Protein AF-A0A382IAJ9-F1 (afdb_monomer_lite)

Radius of gyration: 40.12 Å; chains: 1; bounding box: 112×77×100 Å

Secondary structure (DSSP, 8-state):
-------------------SS--------------------S-HHHHHHHHHHHHHHHHHHHTT---SSSSHHHHHHHHHHHHHSS--TTTS-SEEEEEEESSSS--TT-EEEETTEEE--SSSSEEEEEE---SEEEEEEEESSS-GGGEEEEEEETTT--EEEEEESSEEEEEEESSSPPPPPTTSSGGGPEE--SSSSEEEEEE-TTPPEESTTTT-EE-EEEEEE--SS-EEEEEEEEESS--SEEEEEEBSSTT-S--EEPEEEEEGGGTEEEEEEEEE--TTSEEEEEEEEES--EEEEEEEEEE-SPPPP-SEEEEEEEEETT--SSPEEEEEEEESS--SS--TTT-EEPPPPPSSSS-EEEEEETTTTEEEEEEEEE---TT-----EEEEE--TT---EEEEE-TTTS-SS-------

Organism: NCBI:txid408172

Foldseek 3Di:
DDDDDDDDDDDDDDDDPDPPDDPDDDDDDDDDDDDDDDDDDPDPVVVVVQVVQFVVVVVCVVVVDDDPDPTPVRVVVVVVCVVPDAADPPPFAQKKKKKFFPVFCWPAQKWWDWANDIDIGNGGGIDMDGHHDDFDKTKIFIEGGPPQVRIKMWMARRHPRHTQDIDTPGDIDMTGGDDDQPDAWQQLAQVRAAEQDDPPFGKDKDWLRVRAQALPPQRRFSWGKHKYQDPQAFKKKKKKKFDPAFFPDKDKWKDAGRPSPDTHGFDWDDDRRRRIIMTIDGRDHDPPRIIMITIHTPPTTIMMMIMGIGGPDDQADWLAKWWKWKDFPVPDPPTQIAMETEGQPDALDDDPSQWAFDDDDDPPPDWDKFKASPVVGGTTSGGYHYDADPPGDDDIDMDIHHHPPTDDMDIDIDPVRDHPDDDDDDDD

Sequence (428 aa):
MKLAKNYILIYLLIFTLIPSQLLSNNLRNITVQNTVVQEEVDNLESYIQYNINEQKFQSMIESGRTSVASSYKELQEMLAAAYEHEIIPGLRGDLYIAMYDTYGDGWNGNWLTIGDEQFTIENGTFAEATLTLVDGTYPVVCDGGSWQSEVSWEIYDANTGDLLLSGGAPYSGELVVGGDPPAVPDNDHCSDAEMVSGPSPVTLSGTTVAASIDCPGLLNWNAVWYEIPVPDEPSDIAIHIESSQALTNAGIIIMDDCNCDDYIAGDFEWIPDGGLLDLFFENVSVSGGSILFPLMIEPQADFDVTFNFESTEEPPSTDFTTTITATDDLGSIPPFELTIGTSPDATVGYDEGLDVYAPPPPPPPSWDAALFNMEISDRFFADYRPTTPEAGTTVWAIDFQAEQGSDEYTLTWDPNSLGDGNFTLTDP

pLDDT: mean 79.18, std 19.28, range [22.77, 97.5]

Structure (mmCIF, N/CA/C/O backbone):
data_AF-A0A382IAJ9-F1
#
_entry.id   AF-A0A382IAJ9-F1
#
loop_
_atom_site.group_PDB
_atom_site.id
_atom_site.type_symbol
_atom_site.label_atom_id
_atom_site.label_alt_id
_atom_site.label_comp_id
_atom_site.label_asym_id
_atom_site.label_entity_id
_atom_site.label_seq_id
_atom_site.pdbx_PDB_ins_code
_atom_site.Cartn_x
_atom_site.Cartn_y
_atom_site.Cartn_z
_atom_site.occupancy
_atom_site.B_iso_or_equiv
_atom_site.auth_seq_id
_atom_site.auth_comp_id
_atom_site.auth_asym_id
_atom_site.auth_atom_id
_atom_site.pdbx_PDB_model_num
ATOM 1 N N . MET A 1 1 ? 34.543 -57.861 -49.500 1.00 27.03 1 MET A N 1
ATOM 2 C CA . MET A 1 1 ? 33.683 -56.664 -49.406 1.00 27.03 1 MET A CA 1
ATOM 3 C C . MET A 1 1 ? 34.615 -55.467 -49.261 1.00 27.03 1 MET A C 1
ATOM 5 O O . MET A 1 1 ? 35.492 -55.521 -48.412 1.00 27.03 1 MET A O 1
ATOM 9 N N . LYS A 1 2 ? 34.557 -54.504 -50.192 1.00 32.38 2 LYS A N 1
ATOM 10 C CA . LYS A 1 2 ? 35.389 -53.285 -50.188 1.00 32.38 2 LYS A CA 1
ATOM 11 C C . LYS A 1 2 ? 34.867 -52.315 -49.127 1.00 32.38 2 LYS A C 1
ATOM 13 O O . LYS A 1 2 ? 33.653 -52.184 -49.045 1.00 32.38 2 LYS A O 1
ATOM 18 N N . LEU A 1 3 ? 35.789 -51.630 -48.447 1.00 22.88 3 LEU A N 1
ATOM 19 C CA . LEU A 1 3 ? 35.777 -50.234 -47.959 1.00 22.88 3 LEU A CA 1
ATOM 20 C C . LEU A 1 3 ? 36.701 -50.152 -46.730 1.00 22.88 3 LEU A C 1
ATOM 22 O O . LEU A 1 3 ? 36.793 -51.112 -45.978 1.00 22.88 3 LEU A O 1
ATOM 26 N N . ALA A 1 4 ? 37.318 -49.029 -46.394 1.00 22.77 4 ALA A N 1
ATOM 27 C CA . ALA A 1 4 ? 38.253 -48.154 -47.096 1.00 22.77 4 ALA A CA 1
ATOM 28 C C . ALA A 1 4 ? 38.910 -47.302 -45.990 1.00 22.77 4 ALA A C 1
ATOM 30 O O . ALA A 1 4 ? 38.234 -46.941 -45.038 1.00 22.77 4 ALA A O 1
ATOM 31 N N . LYS A 1 5 ? 40.195 -46.975 -46.179 1.00 24.53 5 LYS A N 1
ATOM 32 C CA . LYS A 1 5 ? 40.983 -45.909 -45.525 1.00 24.53 5 LYS A CA 1
ATOM 33 C C . LYS A 1 5 ? 41.213 -45.975 -43.997 1.00 24.53 5 LYS A C 1
ATOM 35 O O . LYS A 1 5 ? 40.452 -45.464 -43.197 1.00 24.53 5 LYS A O 1
ATOM 40 N N . ASN A 1 6 ? 42.381 -46.545 -43.678 1.00 30.72 6 ASN A N 1
A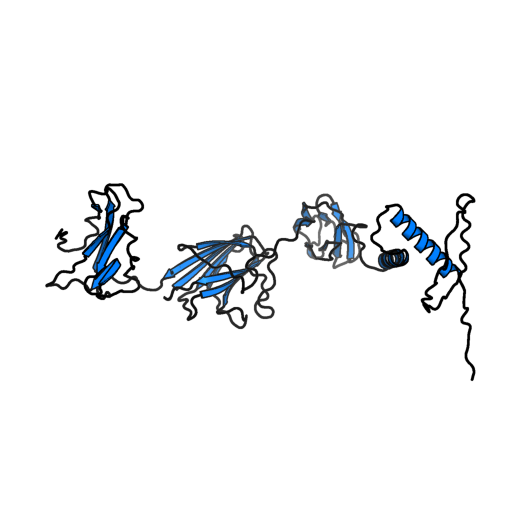TOM 41 C CA . ASN A 1 6 ? 43.417 -46.079 -42.742 1.00 30.72 6 ASN A CA 1
ATOM 42 C C . ASN A 1 6 ? 42.995 -45.435 -41.407 1.00 30.72 6 ASN A C 1
ATOM 44 O O . ASN A 1 6 ? 42.873 -44.220 -41.321 1.00 30.72 6 ASN A O 1
ATOM 48 N N . TYR A 1 7 ? 43.008 -46.235 -40.337 1.00 27.69 7 TYR A N 1
ATOM 49 C CA . TYR A 1 7 ? 43.269 -45.750 -38.978 1.00 27.69 7 TYR A CA 1
ATOM 50 C C . TYR A 1 7 ? 44.756 -45.958 -38.659 1.00 27.69 7 TYR A C 1
ATOM 52 O O . TYR A 1 7 ? 45.252 -47.086 -38.723 1.00 27.69 7 TYR A O 1
ATOM 60 N N . ILE A 1 8 ? 45.486 -44.884 -38.351 1.00 29.95 8 ILE A N 1
ATOM 61 C CA . ILE A 1 8 ? 46.866 -44.952 -37.850 1.00 29.95 8 ILE A CA 1
ATOM 62 C C . ILE A 1 8 ? 46.799 -45.025 -36.318 1.00 29.95 8 ILE A C 1
ATOM 64 O O . ILE A 1 8 ? 46.373 -44.072 -35.675 1.00 29.95 8 ILE A O 1
ATOM 68 N N . LEU A 1 9 ? 47.232 -46.145 -35.727 1.00 29.66 9 LEU A N 1
ATOM 69 C CA . LEU A 1 9 ? 47.535 -46.223 -34.293 1.00 29.66 9 LEU A CA 1
ATOM 70 C C . LEU A 1 9 ? 48.883 -45.531 -34.037 1.00 29.66 9 LEU A C 1
ATOM 72 O O . LEU A 1 9 ? 49.917 -46.040 -34.472 1.00 29.66 9 LEU A O 1
ATOM 76 N N . ILE A 1 10 ? 48.894 -44.412 -33.311 1.00 35.78 10 ILE A N 1
ATOM 77 C CA . ILE A 1 10 ? 50.131 -43.788 -32.818 1.00 35.78 10 ILE A CA 1
ATOM 78 C C . ILE A 1 10 ? 50.265 -44.083 -31.320 1.00 35.78 10 ILE A C 1
ATOM 80 O O . ILE A 1 10 ? 49.436 -43.664 -30.520 1.00 35.78 10 ILE A O 1
ATOM 84 N N . TYR A 1 11 ? 51.328 -44.797 -30.941 1.00 29.48 11 TYR A N 1
ATOM 85 C CA . TYR A 1 11 ? 51.785 -44.890 -29.554 1.00 29.48 11 TYR A CA 1
ATOM 86 C C . TYR A 1 11 ? 52.636 -43.655 -29.237 1.00 29.48 11 TYR A C 1
ATOM 88 O O . TYR A 1 11 ? 53.701 -43.470 -29.828 1.00 29.48 11 TYR A O 1
ATOM 96 N N . LEU A 1 12 ? 52.188 -42.813 -28.305 1.00 33.91 12 LEU A N 1
ATOM 97 C CA . LEU A 1 12 ? 52.959 -41.665 -27.829 1.00 33.91 12 LEU A CA 1
ATOM 98 C C . LEU A 1 12 ? 53.997 -42.139 -26.791 1.00 33.91 12 LEU A C 1
ATOM 100 O O . LEU A 1 12 ? 53.682 -42.336 -25.620 1.00 33.91 12 LEU A O 1
ATOM 104 N N . LEU A 1 13 ? 55.244 -42.356 -27.217 1.00 28.70 13 LEU A N 1
ATOM 105 C CA . LEU A 1 13 ? 56.392 -42.533 -26.318 1.00 28.70 13 LEU A CA 1
ATOM 106 C C . LEU A 1 13 ? 57.004 -41.156 -26.036 1.00 28.70 13 LEU A C 1
ATOM 108 O O . LEU A 1 13 ? 57.805 -40.651 -26.821 1.00 28.70 13 LEU A O 1
ATOM 112 N N . ILE A 1 14 ? 56.621 -40.542 -24.917 1.00 31.64 14 ILE A N 1
ATOM 113 C CA . ILE A 1 14 ? 57.262 -39.319 -24.426 1.00 31.64 14 ILE A CA 1
ATOM 114 C C . ILE A 1 14 ? 58.607 -39.713 -23.797 1.00 31.64 14 ILE A C 1
ATOM 116 O O . ILE A 1 14 ? 58.646 -40.287 -22.711 1.00 31.64 14 ILE A O 1
ATOM 120 N N . PHE A 1 15 ? 59.721 -39.409 -24.467 1.00 27.41 15 PHE A N 1
ATOM 121 C CA . PHE A 1 15 ? 61.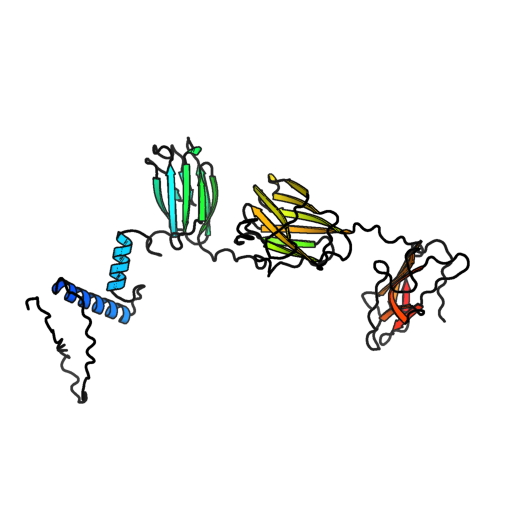038 -39.401 -23.827 1.00 27.41 15 PHE A CA 1
ATOM 122 C C . PHE A 1 15 ? 61.254 -38.041 -23.158 1.00 27.41 15 PHE A C 1
ATOM 124 O O . PHE A 1 15 ? 61.581 -37.058 -23.819 1.00 27.41 15 PHE A O 1
ATOM 131 N N . THR A 1 16 ? 61.098 -37.982 -21.837 1.00 30.98 16 THR A N 1
ATOM 132 C CA . THR A 1 16 ? 61.573 -36.854 -21.032 1.00 30.98 16 THR A CA 1
ATOM 133 C C . THR A 1 16 ? 63.081 -36.991 -20.809 1.00 30.98 16 THR A C 1
ATOM 135 O O . THR A 1 16 ? 63.555 -37.857 -20.076 1.00 30.98 16 THR A O 1
ATOM 138 N N . LEU A 1 17 ? 63.865 -36.128 -21.457 1.00 29.33 17 LEU A N 1
ATOM 139 C CA . LEU A 1 17 ? 65.277 -35.923 -21.126 1.00 29.33 17 LEU A CA 1
ATOM 140 C C . LEU A 1 17 ? 65.352 -35.101 -19.834 1.00 29.33 17 LEU A C 1
ATOM 142 O O . LEU A 1 17 ? 65.216 -33.881 -19.853 1.00 29.33 17 LEU A O 1
ATOM 146 N N . ILE A 1 18 ? 65.546 -35.778 -18.702 1.00 34.06 18 ILE A N 1
ATOM 147 C CA . ILE A 1 18 ? 65.833 -35.124 -17.420 1.00 34.06 18 ILE A CA 1
ATOM 148 C C . ILE A 1 18 ? 67.310 -34.676 -17.437 1.00 34.06 18 ILE A C 1
ATOM 150 O O . ILE A 1 18 ? 68.180 -35.502 -17.736 1.00 34.06 18 ILE A O 1
ATOM 154 N N . PRO A 1 19 ? 67.638 -33.408 -17.112 1.00 29.23 19 PRO A N 1
ATOM 155 C CA . PRO A 1 19 ? 69.018 -32.975 -16.918 1.00 29.23 19 PRO A CA 1
ATOM 156 C C . PRO A 1 19 ? 69.675 -33.821 -15.827 1.00 29.23 19 PRO A C 1
ATOM 158 O O . PRO A 1 19 ? 69.088 -34.091 -14.783 1.00 29.23 19 PRO A O 1
ATOM 161 N N . SER A 1 20 ? 70.899 -34.269 -16.075 1.00 37.78 20 SER A N 1
ATOM 162 C CA . SER A 1 20 ? 71.609 -35.249 -15.259 1.00 37.78 20 SER A CA 1
ATOM 163 C C . SER A 1 20 ? 71.996 -34.725 -13.871 1.00 37.78 20 SER A C 1
ATOM 165 O O . SER A 1 20 ? 73.167 -34.431 -13.674 1.00 37.78 20 SER A O 1
ATOM 167 N N . GLN A 1 21 ? 71.061 -34.640 -12.921 1.00 40.25 21 GLN A N 1
ATOM 168 C CA . GLN A 1 21 ? 71.276 -34.720 -11.467 1.00 40.25 21 GLN A CA 1
ATOM 169 C C . GLN A 1 21 ? 69.945 -35.061 -10.779 1.00 40.25 21 GLN A C 1
ATOM 171 O O . GLN A 1 21 ? 69.214 -34.157 -10.406 1.00 40.25 21 GLN A O 1
ATOM 176 N N . LEU A 1 22 ? 69.626 -36.358 -10.674 1.00 35.78 22 LEU A N 1
ATOM 177 C CA . LEU A 1 22 ? 68.777 -37.015 -9.653 1.00 35.78 22 LEU A CA 1
ATOM 178 C C . LEU A 1 22 ? 68.425 -38.431 -10.149 1.00 35.78 22 LEU A C 1
ATOM 180 O O . LEU A 1 22 ? 67.286 -38.757 -10.463 1.00 35.78 22 LEU A O 1
ATOM 184 N N . LEU A 1 23 ? 69.437 -39.298 -10.248 1.00 38.69 23 LEU A N 1
ATOM 185 C CA . LEU A 1 23 ? 69.230 -40.744 -10.349 1.00 38.69 23 LEU A CA 1
ATOM 186 C C . LEU A 1 23 ? 69.446 -41.345 -8.961 1.00 38.69 23 LEU A C 1
ATOM 188 O O . LEU A 1 23 ? 70.540 -41.791 -8.623 1.00 38.69 23 LEU A O 1
ATOM 192 N N . SER A 1 24 ? 68.388 -41.365 -8.155 1.00 36.28 24 SER A N 1
ATOM 193 C CA . SER A 1 24 ? 68.279 -42.312 -7.048 1.00 36.28 24 SER A CA 1
ATOM 194 C C . SER A 1 24 ? 66.914 -42.987 -7.106 1.00 36.28 24 SER A C 1
ATOM 196 O O . SER A 1 24 ? 65.916 -42.442 -6.652 1.00 36.28 24 SER A O 1
ATOM 198 N N . ASN A 1 25 ? 66.912 -44.165 -7.732 1.00 42.78 25 ASN A N 1
ATOM 199 C CA . ASN A 1 25 ? 66.060 -45.321 -7.465 1.00 42.78 25 ASN A CA 1
ATOM 200 C C . ASN A 1 25 ? 64.691 -45.042 -6.820 1.00 42.78 25 ASN A C 1
ATOM 202 O O . ASN A 1 25 ? 64.617 -44.918 -5.602 1.00 42.78 25 ASN A O 1
ATOM 206 N N . ASN A 1 26 ? 63.620 -45.073 -7.624 1.00 38.69 26 ASN A N 1
ATOM 207 C CA . ASN A 1 26 ? 62.441 -45.943 -7.440 1.00 38.69 26 ASN A CA 1
ATOM 208 C C . ASN A 1 26 ? 61.233 -45.412 -8.231 1.00 38.69 26 ASN A C 1
ATOM 210 O O . ASN A 1 26 ? 60.443 -44.638 -7.709 1.00 38.69 26 ASN A O 1
ATOM 214 N N . LEU A 1 27 ? 61.022 -45.908 -9.452 1.00 32.59 27 LEU A N 1
ATOM 215 C CA . LEU A 1 27 ? 59.695 -45.932 -10.075 1.00 32.59 27 LEU A CA 1
ATOM 216 C C . LEU A 1 27 ? 59.489 -47.334 -10.655 1.00 32.59 27 LEU A C 1
ATOM 218 O O . LEU A 1 27 ? 59.996 -47.674 -11.722 1.00 32.59 27 LEU A O 1
ATOM 222 N N . ARG A 1 28 ? 58.810 -48.189 -9.883 1.00 38.91 28 ARG A N 1
ATOM 223 C CA . ARG A 1 28 ? 58.276 -49.468 -10.353 1.00 38.91 28 ARG A CA 1
ATOM 224 C C . ARG A 1 28 ? 56.861 -49.202 -10.870 1.00 38.91 28 ARG A C 1
ATOM 226 O O . ARG A 1 28 ? 55.985 -48.901 -10.073 1.00 38.91 28 ARG A O 1
ATOM 233 N N . ASN A 1 29 ? 56.693 -49.373 -12.180 1.00 28.91 29 ASN A N 1
ATOM 234 C CA . ASN A 1 29 ? 55.450 -49.406 -12.960 1.00 28.91 29 ASN A CA 1
ATOM 235 C C . ASN A 1 29 ? 54.678 -48.077 -13.101 1.00 28.91 29 ASN A C 1
ATOM 237 O O . ASN A 1 29 ? 54.176 -47.522 -12.132 1.00 28.91 29 ASN A O 1
ATOM 241 N N . ILE A 1 30 ? 54.503 -47.638 -14.353 1.00 32.28 30 ILE A N 1
ATOM 242 C CA . ILE A 1 30 ? 53.480 -46.670 -14.769 1.00 32.28 30 ILE A CA 1
ATOM 243 C C . ILE A 1 30 ? 52.432 -47.464 -15.554 1.00 32.28 30 ILE A C 1
ATOM 245 O O . ILE A 1 30 ? 52.753 -48.072 -16.576 1.00 32.28 30 ILE A O 1
ATOM 249 N N . THR A 1 31 ? 51.195 -47.493 -15.065 1.00 25.55 31 THR A N 1
ATOM 250 C CA . THR A 1 31 ? 50.051 -48.058 -15.789 1.00 25.55 31 THR A CA 1
ATOM 251 C C . THR A 1 31 ? 49.441 -46.947 -16.637 1.00 25.55 31 THR A C 1
ATOM 253 O O . THR A 1 31 ? 48.906 -45.987 -16.092 1.00 25.55 31 THR A O 1
ATOM 256 N N . VAL A 1 32 ? 49.521 -47.066 -17.962 1.00 29.86 32 VAL A N 1
ATOM 257 C CA . VAL A 1 32 ? 48.847 -46.149 -18.893 1.00 29.86 32 VAL A CA 1
ATOM 258 C C . VAL A 1 32 ? 47.416 -46.649 -19.096 1.00 29.86 32 VAL A C 1
ATOM 260 O O . VAL A 1 32 ? 47.211 -47.718 -19.671 1.00 29.86 32 VAL A O 1
ATOM 263 N N . GLN A 1 33 ? 46.426 -45.909 -18.594 1.00 27.73 33 GLN A N 1
ATOM 264 C CA . GLN A 1 33 ? 45.022 -46.105 -18.963 1.00 27.73 33 GLN A CA 1
ATOM 265 C C . GLN A 1 33 ? 44.799 -45.447 -20.326 1.00 27.73 33 GLN A C 1
ATOM 267 O O . GLN A 1 33 ? 44.998 -44.248 -20.491 1.00 27.73 33 GLN A O 1
ATOM 272 N N . ASN A 1 34 ? 44.463 -46.265 -21.319 1.00 30.75 34 ASN A N 1
ATOM 273 C CA . ASN A 1 34 ? 44.323 -45.844 -22.704 1.00 30.75 34 ASN A CA 1
ATOM 274 C C . ASN A 1 34 ? 42.872 -45.387 -22.934 1.00 30.75 34 ASN A C 1
ATOM 276 O O . ASN A 1 34 ? 42.002 -46.223 -23.171 1.00 30.75 34 ASN A O 1
ATOM 280 N N . THR A 1 35 ? 42.597 -44.084 -22.854 1.00 28.36 35 THR A N 1
ATOM 281 C CA . THR A 1 35 ? 41.315 -43.533 -23.319 1.00 28.36 35 THR A CA 1
ATOM 282 C C . THR A 1 35 ? 41.448 -43.236 -24.807 1.00 28.36 35 THR A C 1
ATOM 284 O O . THR A 1 35 ? 42.172 -42.331 -25.212 1.00 28.36 35 THR A O 1
ATOM 287 N N . VAL A 1 36 ? 40.799 -44.051 -25.636 1.00 29.77 36 VAL A N 1
ATOM 288 C CA . VAL A 1 36 ? 40.735 -43.837 -27.084 1.00 29.77 36 VAL A CA 1
ATOM 289 C C . VAL A 1 36 ? 39.704 -42.742 -27.345 1.00 29.77 36 VAL A C 1
ATOM 291 O O . VAL A 1 36 ? 38.515 -42.979 -27.156 1.00 29.77 36 VAL A O 1
ATOM 294 N N . VAL A 1 37 ? 40.147 -41.567 -27.792 1.00 33.38 37 VAL A N 1
ATOM 295 C CA . VAL A 1 37 ? 39.259 -40.560 -28.388 1.00 33.38 37 VAL A CA 1
ATOM 296 C C . VAL A 1 37 ? 39.404 -40.685 -29.902 1.00 33.38 37 VAL A C 1
ATOM 298 O O . VAL A 1 37 ? 40.478 -40.453 -30.454 1.00 33.38 37 VAL A O 1
ATOM 301 N N . GLN A 1 38 ? 38.350 -41.161 -30.564 1.00 32.94 38 GLN A N 1
ATOM 302 C CA . GLN A 1 38 ? 38.247 -41.160 -32.021 1.00 32.94 38 GLN A CA 1
ATOM 303 C C . GLN A 1 38 ? 37.715 -39.795 -32.461 1.00 32.94 38 GLN A C 1
ATOM 305 O O . GLN A 1 38 ? 36.511 -39.573 -32.408 1.00 32.94 38 GLN A O 1
ATOM 310 N N . GLU A 1 39 ? 38.596 -38.912 -32.921 1.00 41.75 39 GLU A N 1
ATOM 311 C CA . GLU A 1 39 ? 38.215 -37.754 -33.737 1.00 41.75 39 GLU A CA 1
ATOM 312 C C . GLU A 1 39 ? 38.922 -37.836 -35.094 1.00 41.75 39 GLU A C 1
ATOM 314 O O . GLU A 1 39 ? 40.074 -38.269 -35.201 1.00 41.75 39 GLU A O 1
ATOM 319 N N . GLU A 1 40 ? 38.189 -37.488 -36.147 1.00 39.53 40 GLU A N 1
ATOM 320 C CA . GLU A 1 40 ? 38.668 -37.430 -37.524 1.00 39.53 40 GLU A CA 1
ATOM 321 C C . GLU A 1 40 ? 39.630 -36.237 -37.649 1.00 39.53 40 GLU A C 1
ATOM 323 O O . GLU A 1 40 ? 39.232 -35.083 -37.539 1.00 39.53 40 GLU A O 1
ATOM 328 N N . VAL A 1 41 ? 40.933 -36.510 -37.780 1.00 47.41 41 VAL A N 1
ATOM 329 C CA . VAL A 1 41 ? 41.961 -35.461 -37.843 1.00 47.41 41 VAL A CA 1
ATOM 330 C C . VAL A 1 41 ? 42.215 -35.091 -39.302 1.00 47.41 41 VAL A C 1
ATOM 332 O O . VAL A 1 41 ? 42.954 -35.787 -40.000 1.00 47.41 41 VAL A O 1
ATOM 335 N N . ASP A 1 42 ? 41.644 -33.977 -39.753 1.00 47.34 42 ASP A N 1
ATOM 336 C CA . ASP A 1 42 ? 41.787 -33.495 -41.136 1.00 47.34 42 ASP A CA 1
ATOM 337 C C . ASP A 1 42 ? 43.215 -33.018 -41.485 1.00 47.34 42 ASP A C 1
ATOM 339 O O . ASP A 1 42 ? 43.592 -32.976 -42.658 1.00 47.34 42 ASP A O 1
ATOM 343 N N . ASN A 1 43 ? 44.058 -32.706 -40.488 1.00 55.34 43 ASN A N 1
ATOM 344 C CA . ASN A 1 43 ? 45.470 -32.354 -40.684 1.00 55.34 43 ASN A CA 1
ATOM 345 C C . ASN A 1 43 ? 46.321 -32.615 -39.420 1.00 55.34 43 ASN A C 1
ATOM 347 O O . ASN A 1 43 ? 46.070 -32.054 -38.352 1.00 55.34 43 ASN A O 1
ATOM 351 N N . LEU A 1 44 ? 47.369 -33.440 -39.547 1.00 50.50 44 LEU A N 1
ATOM 352 C CA . LEU A 1 44 ? 48.276 -33.809 -38.451 1.00 50.50 44 LEU A CA 1
ATOM 353 C C . LEU A 1 44 ? 49.046 -32.606 -37.876 1.00 50.50 44 LEU A C 1
ATOM 355 O O . LEU A 1 44 ? 49.293 -32.560 -36.672 1.00 50.50 44 LEU A O 1
ATOM 359 N N . GLU A 1 45 ? 49.412 -31.630 -38.711 1.00 56.84 45 GLU A N 1
ATOM 360 C CA . GLU A 1 45 ? 50.125 -30.431 -38.251 1.00 56.84 45 GLU A CA 1
ATOM 361 C C . GLU A 1 45 ? 49.235 -29.563 -37.355 1.00 56.84 45 GLU A C 1
ATOM 363 O O . GLU A 1 45 ? 49.679 -29.100 -36.304 1.00 56.84 45 GLU A O 1
ATOM 368 N N . SER A 1 46 ? 47.956 -29.425 -37.710 1.00 52.50 46 SER A N 1
ATOM 369 C CA . SER A 1 46 ? 46.966 -28.685 -36.922 1.00 52.50 46 SER A CA 1
ATOM 370 C C . SER A 1 46 ? 46.730 -29.327 -35.554 1.00 52.50 46 SER A C 1
ATOM 372 O O . SER A 1 46 ? 46.684 -28.625 -34.546 1.00 52.50 46 SER A O 1
ATOM 374 N N . TYR A 1 47 ? 46.667 -30.660 -35.489 1.00 56.44 47 TYR A N 1
ATOM 375 C CA . TYR A 1 47 ? 46.500 -31.388 -34.228 1.00 56.44 47 TYR A CA 1
ATOM 376 C C . TYR A 1 47 ? 47.721 -31.268 -33.304 1.00 56.44 47 TYR A C 1
ATOM 378 O O . TYR A 1 47 ? 47.583 -31.093 -32.092 1.00 56.44 47 TYR A O 1
ATOM 386 N N . ILE A 1 48 ? 48.936 -31.327 -33.860 1.00 63.88 48 ILE A N 1
ATOM 387 C CA . ILE A 1 48 ? 50.167 -31.120 -33.083 1.00 63.88 48 ILE A CA 1
ATOM 388 C C . ILE A 1 48 ? 50.212 -29.689 -32.539 1.00 63.88 48 ILE A C 1
ATOM 390 O O . ILE A 1 48 ? 50.497 -29.490 -31.357 1.00 63.88 48 ILE A O 1
ATOM 394 N N . GLN A 1 49 ? 49.892 -28.699 -33.373 1.00 62.44 49 GLN A N 1
ATOM 395 C CA . GLN A 1 49 ? 49.904 -27.298 -32.965 1.00 62.44 49 GLN A CA 1
ATOM 396 C C . GLN A 1 49 ? 48.850 -26.998 -31.891 1.00 62.44 49 GLN A C 1
ATOM 398 O O . GLN A 1 49 ? 49.152 -26.286 -30.934 1.00 62.44 49 GLN A O 1
ATOM 403 N N . TYR A 1 50 ? 47.660 -27.591 -32.003 1.00 67.44 50 TYR A N 1
ATOM 404 C CA . TYR A 1 50 ? 46.606 -27.517 -30.991 1.00 67.44 50 TYR A CA 1
ATOM 405 C C . TYR A 1 50 ? 47.094 -28.017 -29.623 1.00 67.44 50 TYR A C 1
ATOM 407 O O . TYR A 1 50 ? 47.027 -27.285 -28.639 1.00 67.44 50 TYR A O 1
ATOM 415 N N . ASN A 1 51 ? 47.684 -29.215 -29.566 1.00 65.94 51 ASN A N 1
ATOM 416 C CA . ASN A 1 51 ? 48.175 -29.786 -28.306 1.00 65.94 51 ASN A CA 1
ATOM 417 C C . ASN A 1 51 ? 49.320 -28.968 -27.688 1.00 65.94 51 ASN A C 1
ATOM 419 O O . ASN A 1 51 ? 49.401 -28.831 -26.469 1.00 65.94 51 ASN A O 1
ATOM 423 N N . ILE A 1 52 ? 50.202 -28.398 -28.517 1.00 72.75 52 ILE A N 1
ATOM 424 C CA . ILE A 1 52 ? 51.261 -27.491 -28.048 1.00 72.75 52 ILE A CA 1
ATOM 425 C C . ILE A 1 52 ? 50.656 -26.224 -27.434 1.00 72.75 52 ILE A C 1
ATOM 427 O O . ILE A 1 52 ? 51.149 -25.743 -26.413 1.00 72.75 52 ILE A O 1
ATOM 431 N N . ASN A 1 53 ? 49.619 -25.664 -28.054 1.00 75.00 53 ASN A N 1
ATOM 432 C CA . ASN A 1 53 ? 48.967 -24.455 -27.562 1.00 75.00 53 ASN A CA 1
ATOM 433 C C . ASN A 1 53 ? 48.193 -24.719 -26.264 1.00 75.00 53 ASN A C 1
ATOM 435 O O . ASN A 1 53 ? 48.301 -23.916 -25.341 1.00 75.00 53 ASN A O 1
ATOM 439 N N . GLU A 1 54 ? 47.527 -25.869 -26.151 1.00 78.81 54 GLU A N 1
ATOM 440 C CA . GLU A 1 54 ? 46.858 -26.303 -24.921 1.00 78.81 54 GLU A CA 1
ATOM 441 C C . GLU A 1 54 ? 47.857 -26.458 -23.764 1.00 78.81 54 GLU A C 1
ATOM 443 O O . GLU A 1 54 ? 47.674 -25.884 -22.696 1.00 78.81 54 GLU A O 1
ATOM 448 N N . GLN A 1 55 ? 48.991 -27.133 -23.981 1.00 72.12 55 GLN A N 1
ATOM 449 C CA . GLN A 1 55 ? 50.019 -27.264 -22.938 1.00 72.12 55 GLN A CA 1
ATOM 450 C C . GLN A 1 55 ? 50.623 -25.919 -22.523 1.00 72.12 55 GLN A C 1
ATOM 452 O O . GLN A 1 55 ? 50.892 -25.695 -21.341 1.00 72.12 55 GLN A O 1
ATOM 457 N N . LYS A 1 56 ? 50.829 -25.004 -23.476 1.00 72.69 56 LYS A N 1
ATOM 458 C CA . LYS A 1 56 ? 51.276 -23.641 -23.163 1.00 72.69 56 LYS A CA 1
ATOM 459 C C . LYS A 1 56 ? 50.236 -22.902 -22.331 1.00 72.69 56 LYS A C 1
ATOM 461 O O . LYS A 1 56 ? 50.621 -22.245 -21.368 1.00 72.69 56 LYS A O 1
ATOM 466 N N . PHE A 1 57 ? 48.957 -23.025 -22.675 1.00 76.75 57 PHE A N 1
ATOM 467 C CA . PHE A 1 57 ? 47.857 -22.426 -21.928 1.00 76.75 57 PHE A CA 1
ATOM 468 C C . PHE A 1 57 ? 47.848 -22.910 -20.477 1.00 76.75 57 PHE A C 1
ATOM 470 O O . PHE A 1 57 ? 47.982 -22.090 -19.572 1.00 76.75 57 PHE A O 1
ATOM 477 N N . GLN A 1 58 ? 47.867 -24.224 -20.254 1.00 74.81 58 GLN A N 1
ATOM 478 C CA . GLN A 1 58 ? 47.911 -24.798 -18.905 1.00 74.81 58 GLN A CA 1
ATOM 479 C C . GLN A 1 58 ? 49.157 -24.354 -18.120 1.00 74.81 58 GLN A C 1
ATOM 481 O O . GLN A 1 58 ? 49.046 -23.936 -16.971 1.00 74.81 58 GLN A O 1
ATOM 486 N N . SER A 1 59 ? 50.336 -24.312 -18.755 1.00 68.81 59 SER A N 1
ATOM 487 C CA . SER A 1 59 ? 51.559 -23.822 -18.095 1.00 68.81 59 SER A CA 1
ATOM 488 C C . SER A 1 59 ? 51.487 -22.342 -17.687 1.00 68.81 59 SER A C 1
ATOM 490 O O . SER A 1 59 ? 52.099 -21.936 -16.698 1.00 68.81 59 SER A O 1
ATOM 492 N N . MET A 1 60 ? 50.732 -21.519 -18.427 1.00 69.62 60 MET A N 1
ATOM 493 C CA . MET A 1 60 ? 50.498 -20.119 -18.069 1.00 69.62 60 MET A CA 1
ATOM 494 C C . MET A 1 60 ? 49.562 -20.008 -16.861 1.00 69.62 60 MET A C 1
ATOM 496 O O . MET A 1 60 ? 49.845 -19.200 -15.974 1.00 69.62 60 MET A O 1
ATOM 500 N N . ILE A 1 61 ? 48.523 -20.844 -16.783 1.00 75.06 61 ILE A N 1
ATOM 501 C CA . ILE A 1 61 ? 47.631 -20.919 -15.615 1.00 75.06 61 ILE A CA 1
ATOM 502 C C . ILE A 1 61 ? 48.397 -21.388 -14.373 1.00 75.06 61 ILE A C 1
ATOM 504 O O . ILE A 1 61 ? 48.345 -20.739 -13.329 1.00 75.06 61 ILE A O 1
ATOM 508 N N . GLU A 1 62 ? 49.213 -22.435 -14.499 1.00 73.50 62 GLU A N 1
ATOM 509 C CA . GLU A 1 62 ? 50.073 -22.931 -13.413 1.00 73.50 62 GLU A CA 1
ATOM 510 C C . GLU A 1 62 ? 51.102 -21.889 -12.943 1.00 73.50 62 GLU A C 1
ATOM 512 O O . GLU A 1 62 ? 51.491 -21.879 -11.775 1.00 73.50 62 GLU A O 1
ATOM 517 N N . SER A 1 63 ? 51.520 -20.970 -13.824 1.00 72.12 63 SER A N 1
ATOM 518 C CA . SER A 1 63 ? 52.407 -19.850 -13.474 1.00 72.12 63 SER A CA 1
ATOM 519 C C . SER A 1 63 ? 51.715 -18.702 -12.719 1.00 72.12 63 SER A C 1
ATOM 521 O O . SER A 1 63 ? 52.368 -17.713 -12.383 1.00 72.12 63 SER A O 1
ATOM 523 N N . GLY A 1 64 ? 50.412 -18.827 -12.441 1.00 58.75 64 GLY A N 1
ATOM 524 C CA . GLY A 1 64 ? 49.620 -17.869 -11.667 1.00 58.75 64 GLY A CA 1
ATOM 525 C C . GLY A 1 64 ? 48.929 -16.787 -12.498 1.00 58.75 64 GLY A C 1
ATOM 526 O O . GLY A 1 64 ? 48.432 -15.818 -11.928 1.00 58.75 64 GLY A O 1
ATOM 527 N N . ARG A 1 65 ? 48.891 -16.914 -13.832 1.00 67.31 65 ARG A N 1
ATOM 528 C CA . ARG A 1 65 ? 48.057 -16.049 -14.681 1.00 67.31 65 ARG A CA 1
ATOM 529 C C . ARG A 1 65 ? 46.625 -16.572 -14.684 1.00 67.31 65 ARG A C 1
ATOM 531 O O . ARG A 1 65 ? 46.408 -17.761 -14.878 1.00 67.31 65 ARG A O 1
ATOM 538 N N . THR A 1 66 ? 45.657 -15.686 -14.498 1.00 65.38 66 THR A N 1
ATOM 539 C CA . THR A 1 66 ? 44.235 -16.031 -14.550 1.00 65.38 66 THR A CA 1
ATOM 540 C C . THR A 1 66 ? 43.724 -15.989 -15.992 1.00 65.38 66 THR A C 1
ATOM 542 O O . THR A 1 66 ? 44.183 -15.185 -16.806 1.00 65.38 66 THR A O 1
ATOM 545 N N . SER A 1 67 ? 42.787 -16.874 -16.326 1.00 70.12 67 SER A N 1
ATOM 546 C CA . SER A 1 67 ? 42.040 -16.852 -17.584 1.00 70.12 67 SER A CA 1
ATOM 547 C C . SER A 1 67 ? 40.588 -17.215 -17.308 1.00 70.12 67 SER A C 1
ATOM 549 O O . SER A 1 67 ? 40.313 -17.984 -16.390 1.00 70.12 67 SER A O 1
ATOM 551 N N . VAL A 1 68 ? 39.682 -16.638 -18.097 1.00 67.31 68 VAL A N 1
ATOM 552 C CA . VAL A 1 68 ? 38.243 -16.939 -18.071 1.00 67.31 68 VAL A CA 1
ATOM 553 C C . VAL A 1 68 ? 37.904 -18.240 -18.805 1.00 67.31 68 VAL A C 1
ATOM 555 O O . VAL A 1 68 ? 36.862 -18.823 -18.545 1.00 67.31 68 VAL A O 1
ATOM 558 N N . ALA A 1 69 ? 38.795 -18.713 -19.682 1.00 69.44 69 ALA A N 1
ATOM 559 C CA . ALA A 1 69 ? 38.663 -19.991 -20.369 1.00 69.44 69 ALA A CA 1
ATOM 560 C C . ALA A 1 69 ? 39.399 -21.090 -19.590 1.00 69.44 69 ALA A C 1
ATOM 562 O O . ALA A 1 69 ? 40.473 -20.865 -19.026 1.00 69.44 69 ALA A O 1
ATOM 563 N N . SER A 1 70 ? 38.858 -22.303 -19.596 1.00 73.31 70 SER A N 1
ATOM 564 C CA . SER A 1 70 ? 39.466 -23.483 -18.972 1.00 73.31 70 SER A CA 1
ATOM 565 C C . SER A 1 70 ? 40.458 -24.212 -19.892 1.00 73.31 70 SER A C 1
ATOM 567 O O . SER A 1 70 ? 41.269 -25.018 -19.424 1.00 73.31 70 SER A O 1
ATOM 569 N N . SER A 1 71 ? 40.445 -23.899 -21.194 1.00 75.19 71 SER A N 1
ATOM 570 C CA . SER A 1 71 ? 41.337 -24.476 -22.209 1.00 75.19 71 SER A CA 1
ATOM 571 C C . SER A 1 71 ? 41.666 -23.497 -23.343 1.00 75.19 71 SER A C 1
ATOM 573 O O . SER A 1 71 ? 40.965 -22.508 -23.565 1.00 75.19 71 SER A O 1
ATOM 575 N N . TYR A 1 72 ? 42.716 -23.789 -24.117 1.00 74.44 72 TYR A N 1
ATOM 576 C CA . TYR A 1 72 ? 43.035 -23.029 -25.331 1.00 74.44 72 TYR A CA 1
ATOM 577 C C . TYR A 1 72 ? 41.958 -23.204 -26.407 1.00 74.44 72 TYR A C 1
ATOM 579 O O . TYR A 1 72 ? 41.707 -22.272 -27.168 1.00 74.44 72 TYR A O 1
ATOM 587 N N . LYS A 1 73 ? 41.311 -24.375 -26.472 1.00 76.44 73 LYS A N 1
ATOM 588 C CA . LYS A 1 73 ? 40.178 -24.620 -27.378 1.00 76.44 73 LYS A CA 1
ATOM 589 C C . LYS A 1 73 ? 39.009 -23.696 -27.079 1.00 76.44 73 LYS A C 1
ATOM 591 O O . LYS A 1 73 ? 38.551 -23.005 -27.976 1.00 76.44 73 LYS A O 1
ATOM 596 N N . GLU A 1 74 ? 38.600 -23.648 -25.819 1.00 73.38 74 GLU A N 1
ATOM 597 C CA . GLU A 1 74 ? 37.526 -22.775 -25.354 1.00 73.38 74 GLU A CA 1
ATOM 598 C C . GLU A 1 74 ? 37.884 -21.306 -25.589 1.00 73.38 74 GLU A C 1
ATOM 600 O O . GLU A 1 74 ? 37.078 -20.562 -26.124 1.00 73.38 74 GLU A O 1
ATOM 605 N N . LEU A 1 75 ? 39.134 -20.903 -25.335 1.00 75.12 75 LEU A N 1
ATOM 606 C CA . LEU A 1 75 ? 39.607 -19.557 -25.670 1.00 75.12 75 LEU A CA 1
ATOM 607 C C . LEU A 1 75 ? 39.487 -19.249 -27.175 1.00 75.12 75 LEU A C 1
ATOM 609 O O . LEU A 1 75 ? 39.142 -18.133 -27.552 1.00 75.12 75 LEU A O 1
ATOM 613 N N . GLN A 1 76 ? 39.809 -20.210 -28.047 1.00 72.19 76 GLN A N 1
ATOM 614 C CA . GLN A 1 76 ? 39.677 -20.049 -29.498 1.00 72.19 76 GLN A CA 1
ATOM 615 C C . GLN A 1 76 ? 38.215 -20.023 -29.943 1.00 72.19 76 GLN A C 1
ATOM 617 O O . GLN A 1 76 ? 37.886 -19.243 -30.826 1.00 72.19 76 GLN A O 1
ATOM 622 N N . GLU A 1 77 ? 37.349 -20.832 -29.340 1.00 69.00 77 GLU A N 1
ATOM 623 C CA . GLU A 1 77 ? 35.908 -20.839 -29.609 1.00 69.00 77 GLU A CA 1
ATOM 624 C C . GLU A 1 77 ? 35.259 -19.536 -29.132 1.00 69.00 77 GLU A C 1
ATOM 626 O O . GLU A 1 77 ? 34.493 -18.944 -29.882 1.00 69.00 77 GLU A O 1
ATOM 631 N N . MET A 1 78 ? 35.664 -19.007 -27.974 1.00 65.12 78 MET A N 1
ATOM 632 C CA . MET A 1 78 ? 35.279 -17.675 -27.498 1.00 65.12 78 MET A CA 1
ATOM 633 C C . MET A 1 78 ? 35.767 -16.568 -28.443 1.00 65.12 78 MET A C 1
ATOM 635 O O . MET A 1 78 ? 35.012 -15.661 -28.767 1.00 65.12 78 MET A O 1
ATOM 639 N N . LEU A 1 79 ? 37.014 -16.640 -28.925 1.00 64.88 79 LEU A N 1
ATOM 640 C CA . LEU A 1 79 ? 37.565 -15.677 -29.892 1.00 64.88 79 LEU A CA 1
ATOM 641 C C . LEU A 1 79 ? 36.906 -15.772 -31.275 1.00 64.88 79 LEU A C 1
ATOM 643 O O . LEU A 1 79 ? 36.801 -14.763 -31.967 1.00 64.88 79 LEU A O 1
ATOM 647 N N . ALA A 1 80 ? 36.507 -16.971 -31.696 1.00 56.62 80 ALA A N 1
ATOM 648 C CA . ALA A 1 80 ? 35.822 -17.204 -32.961 1.00 56.62 80 ALA A CA 1
ATOM 649 C C . ALA A 1 80 ? 34.357 -16.753 -32.890 1.00 56.62 80 ALA A C 1
ATOM 651 O O . ALA A 1 80 ? 33.900 -16.079 -33.808 1.00 56.62 80 ALA A O 1
ATOM 652 N N . ALA A 1 81 ? 33.663 -17.034 -31.781 1.00 51.25 81 ALA A N 1
ATOM 653 C CA . ALA A 1 81 ? 32.335 -16.496 -31.484 1.00 51.25 81 ALA A CA 1
ATOM 654 C C . ALA A 1 81 ? 32.362 -14.959 -31.447 1.00 51.25 81 ALA A C 1
ATOM 656 O O . ALA A 1 81 ? 31.568 -14.309 -32.120 1.00 51.25 81 ALA A O 1
ATOM 657 N N . ALA A 1 82 ? 33.385 -14.379 -30.813 1.00 49.69 82 ALA A N 1
ATOM 658 C CA . ALA A 1 82 ? 33.615 -12.936 -30.790 1.00 49.69 82 ALA A CA 1
ATOM 659 C C . ALA A 1 82 ? 33.858 -12.292 -32.167 1.00 49.69 82 ALA A C 1
ATOM 661 O O . ALA A 1 82 ? 33.832 -11.066 -32.277 1.00 49.69 82 ALA A O 1
ATOM 662 N N . TYR A 1 83 ? 34.136 -13.087 -33.206 1.00 47.28 83 TYR A N 1
ATOM 663 C CA . TYR A 1 83 ? 34.349 -12.596 -34.566 1.00 47.28 83 TYR A CA 1
ATOM 664 C C . TYR A 1 83 ? 33.111 -12.747 -35.466 1.00 47.28 83 TYR A C 1
ATOM 666 O O . TYR A 1 83 ? 33.084 -12.112 -36.520 1.00 47.28 83 TYR A O 1
ATOM 674 N N . GLU A 1 84 ? 32.098 -13.545 -35.088 1.00 50.75 84 GLU A N 1
ATOM 675 C CA . GLU A 1 84 ? 30.936 -13.824 -35.954 1.00 50.75 84 GLU A CA 1
ATOM 676 C C . GLU A 1 84 ? 29.586 -13.240 -35.503 1.00 50.75 84 GLU A C 1
ATOM 678 O O . GLU A 1 84 ? 28.797 -12.965 -36.398 1.00 50.75 84 GLU A O 1
ATOM 683 N N . HIS A 1 85 ? 29.326 -12.974 -34.217 1.00 43.91 85 HIS A N 1
ATOM 684 C CA . HIS A 1 85 ? 28.295 -12.067 -33.647 1.00 43.91 85 HIS A CA 1
ATOM 685 C C . HIS A 1 85 ? 28.217 -12.330 -32.125 1.00 43.91 85 HIS A C 1
ATOM 687 O O . HIS A 1 85 ? 28.423 -13.461 -31.704 1.00 43.91 85 HIS A O 1
ATOM 693 N N . GLU A 1 86 ? 27.870 -11.294 -31.349 1.00 45.25 86 GLU A N 1
ATOM 694 C CA . GLU A 1 86 ? 27.583 -11.284 -29.895 1.00 45.25 86 GLU A CA 1
ATOM 695 C C . GLU A 1 86 ? 28.784 -11.199 -28.919 1.00 45.25 86 GLU A C 1
ATOM 697 O O . GLU A 1 86 ? 29.447 -12.172 -28.579 1.00 45.25 86 GLU A O 1
ATOM 702 N N . ILE A 1 87 ? 29.030 -9.957 -28.472 1.00 47.12 87 ILE A N 1
ATOM 703 C CA . ILE A 1 87 ? 29.271 -9.534 -27.079 1.00 47.12 87 ILE A CA 1
ATOM 704 C C . ILE A 1 87 ? 30.254 -10.390 -26.245 1.00 47.12 87 ILE A C 1
ATOM 706 O O . ILE A 1 87 ? 29.918 -11.455 -25.735 1.00 47.12 87 ILE A O 1
ATOM 710 N N . ILE A 1 88 ? 31.459 -9.854 -25.990 1.00 43.03 88 ILE A N 1
ATOM 711 C CA . ILE A 1 88 ? 32.335 -10.338 -24.906 1.00 43.03 88 ILE A CA 1
ATOM 712 C C . ILE A 1 88 ? 32.213 -9.381 -23.707 1.00 43.03 88 ILE A C 1
ATOM 714 O O . ILE A 1 88 ? 32.714 -8.252 -23.810 1.00 43.03 88 ILE A O 1
ATOM 718 N N . PRO A 1 89 ? 31.658 -9.826 -22.563 1.00 41.44 89 PRO A N 1
ATOM 719 C CA . PRO A 1 89 ? 31.679 -9.059 -21.321 1.00 41.44 89 PRO A CA 1
ATOM 720 C C . PRO A 1 89 ? 33.109 -8.643 -20.946 1.00 41.44 89 PRO A C 1
ATOM 722 O O . PRO A 1 89 ? 34.019 -9.476 -20.872 1.00 41.44 89 PRO A O 1
ATOM 725 N N . GLY A 1 90 ? 33.327 -7.341 -20.745 1.00 46.09 90 GLY A N 1
ATOM 726 C CA . GLY A 1 90 ? 34.608 -6.773 -20.302 1.00 46.09 90 GLY A CA 1
ATOM 727 C C . GLY A 1 90 ? 35.661 -6.478 -21.382 1.00 46.09 90 GLY A C 1
ATOM 728 O O . GLY A 1 90 ? 36.798 -6.156 -21.029 1.00 46.09 90 GLY A O 1
ATOM 729 N N . LEU A 1 91 ? 35.337 -6.562 -22.682 1.00 43.34 91 LEU A N 1
ATOM 730 C CA . LEU A 1 91 ? 36.275 -6.183 -23.758 1.00 43.34 91 LEU A CA 1
ATOM 731 C C . LEU A 1 91 ? 35.798 -5.012 -24.644 1.00 43.34 91 LEU A C 1
ATOM 733 O O . LEU A 1 91 ? 36.598 -4.504 -25.435 1.00 43.34 91 LEU A O 1
ATOM 737 N N . ARG A 1 92 ? 34.539 -4.553 -24.531 1.00 40.22 92 ARG A N 1
ATOM 738 C CA . ARG A 1 92 ? 33.998 -3.455 -25.358 1.00 40.22 92 ARG A CA 1
ATOM 739 C C . ARG A 1 92 ? 32.732 -2.827 -24.738 1.00 40.22 92 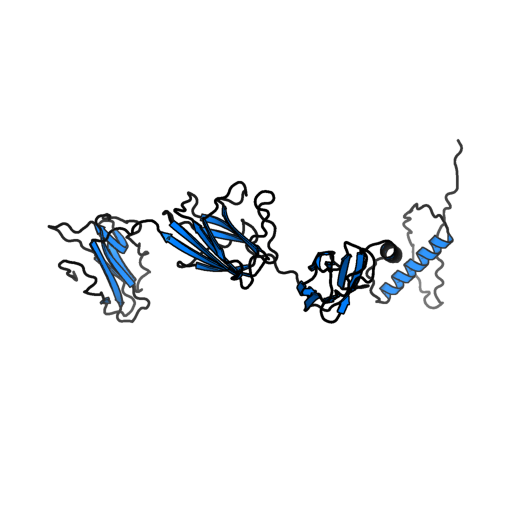ARG A C 1
ATOM 741 O O . ARG A 1 92 ? 31.670 -3.388 -24.943 1.00 40.22 92 ARG A O 1
ATOM 748 N N . GLY A 1 93 ? 32.817 -1.665 -24.077 1.00 53.34 93 GLY A N 1
ATOM 749 C CA . GLY A 1 93 ? 31.613 -0.951 -23.598 1.00 53.34 93 GLY A CA 1
ATOM 750 C C . GLY A 1 93 ? 30.883 -1.628 -22.431 1.00 53.34 93 GLY A C 1
ATOM 751 O O . GLY A 1 93 ? 30.826 -2.848 -22.386 1.00 53.34 93 GLY A O 1
ATOM 752 N N . ASP A 1 94 ? 30.292 -0.854 -21.520 1.00 68.69 94 ASP A N 1
ATOM 753 C CA . ASP A 1 94 ? 29.247 -1.379 -20.616 1.00 68.69 94 ASP A CA 1
ATOM 754 C C . ASP A 1 94 ? 27.852 -1.229 -21.249 1.00 68.69 94 ASP A C 1
ATOM 756 O O . ASP A 1 94 ? 26.905 -1.887 -20.838 1.00 68.69 94 ASP A O 1
ATOM 760 N N . LEU A 1 95 ? 27.734 -0.411 -22.304 1.00 82.62 95 LEU A N 1
ATOM 761 C CA . LEU A 1 95 ? 26.483 -0.074 -22.976 1.00 82.62 95 LEU A CA 1
ATOM 762 C C . LEU A 1 95 ? 26.554 -0.301 -24.488 1.00 82.62 95 LEU A C 1
ATOM 764 O O . LEU A 1 95 ? 27.552 0.047 -25.136 1.00 82.62 95 LEU A O 1
ATOM 768 N N . TYR A 1 96 ? 25.459 -0.808 -25.054 1.00 86.88 96 TYR A N 1
ATOM 769 C CA . TYR A 1 96 ? 25.190 -0.856 -26.492 1.00 86.88 96 TYR A CA 1
ATOM 770 C C . TYR A 1 96 ? 24.099 0.155 -26.845 1.00 86.88 96 TYR A C 1
ATOM 772 O O . TYR A 1 96 ? 23.053 0.194 -26.207 1.00 86.88 96 TYR A O 1
ATOM 780 N N . ILE A 1 97 ? 24.344 0.984 -27.855 1.00 92.94 97 ILE A N 1
ATOM 781 C CA . ILE A 1 97 ? 23.439 2.052 -28.278 1.00 92.94 97 ILE A CA 1
ATOM 782 C C . ILE A 1 97 ? 23.010 1.755 -29.709 1.00 92.94 97 ILE A C 1
ATOM 784 O O . ILE A 1 97 ? 23.837 1.797 -30.622 1.00 92.94 97 ILE A O 1
ATOM 788 N N . ALA A 1 98 ? 21.724 1.494 -29.903 1.00 91.25 98 ALA A N 1
ATOM 789 C CA . ALA A 1 98 ? 21.090 1.373 -31.205 1.00 91.25 98 ALA A CA 1
ATOM 790 C C . ALA A 1 98 ? 20.405 2.696 -31.559 1.00 91.25 98 ALA A C 1
ATOM 792 O O . ALA A 1 98 ? 19.657 3.257 -30.762 1.00 91.25 98 ALA A O 1
ATOM 793 N N . MET A 1 99 ? 20.666 3.212 -32.754 1.00 95.88 99 MET A N 1
ATOM 794 C CA . MET A 1 99 ? 20.110 4.470 -33.247 1.00 95.88 99 MET A CA 1
ATOM 795 C C . MET A 1 99 ? 19.428 4.221 -34.585 1.00 95.88 99 MET A C 1
ATOM 797 O O . MET A 1 99 ? 20.002 3.582 -35.467 1.00 95.88 99 MET A O 1
ATOM 801 N N . TYR A 1 100 ? 18.233 4.776 -34.764 1.00 95.06 100 TYR A N 1
ATOM 802 C CA . TYR A 1 100 ? 17.407 4.574 -35.947 1.00 95.06 100 TYR A CA 1
ATOM 803 C C . TYR A 1 100 ? 17.005 5.901 -36.582 1.00 95.06 100 TYR A C 1
ATOM 805 O O . TYR A 1 100 ? 16.763 6.901 -35.905 1.00 95.06 100 TYR A O 1
ATOM 813 N N . ASP A 1 101 ? 16.922 5.882 -37.907 1.00 94.50 101 ASP A N 1
ATOM 814 C CA . ASP A 1 101 ? 16.425 6.972 -38.736 1.00 94.50 101 ASP A CA 1
ATOM 815 C C . ASP A 1 101 ? 15.447 6.393 -39.764 1.00 94.50 101 ASP A C 1
ATOM 817 O O . ASP A 1 101 ? 15.790 5.524 -40.572 1.00 94.50 101 ASP A O 1
ATOM 821 N N . THR A 1 102 ? 14.206 6.873 -39.729 1.00 92.62 102 THR A N 1
ATOM 822 C CA . THR A 1 102 ? 13.134 6.360 -40.590 1.00 92.62 102 THR A CA 1
ATOM 823 C C . THR A 1 102 ? 13.338 6.702 -42.075 1.00 92.62 102 THR A C 1
ATOM 825 O O . THR A 1 102 ? 12.871 5.955 -42.941 1.00 92.62 102 THR A O 1
ATOM 828 N N . TYR A 1 103 ? 14.028 7.798 -42.398 1.00 88.75 103 TYR A N 1
ATOM 829 C CA . TYR A 1 103 ? 14.222 8.280 -43.773 1.00 88.75 103 TYR A CA 1
ATOM 830 C C . TYR A 1 103 ? 15.633 8.024 -44.310 1.00 88.75 103 TYR A C 1
ATOM 832 O O . TYR A 1 103 ? 15.820 7.904 -45.527 1.00 88.75 103 TYR A O 1
ATOM 840 N N . GLY A 1 104 ? 16.598 7.827 -43.418 1.00 90.31 104 GLY A N 1
ATOM 841 C CA . GLY A 1 104 ? 17.954 7.393 -43.731 1.00 90.31 104 GLY A CA 1
ATOM 842 C C . GLY A 1 104 ? 18.847 8.486 -44.316 1.00 90.31 104 GLY A C 1
ATOM 843 O O . GLY A 1 104 ? 19.885 8.175 -44.915 1.00 90.31 104 GLY A O 1
ATOM 844 N N . ASP A 1 105 ? 18.449 9.748 -44.196 1.00 90.50 105 ASP A N 1
ATOM 845 C CA . ASP A 1 105 ? 19.225 10.932 -44.563 1.00 90.50 105 ASP A CA 1
ATOM 846 C C . ASP A 1 105 ? 20.057 11.497 -43.401 1.00 90.50 105 ASP A C 1
ATOM 848 O O . ASP A 1 105 ? 20.785 12.473 -43.593 1.00 90.50 105 ASP A O 1
ATOM 852 N N . GLY A 1 106 ? 20.041 10.819 -42.256 1.00 91.75 106 GLY A N 1
ATOM 853 C CA . GLY A 1 106 ? 20.720 11.192 -41.028 1.00 91.75 106 GLY A CA 1
ATOM 854 C C . GLY A 1 106 ? 19.824 12.022 -40.115 1.00 91.75 106 GLY A C 1
ATOM 855 O O . GLY A 1 106 ? 18.815 12.586 -40.514 1.00 91.75 106 GLY A O 1
ATOM 856 N N . TRP A 1 107 ? 20.241 12.188 -38.865 1.00 96.25 107 TRP A N 1
ATOM 857 C CA . TRP A 1 107 ? 19.453 12.853 -37.822 1.00 96.25 107 TRP A CA 1
ATOM 858 C C . TRP A 1 107 ? 19.366 14.379 -37.946 1.00 96.25 107 TRP A C 1
ATOM 860 O O . TRP A 1 107 ? 18.935 15.047 -37.008 1.00 96.25 107 TRP A O 1
ATOM 870 N N . ASN A 1 108 ? 19.778 14.964 -39.074 1.00 94.44 108 ASN A N 1
ATOM 871 C CA . ASN A 1 108 ? 19.506 16.362 -39.421 1.00 94.44 108 ASN A CA 1
ATOM 872 C C . ASN A 1 108 ? 19.866 17.391 -38.321 1.00 94.44 108 ASN A C 1
ATOM 874 O O . ASN A 1 108 ? 19.188 18.408 -38.127 1.00 94.44 108 ASN A O 1
ATOM 878 N N . GLY A 1 109 ? 20.971 17.133 -37.612 1.00 92.75 109 GLY A N 1
ATOM 879 C CA . GLY A 1 109 ? 21.494 17.979 -36.538 1.00 92.75 109 GLY A CA 1
ATOM 880 C C . GLY A 1 109 ? 21.018 17.620 -35.129 1.00 92.75 109 GLY A C 1
ATOM 881 O O . GLY A 1 109 ? 21.416 18.316 -34.198 1.00 92.75 109 GLY A O 1
ATOM 882 N N . ASN A 1 110 ? 20.208 16.569 -34.954 1.00 96.12 110 ASN A N 1
ATOM 883 C CA . ASN A 1 110 ? 19.908 16.019 -33.632 1.00 96.12 110 ASN A CA 1
ATOM 884 C C . ASN A 1 110 ? 21.083 15.175 -33.129 1.00 96.12 110 ASN A C 1
ATOM 886 O O . ASN A 1 110 ? 21.726 14.448 -33.897 1.00 96.12 110 ASN A O 1
ATOM 890 N N . TRP A 1 111 ? 21.336 15.265 -31.828 1.00 97.25 111 TRP A N 1
ATOM 891 C CA . TRP A 1 111 ? 22.391 14.530 -31.141 1.00 97.25 111 TRP A CA 1
ATOM 892 C C . TRP A 1 111 ? 21.830 13.864 -29.896 1.00 97.25 111 TRP A C 1
ATOM 894 O O . TRP A 1 111 ? 21.200 14.534 -29.083 1.00 97.25 111 TRP A O 1
ATOM 904 N N . LEU A 1 112 ? 22.106 12.572 -29.726 1.00 97.50 112 LEU A N 1
ATOM 905 C CA . LEU A 1 112 ? 21.951 11.872 -28.457 1.00 97.50 112 LEU A CA 1
ATOM 906 C C . LEU A 1 112 ? 23.198 12.139 -27.611 1.00 97.50 112 LEU A C 1
ATOM 908 O O . LEU A 1 112 ? 24.300 11.757 -27.990 1.00 97.50 112 LEU A O 1
ATOM 912 N N . THR A 1 113 ? 23.026 12.808 -26.481 1.00 97.31 113 THR A N 1
ATOM 913 C CA . THR A 1 113 ? 24.073 13.087 -25.497 1.00 97.31 113 THR A CA 1
ATOM 914 C C . THR A 1 113 ? 23.834 12.220 -24.266 1.00 97.31 113 THR A C 1
ATOM 916 O O . THR A 1 113 ? 22.743 12.275 -23.705 1.00 97.31 113 THR A O 1
ATOM 919 N N . ILE A 1 114 ? 24.835 11.443 -23.846 1.00 95.19 114 ILE A N 1
ATOM 920 C CA . ILE A 1 114 ? 24.819 10.614 -22.631 1.00 95.19 114 ILE A CA 1
ATOM 921 C C . ILE A 1 114 ? 26.001 11.057 -21.765 1.00 95.19 114 ILE A C 1
ATOM 923 O O . ILE A 1 114 ? 27.159 10.804 -22.105 1.00 95.19 114 ILE A O 1
ATOM 927 N N . GLY A 1 115 ? 25.725 11.757 -20.663 1.00 91.38 115 GLY A N 1
ATOM 928 C CA . GLY A 1 115 ? 26.768 12.428 -19.888 1.00 91.38 115 GLY A CA 1
ATOM 929 C C . GLY A 1 115 ? 27.526 13.450 -20.744 1.00 91.38 115 GLY A C 1
ATOM 930 O O . GLY A 1 115 ? 26.941 14.431 -21.199 1.00 91.38 115 GLY A O 1
ATOM 931 N N . ASP A 1 116 ? 28.818 13.205 -20.973 1.00 90.12 116 ASP A N 1
ATOM 932 C CA . ASP A 1 116 ? 29.690 14.055 -21.800 1.00 90.12 116 ASP A CA 1
ATOM 933 C C . ASP A 1 116 ? 29.838 13.557 -23.255 1.00 90.12 116 ASP A C 1
ATOM 935 O O . ASP A 1 116 ? 30.455 14.232 -24.083 1.00 90.12 116 ASP A O 1
ATOM 939 N N . GLU A 1 117 ? 29.295 12.382 -23.582 1.00 94.12 117 GLU A N 1
ATOM 940 C CA . GLU A 1 117 ? 29.481 11.718 -24.877 1.00 94.12 117 GLU A CA 1
ATOM 941 C C . GLU A 1 117 ? 28.310 11.999 -25.820 1.00 94.12 117 GLU A C 1
ATOM 943 O O . GLU A 1 117 ? 27.161 12.083 -25.388 1.00 94.12 117 GLU A O 1
ATOM 948 N N . GLN A 1 118 ? 28.591 12.150 -27.118 1.00 95.62 118 GLN A N 1
ATOM 949 C CA . GLN A 1 118 ? 27.599 12.552 -28.121 1.00 95.62 118 GLN A CA 1
ATOM 950 C C . GLN A 1 118 ? 27.583 11.623 -29.334 1.00 95.62 118 GLN A C 1
ATOM 952 O O . GLN A 1 118 ? 28.626 11.293 -29.901 1.00 95.62 118 GLN A O 1
ATOM 957 N N . PHE A 1 119 ? 26.378 11.276 -29.780 1.00 95.56 119 PHE A N 1
ATOM 958 C CA . PHE A 1 119 ? 26.113 10.352 -30.876 1.00 95.56 119 PHE A CA 1
ATOM 959 C C . PHE A 1 119 ? 25.078 10.930 -31.845 1.00 95.56 119 PHE A C 1
ATOM 961 O O . PHE A 1 119 ? 24.170 11.667 -31.458 1.00 95.56 119 PHE A O 1
ATOM 968 N N . THR A 1 120 ? 25.222 10.602 -33.126 1.00 96.25 120 THR A N 1
ATOM 969 C CA . THR A 1 120 ? 24.280 10.981 -34.184 1.00 96.25 120 THR A CA 1
ATOM 970 C C . THR A 1 120 ? 24.377 9.990 -35.342 1.00 96.25 120 THR A C 1
ATOM 972 O O . THR A 1 120 ? 25.364 9.256 -35.456 1.00 96.25 120 THR A O 1
ATOM 975 N N . ILE A 1 121 ? 23.379 9.994 -36.224 1.00 92.19 121 ILE A N 1
ATOM 976 C CA . ILE A 1 121 ? 23.435 9.302 -37.513 1.00 92.19 121 ILE A CA 1
ATOM 977 C C . ILE A 1 121 ? 23.736 10.338 -38.594 1.00 92.19 121 ILE A C 1
ATOM 979 O O . ILE A 1 121 ? 22.927 11.229 -38.842 1.00 92.19 121 ILE A O 1
ATOM 983 N N . GLU A 1 122 ? 24.889 10.229 -39.258 1.00 90.56 122 GLU A N 1
ATOM 984 C CA . GLU A 1 122 ? 25.216 11.115 -40.387 1.00 90.56 122 GLU A CA 1
ATOM 985 C C . GLU A 1 122 ? 24.444 10.743 -41.661 1.00 90.56 122 GLU A C 1
ATOM 987 O O . GLU A 1 122 ? 24.118 11.620 -42.460 1.00 90.56 122 GLU A O 1
ATOM 992 N N . ASN A 1 123 ? 24.190 9.448 -41.874 1.00 86.88 123 ASN A N 1
ATOM 993 C CA . ASN A 1 123 ? 23.401 8.898 -42.972 1.00 86.88 123 ASN A CA 1
ATOM 994 C C . ASN A 1 123 ? 23.019 7.427 -42.720 1.00 86.88 123 ASN A C 1
ATOM 996 O O . ASN A 1 123 ? 23.669 6.723 -41.949 1.00 86.88 123 ASN A O 1
ATOM 1000 N N . GLY A 1 124 ? 22.023 6.934 -43.459 1.00 87.44 124 GLY A N 1
ATOM 1001 C CA . GLY A 1 124 ? 21.523 5.565 -43.333 1.00 87.44 124 GLY A CA 1
ATOM 1002 C C . GLY A 1 124 ? 20.445 5.434 -42.261 1.00 87.44 124 GLY A C 1
ATOM 1003 O O . GLY A 1 124 ? 20.247 6.326 -41.453 1.00 87.44 124 GLY A O 1
ATOM 1004 N N . THR A 1 125 ? 19.711 4.323 -42.279 1.00 88.69 125 THR A N 1
ATOM 1005 C CA . THR A 1 125 ? 18.534 4.134 -41.410 1.00 88.69 125 THR A CA 1
ATOM 1006 C C . THR A 1 125 ? 18.868 3.579 -40.025 1.00 88.69 125 THR A C 1
ATOM 1008 O O . THR A 1 125 ? 17.976 3.400 -39.201 1.00 88.69 125 THR A O 1
ATOM 1011 N N . PHE A 1 126 ? 20.132 3.220 -39.790 1.00 91.56 126 PHE A N 1
ATOM 1012 C CA . PHE A 1 126 ? 20.588 2.589 -38.559 1.00 91.56 126 PHE A CA 1
ATOM 1013 C C . PHE A 1 126 ? 22.064 2.889 -38.309 1.00 91.56 126 PHE A C 1
ATOM 1015 O O . PHE A 1 126 ? 22.877 2.819 -39.236 1.00 91.56 126 PHE A O 1
ATOM 1022 N N . ALA A 1 127 ? 22.408 3.150 -37.053 1.00 86.56 127 ALA A N 1
ATOM 1023 C CA . ALA A 1 127 ? 23.776 3.177 -36.566 1.00 86.56 127 ALA A CA 1
ATOM 1024 C C . ALA A 1 127 ? 23.847 2.545 -35.175 1.00 86.56 127 ALA A C 1
ATOM 1026 O O . ALA A 1 127 ? 22.880 2.565 -34.418 1.00 86.56 127 ALA A O 1
ATOM 1027 N N . GLU A 1 128 ? 25.023 2.033 -34.827 1.00 90.12 128 GLU A N 1
ATOM 1028 C CA . GLU A 1 128 ? 25.296 1.497 -33.500 1.00 90.12 128 GLU A CA 1
ATOM 1029 C C . GLU A 1 128 ? 26.541 2.143 -32.893 1.00 90.12 128 GLU A C 1
ATOM 1031 O O . GLU A 1 128 ? 27.491 2.498 -33.601 1.00 90.12 128 GLU A O 1
ATOM 1036 N N . ALA A 1 129 ? 26.544 2.281 -31.573 1.00 86.06 129 ALA A N 1
ATOM 1037 C CA . ALA A 1 129 ? 27.687 2.736 -30.801 1.00 86.06 129 ALA A CA 1
ATOM 1038 C C . ALA A 1 129 ? 27.824 1.921 -29.511 1.00 86.06 129 ALA A C 1
ATOM 1040 O O . ALA A 1 129 ? 26.888 1.273 -29.054 1.00 86.06 129 ALA A O 1
ATOM 1041 N N . THR A 1 130 ? 29.016 1.950 -28.919 1.00 84.06 130 THR A N 1
ATOM 1042 C CA . THR A 1 130 ? 29.274 1.353 -27.604 1.00 84.06 130 THR A CA 1
ATOM 1043 C C . THR A 1 130 ? 29.862 2.405 -26.690 1.00 84.06 130 THR A C 1
ATOM 1045 O O . THR A 1 130 ? 30.739 3.156 -27.127 1.00 84.06 130 THR A O 1
ATOM 1048 N N . LEU A 1 131 ? 29.445 2.410 -25.430 1.00 84.38 131 LEU A N 1
ATOM 1049 C CA . LEU A 1 131 ? 29.901 3.369 -24.433 1.00 84.38 131 LEU A CA 1
ATOM 1050 C C . LEU A 1 131 ? 30.273 2.644 -23.132 1.00 84.38 131 LEU A C 1
ATOM 1052 O O . LEU A 1 131 ? 29.598 1.709 -22.720 1.00 84.38 131 LEU A O 1
ATOM 1056 N N . THR A 1 132 ? 31.373 3.045 -22.498 1.00 83.19 132 THR A N 1
ATOM 1057 C CA . THR A 1 132 ? 31.781 2.571 -21.164 1.00 83.19 132 THR A CA 1
ATOM 1058 C C . THR A 1 132 ? 31.598 3.726 -20.195 1.00 83.19 132 THR A C 1
ATOM 1060 O O . THR A 1 132 ? 32.195 4.785 -20.397 1.00 83.19 132 THR A O 1
ATOM 1063 N N . LEU A 1 133 ? 30.805 3.514 -19.152 1.00 81.38 133 LEU A N 1
ATOM 1064 C CA . LEU A 1 133 ? 30.583 4.466 -18.069 1.00 81.38 133 LEU A CA 1
ATOM 1065 C C . LEU A 1 133 ? 30.832 3.742 -16.750 1.00 81.38 133 LEU A C 1
ATOM 1067 O O . LEU A 1 133 ? 30.630 2.541 -16.652 1.00 81.38 133 LEU A O 1
ATOM 1071 N N . VAL A 1 134 ? 31.309 4.466 -15.741 1.00 80.62 134 VAL A N 1
ATOM 1072 C CA . VAL A 1 134 ? 31.380 3.890 -14.392 1.00 80.62 134 VAL A CA 1
ATOM 1073 C C . VAL A 1 134 ? 29.974 3.820 -13.801 1.00 80.62 134 VAL A C 1
ATOM 1075 O O . VAL A 1 134 ? 29.102 4.566 -14.237 1.00 80.62 134 VAL A O 1
ATOM 1078 N N . ASP A 1 135 ? 29.772 2.979 -12.786 1.00 79.44 135 ASP A N 1
ATOM 1079 C CA . ASP A 1 135 ? 28.491 2.923 -12.084 1.00 79.44 135 ASP A CA 1
ATOM 1080 C C . ASP A 1 135 ? 28.052 4.325 -11.613 1.00 79.44 135 ASP A C 1
ATOM 1082 O O . ASP A 1 135 ? 28.819 5.046 -10.959 1.00 79.44 135 ASP A O 1
ATOM 1086 N N . GLY A 1 136 ? 26.824 4.719 -11.948 1.00 81.00 136 GLY A N 1
ATOM 1087 C CA . GLY A 1 136 ? 26.263 6.027 -11.631 1.00 81.00 136 GLY A CA 1
ATOM 1088 C C . GLY A 1 136 ? 25.084 6.441 -12.514 1.00 81.00 136 GLY A C 1
ATOM 1089 O O . GLY A 1 136 ? 24.679 5.733 -13.433 1.00 81.00 136 GLY A O 1
ATOM 1090 N N . THR A 1 137 ? 24.549 7.628 -12.228 1.00 86.75 137 THR A N 1
ATOM 1091 C CA . THR A 1 137 ? 23.440 8.247 -12.968 1.00 86.75 137 THR A CA 1
ATOM 1092 C C . THR A 1 137 ? 23.965 9.333 -13.903 1.00 86.75 137 THR A C 1
ATOM 1094 O O . THR A 1 137 ? 24.727 10.210 -13.486 1.00 86.75 137 THR A O 1
ATOM 1097 N N . TYR A 1 138 ? 23.545 9.290 -15.165 1.00 90.44 138 TYR A N 1
ATOM 1098 C CA . TYR A 1 138 ? 24.007 10.168 -16.236 1.00 90.44 138 TYR A CA 1
ATOM 1099 C C . TYR A 1 138 ? 22.832 10.870 -16.917 1.00 90.44 138 TYR A C 1
ATOM 1101 O O . TYR A 1 138 ? 21.871 10.201 -17.290 1.00 90.44 138 TYR A O 1
ATOM 1109 N N . PRO A 1 139 ? 22.898 12.189 -17.163 1.00 93.38 139 PRO A N 1
ATOM 1110 C CA . PRO A 1 139 ? 21.867 12.869 -17.934 1.00 93.38 139 PRO A CA 1
ATOM 1111 C C . PRO A 1 139 ? 21.882 12.383 -19.387 1.00 93.38 139 PRO A C 1
ATOM 1113 O O . PRO A 1 139 ? 22.946 12.275 -20.005 1.00 93.38 139 PRO A O 1
ATOM 1116 N N . VAL A 1 140 ? 20.696 12.137 -19.938 1.00 96.12 140 VAL A N 1
ATOM 1117 C CA . VAL A 1 140 ? 20.487 11.777 -21.342 1.00 96.12 140 VAL A CA 1
ATOM 1118 C C . VAL A 1 140 ? 19.617 12.828 -22.009 1.00 96.12 140 VAL A C 1
ATOM 1120 O O . VAL A 1 140 ? 18.495 13.090 -21.578 1.00 96.12 140 VAL A O 1
ATOM 1123 N N . VAL A 1 141 ? 20.129 13.429 -23.081 1.00 96.56 141 VAL A N 1
ATOM 1124 C CA . VAL A 1 141 ? 19.423 14.453 -23.859 1.00 96.56 141 VAL A CA 1
ATOM 1125 C C . VAL A 1 141 ? 19.501 14.108 -25.336 1.00 96.56 141 VAL A C 1
ATOM 1127 O O . VAL A 1 141 ? 20.591 13.881 -25.850 1.00 96.56 141 VAL A O 1
ATOM 1130 N N . CYS A 1 142 ? 18.373 14.115 -26.042 1.00 97.19 142 CYS A N 1
ATOM 1131 C CA . CYS A 1 142 ? 18.350 13.976 -27.496 1.00 97.19 142 CYS A CA 1
ATOM 1132 C C . CYS A 1 142 ? 17.592 15.146 -28.121 1.00 97.19 142 CYS A C 1
ATOM 1134 O O . CYS A 1 142 ? 16.377 15.209 -27.994 1.00 97.19 142 CYS A O 1
ATOM 1136 N N . ASP A 1 143 ? 18.291 16.097 -28.744 1.00 95.56 143 ASP A N 1
ATOM 1137 C CA . ASP A 1 143 ? 17.687 17.282 -29.383 1.00 95.56 143 ASP A CA 1
ATOM 1138 C C . ASP A 1 143 ? 18.721 17.993 -30.291 1.00 95.56 143 ASP A C 1
ATOM 1140 O O . ASP A 1 143 ? 19.826 17.491 -30.519 1.00 95.56 143 ASP A O 1
ATOM 1144 N N . GLY A 1 144 ? 18.387 19.181 -30.800 1.00 92.06 144 GLY A N 1
ATOM 1145 C CA . GLY A 1 144 ? 19.301 20.133 -31.443 1.00 92.06 144 GLY A CA 1
ATOM 1146 C C . GLY A 1 144 ? 19.055 20.352 -32.937 1.00 92.06 144 GLY A C 1
ATOM 1147 O O . GLY A 1 144 ? 19.536 21.344 -33.493 1.00 92.06 144 GLY A O 1
ATOM 1148 N N . GLY A 1 145 ? 18.285 19.474 -33.581 1.00 91.50 145 GLY A N 1
ATOM 1149 C CA . GLY A 1 145 ? 18.077 19.449 -35.028 1.00 91.50 145 GLY A CA 1
ATOM 1150 C C . GLY A 1 145 ? 16.619 19.567 -35.469 1.00 91.50 145 GLY A C 1
ATOM 1151 O O . GLY A 1 145 ? 15.715 19.911 -34.708 1.00 91.50 145 GLY A O 1
ATOM 1152 N N . SER A 1 146 ? 16.399 19.313 -36.760 1.00 92.50 146 SER A N 1
ATOM 1153 C CA . SER A 1 146 ? 15.064 19.244 -37.379 1.00 92.50 146 SER A CA 1
ATOM 1154 C C . SER A 1 146 ? 14.587 17.797 -37.513 1.00 92.50 146 SER A C 1
ATOM 1156 O O . SER A 1 146 ? 15.369 16.883 -37.299 1.00 92.50 146 SER A O 1
ATOM 1158 N N . TRP A 1 147 ? 13.312 17.597 -37.871 1.00 92.31 147 TRP A N 1
ATOM 1159 C CA . TRP A 1 147 ? 12.741 16.270 -38.173 1.00 92.31 147 TRP A CA 1
ATOM 1160 C C . TRP A 1 147 ? 12.792 15.258 -37.023 1.00 92.31 147 TRP A C 1
ATOM 1162 O O . TRP A 1 147 ? 12.814 14.055 -37.228 1.00 92.31 147 TRP A O 1
ATOM 1172 N N . GLN A 1 148 ? 12.699 15.758 -35.794 1.00 93.44 148 GLN A N 1
ATOM 1173 C CA . GLN A 1 148 ? 12.784 14.988 -34.550 1.00 93.44 148 GLN A CA 1
ATOM 1174 C C . GLN A 1 148 ? 11.875 13.739 -34.494 1.00 93.44 148 GLN A C 1
ATOM 1176 O O . GLN A 1 148 ? 12.225 12.751 -33.862 1.00 93.44 148 GLN A O 1
ATOM 1181 N N . SER A 1 149 ? 10.753 13.736 -35.225 1.00 90.75 149 SER A N 1
ATOM 1182 C CA . SER A 1 149 ? 9.853 12.583 -35.355 1.00 90.75 149 SER A CA 1
ATOM 1183 C C . SER A 1 149 ? 10.457 11.346 -36.039 1.00 90.75 149 SER A C 1
ATOM 1185 O O . SER A 1 149 ? 9.830 10.293 -36.001 1.00 90.75 149 SER A O 1
ATOM 1187 N N . GLU A 1 150 ? 11.594 11.466 -36.730 1.00 92.12 150 GLU A N 1
ATOM 1188 C CA . GLU A 1 150 ? 12.276 10.342 -37.398 1.00 92.12 150 GLU A CA 1
ATOM 1189 C C . GLU A 1 150 ? 13.378 9.698 -36.550 1.00 92.12 150 GLU A C 1
ATOM 1191 O O . GLU A 1 150 ? 13.895 8.647 -36.932 1.00 92.12 150 GLU A O 1
ATOM 1196 N N . VAL A 1 151 ? 13.719 10.336 -35.426 1.00 95.62 151 VAL A N 1
ATOM 1197 C CA . VAL A 1 151 ? 14.819 9.983 -34.529 1.00 95.62 151 VAL A CA 1
ATOM 1198 C C . VAL A 1 151 ? 14.306 9.053 -33.440 1.00 95.62 151 VAL A C 1
ATOM 1200 O O . VAL A 1 151 ? 13.432 9.435 -32.660 1.00 95.62 151 VAL A O 1
ATOM 1203 N N . SER A 1 152 ? 14.896 7.865 -33.333 1.00 92.50 152 SER A N 1
ATOM 1204 C CA . SER A 1 152 ? 14.706 6.992 -32.174 1.00 92.50 152 SER A CA 1
ATOM 1205 C C . SER A 1 152 ? 15.985 6.257 -31.806 1.00 92.50 152 SER A C 1
ATOM 1207 O O . SER A 1 152 ? 16.843 6.007 -32.653 1.00 92.50 152 SER A O 1
ATOM 1209 N N . TRP A 1 153 ? 16.123 5.910 -30.535 1.00 97.06 153 TRP A N 1
ATOM 1210 C CA . TRP A 1 153 ? 17.298 5.234 -30.003 1.00 97.06 153 TRP A CA 1
ATOM 1211 C C . TRP A 1 153 ? 16.945 4.337 -28.820 1.00 97.06 153 TRP A C 1
ATOM 1213 O O . TRP A 1 153 ? 15.956 4.555 -28.120 1.00 97.06 153 TRP A O 1
ATOM 1223 N N . GLU A 1 154 ? 17.784 3.332 -28.605 1.00 92.62 154 GLU A N 1
ATOM 1224 C CA . GLU A 1 154 ? 17.684 2.339 -27.539 1.00 92.62 154 GLU A CA 1
ATOM 1225 C C . GLU A 1 154 ? 19.082 2.132 -26.937 1.00 92.62 154 GLU A C 1
ATOM 1227 O O . GLU A 1 154 ? 20.072 2.033 -27.665 1.00 92.62 154 GLU A O 1
ATOM 1232 N N . ILE A 1 155 ? 19.172 2.099 -25.611 1.00 92.56 155 ILE A N 1
ATOM 1233 C CA . ILE A 1 155 ? 20.400 1.881 -24.845 1.00 92.56 155 ILE A CA 1
ATOM 1234 C C . ILE A 1 155 ? 20.218 0.595 -24.047 1.00 92.56 155 ILE A C 1
ATOM 1236 O O . ILE A 1 155 ? 19.291 0.484 -23.246 1.00 92.56 155 ILE A O 1
ATOM 1240 N N . TYR A 1 156 ? 21.124 -0.350 -24.250 1.00 84.62 156 TYR A N 1
ATOM 1241 C CA . TYR A 1 156 ? 21.128 -1.655 -23.609 1.00 84.62 156 TYR A CA 1
ATOM 1242 C C . TYR A 1 156 ? 22.346 -1.812 -22.708 1.00 84.62 156 TYR A C 1
ATOM 1244 O O . TYR A 1 156 ? 23.422 -1.295 -23.029 1.00 84.62 156 TYR A O 1
ATOM 1252 N N . ASP A 1 157 ? 22.202 -2.589 -21.638 1.00 83.06 157 ASP A N 1
ATOM 1253 C CA . ASP A 1 157 ? 23.343 -3.150 -20.922 1.00 83.06 157 ASP A CA 1
ATOM 1254 C C . ASP A 1 157 ? 24.051 -4.126 -21.865 1.00 83.06 157 ASP A C 1
ATOM 1256 O O . ASP A 1 157 ? 23.469 -5.105 -22.341 1.00 83.06 157 ASP A O 1
ATOM 1260 N N . ALA A 1 158 ? 25.311 -3.845 -22.188 1.00 73.31 158 ALA A N 1
ATOM 1261 C CA . ALA A 1 158 ? 26.053 -4.660 -23.136 1.00 73.31 158 ALA A CA 1
ATOM 1262 C C . ALA A 1 158 ? 26.402 -6.041 -22.570 1.00 73.31 158 ALA A C 1
ATOM 1264 O O . ALA A 1 158 ? 26.719 -6.922 -23.355 1.00 73.31 158 ALA A O 1
ATOM 1265 N N . ASN A 1 159 ? 26.379 -6.254 -21.253 1.00 69.50 159 ASN A N 1
ATOM 1266 C CA . ASN A 1 159 ? 26.700 -7.533 -20.621 1.00 69.50 159 ASN A CA 1
ATOM 1267 C C . ASN A 1 159 ? 25.471 -8.440 -20.483 1.00 69.50 159 ASN A C 1
ATOM 1269 O O . ASN A 1 159 ? 25.601 -9.647 -20.697 1.00 69.50 159 ASN A O 1
ATOM 1273 N N . THR A 1 160 ? 24.311 -7.891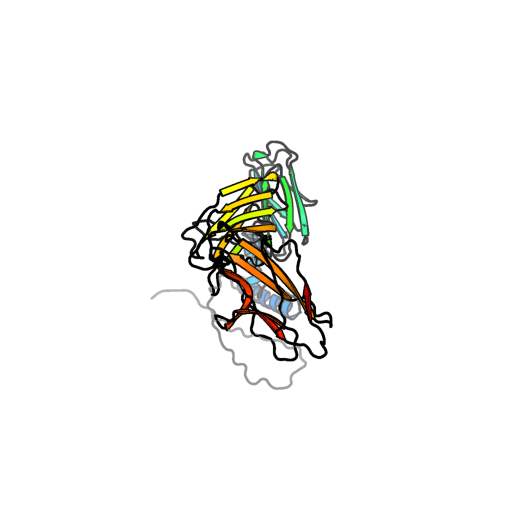 -20.111 1.00 71.00 160 THR A N 1
ATOM 1274 C CA . THR A 1 160 ? 23.072 -8.669 -19.908 1.00 71.00 160 THR A CA 1
ATOM 1275 C C . THR A 1 160 ? 22.163 -8.683 -21.135 1.00 71.00 160 THR A C 1
ATOM 1277 O O . THR A 1 160 ? 21.443 -9.658 -21.344 1.00 71.00 160 THR A O 1
ATOM 1280 N N . GLY A 1 161 ? 22.234 -7.650 -21.980 1.00 71.75 161 GLY A N 1
ATOM 1281 C CA . GLY A 1 161 ? 21.322 -7.434 -23.104 1.00 71.75 161 GLY A CA 1
ATOM 1282 C C . GLY A 1 161 ? 20.003 -6.759 -22.714 1.00 71.75 161 GLY A C 1
ATOM 1283 O O . GLY A 1 161 ? 19.125 -6.628 -23.568 1.00 71.75 161 GLY A O 1
ATOM 1284 N N . ASP A 1 162 ? 19.851 -6.329 -21.458 1.00 77.19 162 ASP A N 1
ATOM 1285 C CA . ASP A 1 162 ? 18.635 -5.673 -20.976 1.00 77.19 162 ASP A CA 1
ATOM 1286 C C . ASP A 1 162 ? 18.506 -4.259 -21.549 1.00 77.19 162 ASP A C 1
ATOM 1288 O O . ASP A 1 162 ? 19.483 -3.513 -21.633 1.00 77.19 162 ASP A O 1
ATOM 1292 N N . LEU A 1 163 ? 17.289 -3.871 -21.938 1.00 82.56 163 LEU A N 1
ATOM 1293 C CA . LEU A 1 163 ? 16.999 -2.501 -22.357 1.00 82.56 163 LEU A CA 1
ATOM 1294 C C . LEU A 1 163 ? 16.975 -1.595 -21.121 1.00 82.56 163 LEU A C 1
ATOM 1296 O O . LEU A 1 163 ? 16.096 -1.733 -20.275 1.00 82.56 163 LEU A O 1
ATOM 1300 N N . LEU A 1 164 ? 17.910 -0.650 -21.042 1.00 85.88 164 LEU A N 1
ATOM 1301 C CA . LEU A 1 164 ? 18.024 0.284 -19.919 1.00 85.88 164 LEU A CA 1
ATOM 1302 C C . LEU A 1 164 ? 17.224 1.566 -20.150 1.00 85.88 164 LEU A C 1
ATOM 1304 O O . LEU A 1 164 ? 16.642 2.116 -19.221 1.00 85.88 164 LEU A O 1
ATOM 1308 N N . LEU A 1 165 ? 17.217 2.073 -21.385 1.00 90.31 165 LEU A N 1
ATOM 1309 C CA . LEU A 1 165 ? 16.537 3.319 -21.731 1.00 90.31 165 LEU A CA 1
ATOM 1310 C C . LEU A 1 165 ? 16.245 3.377 -23.232 1.00 90.31 165 LEU A C 1
ATOM 1312 O O . LEU A 1 165 ? 17.058 2.945 -24.044 1.00 90.31 165 LEU A O 1
ATOM 1316 N N . SER A 1 166 ? 15.114 3.957 -23.623 1.00 93.81 166 SER A N 1
ATOM 1317 C CA . SER A 1 166 ? 14.804 4.247 -25.027 1.00 93.81 166 SER A CA 1
ATOM 1318 C C . SER A 1 166 ? 14.120 5.603 -25.165 1.00 93.81 166 SER A C 1
ATOM 1320 O O . SER A 1 166 ? 13.552 6.130 -24.205 1.00 93.81 166 SER A O 1
ATOM 1322 N N . GLY A 1 167 ? 14.188 6.191 -26.357 1.00 92.81 167 GLY A N 1
ATOM 1323 C CA . GLY A 1 167 ? 13.603 7.502 -26.604 1.00 92.81 167 GLY A CA 1
ATOM 1324 C C . GLY A 1 167 ? 13.693 7.957 -28.056 1.00 92.81 167 GLY A C 1
ATOM 1325 O O . GLY A 1 167 ? 14.126 7.224 -28.944 1.00 92.81 167 GLY A O 1
ATOM 1326 N N . GLY A 1 168 ? 13.261 9.196 -28.290 1.00 93.06 168 GLY A N 1
ATOM 1327 C CA . GLY A 1 168 ? 13.377 9.898 -29.570 1.00 93.06 168 GLY A CA 1
ATOM 1328 C C . GLY A 1 168 ? 13.933 11.304 -29.380 1.00 93.06 168 GLY A C 1
ATOM 1329 O O . GLY A 1 168 ? 14.624 11.559 -28.395 1.00 93.06 168 GLY A O 1
ATOM 1330 N N . ALA A 1 169 ? 13.629 12.218 -30.300 1.00 94.25 169 ALA A N 1
ATOM 1331 C CA . ALA A 1 169 ? 13.856 13.649 -30.108 1.00 94.25 169 ALA A CA 1
ATOM 1332 C C . ALA A 1 169 ? 12.502 14.403 -30.066 1.00 94.25 169 ALA A C 1
ATOM 1334 O O . ALA A 1 169 ? 11.588 14.043 -30.815 1.00 94.25 169 ALA A O 1
ATOM 1335 N N . PRO A 1 170 ? 12.339 15.435 -29.216 1.00 96.19 170 PRO A N 1
ATOM 1336 C CA . PRO A 1 170 ? 13.257 15.819 -28.153 1.00 96.19 170 PRO A CA 1
ATOM 1337 C C . PRO A 1 170 ? 13.149 14.842 -26.965 1.00 96.19 170 PRO A C 1
ATOM 1339 O O . PRO A 1 170 ? 12.078 14.298 -26.697 1.00 96.19 170 PRO A O 1
ATOM 1342 N N . TYR A 1 171 ? 14.235 14.643 -26.223 1.00 94.31 171 TYR A N 1
ATOM 1343 C CA . TYR A 1 171 ? 14.255 13.849 -24.991 1.00 94.31 171 TYR A CA 1
ATOM 1344 C C . TYR A 1 171 ? 15.159 14.493 -23.940 1.00 94.31 171 TYR A C 1
ATOM 1346 O O . TYR A 1 171 ? 16.215 15.028 -24.278 1.00 94.31 171 TYR A O 1
ATOM 1354 N N . SER A 1 172 ? 14.757 14.409 -22.671 1.00 92.94 172 SER A N 1
ATOM 1355 C CA . SER A 1 172 ? 15.568 14.761 -21.504 1.00 92.94 172 SER A CA 1
ATOM 1356 C C . SER A 1 172 ? 15.204 13.822 -20.356 1.00 92.94 172 SER A C 1
ATOM 1358 O O . SER A 1 172 ? 14.055 13.809 -19.926 1.00 92.94 172 SER A O 1
ATOM 1360 N N . GLY A 1 173 ? 16.175 13.070 -19.853 1.00 89.00 173 GLY A N 1
ATOM 1361 C CA . GLY A 1 173 ? 16.006 12.100 -18.772 1.00 89.00 173 GLY A CA 1
ATOM 1362 C C . GLY A 1 173 ? 17.353 11.696 -18.183 1.00 89.00 173 GLY A C 1
ATOM 1363 O O . GLY A 1 173 ? 18.356 12.381 -18.399 1.00 89.00 173 GLY A O 1
ATOM 1364 N N . GLU A 1 174 ? 17.389 10.585 -17.457 1.00 91.00 174 GLU A N 1
ATOM 1365 C CA . GLU A 1 174 ? 18.610 10.051 -16.852 1.00 91.00 174 GLU A CA 1
ATOM 1366 C C . GLU A 1 174 ? 18.763 8.558 -17.169 1.00 91.00 174 GLU A C 1
ATOM 1368 O O . GLU A 1 174 ? 17.783 7.824 -17.257 1.00 91.00 174 GLU A O 1
ATOM 1373 N N . LEU A 1 175 ? 20.007 8.121 -17.354 1.00 89.25 175 LEU A N 1
ATOM 1374 C CA . LEU A 1 175 ? 20.414 6.727 -17.490 1.00 89.25 175 LEU A CA 1
ATOM 1375 C C . LEU A 1 175 ? 21.173 6.321 -16.231 1.00 89.25 175 LEU A C 1
ATOM 1377 O O . LEU A 1 175 ? 22.155 6.971 -15.871 1.00 89.25 175 LEU A O 1
ATOM 1381 N N . VAL A 1 176 ? 20.762 5.225 -15.604 1.00 85.69 176 VAL A N 1
ATOM 1382 C CA . VAL A 1 176 ? 21.510 4.601 -14.510 1.00 85.69 176 VAL A CA 1
ATOM 1383 C C . VAL A 1 176 ? 22.330 3.453 -15.089 1.00 85.69 176 VAL A C 1
ATOM 1385 O O . VAL A 1 176 ? 21.794 2.580 -15.766 1.00 85.69 176 VAL A O 1
ATOM 1388 N N . VAL A 1 177 ? 23.639 3.488 -14.861 1.00 80.62 177 VAL A N 1
ATOM 1389 C CA . VAL A 1 177 ? 24.592 2.451 -15.267 1.00 80.62 177 VAL A CA 1
ATOM 1390 C C . VAL A 1 177 ? 25.122 1.799 -13.999 1.00 80.62 177 VAL A C 1
ATOM 1392 O O . VAL A 1 177 ? 25.544 2.511 -13.093 1.00 80.62 177 VAL A O 1
ATOM 1395 N N . GLY A 1 178 ? 25.111 0.469 -13.927 1.00 65.94 178 GLY A N 1
ATOM 1396 C CA . GLY A 1 178 ? 25.574 -0.270 -12.750 1.00 65.94 178 GLY A CA 1
ATOM 1397 C C . GLY A 1 178 ? 24.711 -0.089 -11.490 1.00 65.94 178 GLY A C 1
ATOM 1398 O O . GLY A 1 178 ? 23.680 0.581 -11.502 1.00 65.94 178 GLY A O 1
ATOM 1399 N N . GLY A 1 179 ? 25.146 -0.717 -10.391 1.00 60.19 179 GLY A N 1
ATOM 1400 C CA . GLY A 1 179 ? 24.335 -0.942 -9.185 1.00 60.19 179 GLY A CA 1
ATOM 1401 C C . GLY A 1 179 ? 23.616 -2.297 -9.193 1.00 60.19 179 GLY A C 1
ATOM 1402 O O . GLY A 1 179 ? 23.402 -2.891 -10.248 1.00 60.19 179 GLY A O 1
ATOM 1403 N N . ASP A 1 180 ? 23.268 -2.815 -8.008 1.00 54.62 180 ASP A N 1
ATOM 1404 C CA . ASP A 1 180 ? 22.308 -3.921 -7.948 1.00 54.62 180 ASP A CA 1
ATOM 1405 C C . ASP A 1 180 ? 20.982 -3.401 -8.536 1.00 54.62 180 ASP A C 1
ATOM 1407 O O . ASP A 1 180 ? 20.597 -2.270 -8.207 1.00 54.62 180 ASP A O 1
ATOM 1411 N N . PRO A 1 181 ? 20.295 -4.164 -9.411 1.00 64.38 181 PRO A N 1
ATOM 1412 C CA . PRO A 1 181 ? 18.974 -3.771 -9.884 1.00 64.38 181 PRO A CA 1
ATOM 1413 C C . PRO A 1 181 ? 18.079 -3.453 -8.680 1.00 64.38 181 PRO A C 1
ATOM 1415 O O . PRO A 1 181 ? 18.281 -4.047 -7.611 1.00 64.38 181 PRO A O 1
ATOM 1418 N N . PRO A 1 182 ? 17.113 -2.522 -8.824 1.00 69.88 182 PRO A N 1
ATOM 1419 C CA . PRO A 1 182 ? 16.201 -2.220 -7.735 1.00 69.88 182 PRO A CA 1
ATOM 1420 C C . PRO A 1 182 ? 15.613 -3.529 -7.215 1.00 69.88 182 PRO A C 1
ATOM 1422 O O . PRO A 1 182 ? 15.230 -4.399 -8.001 1.00 69.88 182 PRO A O 1
ATOM 1425 N N . ALA A 1 183 ? 15.624 -3.698 -5.894 1.00 80.62 183 ALA A N 1
ATOM 1426 C CA . ALA A 1 183 ? 15.032 -4.879 -5.300 1.00 80.62 183 ALA A CA 1
ATOM 1427 C C . ALA A 1 183 ? 13.546 -4.904 -5.665 1.00 80.62 183 ALA A C 1
ATOM 1429 O O . ALA A 1 183 ? 12.874 -3.878 -5.577 1.00 80.62 183 ALA A O 1
ATOM 1430 N N . VAL A 1 184 ? 13.064 -6.076 -6.074 1.00 87.75 184 VAL A N 1
ATOM 1431 C CA . VAL A 1 184 ? 11.630 -6.310 -6.237 1.00 87.75 184 VAL A CA 1
ATOM 1432 C C . VAL A 1 184 ? 10.946 -5.990 -4.897 1.00 87.75 184 VAL A C 1
ATOM 1434 O O . VAL A 1 184 ? 11.482 -6.409 -3.863 1.00 87.75 184 VAL A O 1
ATOM 1437 N N . PRO A 1 185 ? 9.829 -5.239 -4.885 1.00 93.06 185 PRO A N 1
ATOM 1438 C CA . PRO A 1 185 ? 9.110 -4.913 -3.656 1.00 93.06 185 PRO A CA 1
ATOM 1439 C C . PRO A 1 185 ? 8.716 -6.165 -2.860 1.00 93.06 185 PRO A C 1
ATOM 1441 O O . PRO A 1 185 ? 8.384 -7.198 -3.437 1.00 93.06 185 PRO A O 1
ATOM 1444 N N . ASP A 1 186 ? 8.720 -6.083 -1.526 1.00 93.62 186 ASP A N 1
ATOM 1445 C CA . ASP A 1 186 ? 8.356 -7.230 -0.675 1.00 93.62 186 ASP A CA 1
ATOM 1446 C C . ASP A 1 186 ? 6.896 -7.675 -0.903 1.00 93.62 186 ASP A C 1
ATOM 1448 O O . ASP A 1 186 ? 6.589 -8.858 -0.781 1.00 93.62 186 ASP A O 1
ATOM 1452 N N . ASN A 1 187 ? 6.015 -6.743 -1.282 1.00 95.12 187 ASN A N 1
ATOM 1453 C CA . ASN A 1 187 ? 4.603 -6.970 -1.588 1.00 95.12 187 ASN A CA 1
ATOM 1454 C C . ASN A 1 187 ? 4.307 -7.063 -3.099 1.00 95.12 187 ASN A C 1
ATOM 1456 O O . ASN A 1 187 ? 3.211 -6.732 -3.545 1.00 95.12 187 ASN A O 1
ATOM 1460 N N . ASP A 1 188 ? 5.269 -7.516 -3.904 1.00 94.44 188 ASP A N 1
ATOM 1461 C CA . ASP A 1 188 ? 5.132 -7.684 -5.363 1.00 94.44 188 ASP A CA 1
ATOM 1462 C C . ASP A 1 188 ? 4.194 -8.830 -5.780 1.00 94.44 188 ASP A C 1
ATOM 1464 O O . ASP A 1 188 ? 3.853 -9.000 -6.946 1.00 94.44 188 ASP A O 1
ATOM 1468 N N . HIS A 1 189 ? 3.778 -9.669 -4.835 1.00 92.38 189 HIS A N 1
ATOM 1469 C CA . HIS A 1 189 ? 2.873 -10.777 -5.100 1.00 92.38 189 HIS A CA 1
ATOM 1470 C C . HIS A 1 189 ? 1.674 -10.720 -4.168 1.00 92.38 189 HIS A C 1
ATOM 1472 O O . HIS A 1 189 ? 1.794 -10.403 -2.989 1.00 92.38 189 HIS A O 1
ATOM 1478 N N . CYS A 1 190 ? 0.520 -11.145 -4.677 1.00 92.44 190 CYS A N 1
ATOM 1479 C CA . CYS A 1 190 ? -0.715 -11.208 -3.900 1.00 92.44 190 CYS A CA 1
ATOM 1480 C C . CYS A 1 190 ? -0.591 -12.038 -2.605 1.00 92.44 190 CYS A C 1
ATOM 1482 O O . CYS A 1 190 ? -1.220 -11.722 -1.601 1.00 92.44 190 CYS A O 1
ATOM 1484 N N . SER A 1 191 ? 0.254 -13.078 -2.590 1.00 91.75 191 SER A N 1
ATOM 1485 C CA . SER A 1 191 ? 0.535 -13.874 -1.383 1.00 91.75 191 SER A CA 1
ATOM 1486 C C . SER A 1 191 ? 1.264 -13.116 -0.278 1.00 91.75 191 SER A C 1
ATOM 1488 O O . SER A 1 191 ? 1.232 -13.551 0.872 1.00 91.75 191 SER A O 1
ATOM 1490 N N . ASP A 1 192 ? 1.937 -12.032 -0.644 1.00 93.69 192 ASP A N 1
ATOM 1491 C CA . ASP A 1 192 ? 2.817 -11.233 0.202 1.00 93.69 192 ASP A CA 1
ATOM 1492 C C . ASP A 1 192 ? 2.255 -9.810 0.375 1.00 93.69 192 ASP A C 1
ATOM 1494 O O . ASP A 1 192 ? 2.982 -8.883 0.725 1.00 93.69 192 ASP A O 1
ATOM 1498 N N . ALA A 1 193 ? 0.948 -9.643 0.129 1.00 93.56 193 ALA A N 1
ATOM 1499 C CA . ALA A 1 193 ? 0.246 -8.374 0.233 1.00 93.56 193 ALA A CA 1
ATOM 1500 C C . ALA A 1 193 ? 0.477 -7.707 1.597 1.00 93.56 193 ALA A C 1
ATOM 1502 O O . ALA A 1 193 ? 0.377 -8.333 2.657 1.00 93.56 193 ALA A O 1
ATOM 1503 N N . GLU A 1 194 ? 0.773 -6.410 1.572 1.00 94.19 194 GLU A N 1
ATOM 1504 C CA . GLU A 1 194 ? 1.025 -5.648 2.787 1.00 94.19 194 GLU A CA 1
ATOM 1505 C C . GLU A 1 194 ? -0.293 -5.321 3.495 1.00 94.19 194 GLU A C 1
ATOM 1507 O O . GLU A 1 194 ? -1.189 -4.694 2.927 1.00 94.19 194 GLU A O 1
ATOM 1512 N N . MET A 1 195 ? -0.413 -5.725 4.761 1.00 91.19 195 MET A N 1
ATOM 1513 C CA . MET A 1 195 ? -1.615 -5.466 5.548 1.00 91.19 195 MET A CA 1
ATOM 1514 C C . MET A 1 195 ? -1.733 -3.985 5.927 1.00 91.19 195 MET A C 1
ATOM 1516 O O . MET A 1 195 ? -0.915 -3.447 6.680 1.00 91.19 195 MET A O 1
ATOM 1520 N N . VAL A 1 196 ? -2.822 -3.352 5.499 1.00 90.00 196 VAL A N 1
ATOM 1521 C CA . VAL A 1 196 ? -3.189 -1.991 5.893 1.00 90.00 196 VAL A CA 1
ATOM 1522 C C . VAL A 1 196 ? -3.703 -2.024 7.328 1.00 90.00 196 VAL A C 1
ATOM 1524 O O . VAL A 1 196 ? -4.827 -2.438 7.604 1.00 90.00 196 VAL A O 1
ATOM 1527 N N . SER A 1 197 ? -2.859 -1.607 8.270 1.00 84.00 197 SER A N 1
ATOM 1528 C CA . SER A 1 197 ? -3.182 -1.619 9.697 1.00 84.00 197 SER A CA 1
ATOM 1529 C C . SER A 1 197 ? -2.778 -0.315 10.379 1.00 84.00 197 SER A C 1
ATOM 1531 O O . SER A 1 197 ? -1.715 0.245 10.122 1.00 84.00 197 SER A O 1
ATOM 1533 N N . GLY A 1 198 ? -3.639 0.179 11.267 1.00 78.12 198 GLY A N 1
ATOM 1534 C CA . GLY A 1 198 ? -3.423 1.429 11.990 1.00 78.12 198 GLY A CA 1
ATOM 1535 C C . GLY A 1 198 ? -4.721 2.205 12.214 1.00 78.12 198 GLY A C 1
ATOM 1536 O O . GLY A 1 198 ? -5.782 1.779 11.760 1.00 78.12 198 GLY A O 1
ATOM 1537 N N . PRO A 1 199 ? -4.664 3.333 12.943 1.00 76.06 199 PRO A N 1
ATOM 1538 C CA . PRO A 1 199 ? -5.803 4.237 13.045 1.00 76.06 199 PRO A CA 1
ATOM 1539 C C . PRO A 1 199 ? -6.089 4.881 11.682 1.00 76.06 199 PRO A C 1
ATOM 1541 O O . PRO A 1 199 ? -5.162 5.325 11.013 1.00 76.06 199 PRO A O 1
ATOM 1544 N N . SER A 1 200 ? -7.365 4.959 11.294 1.00 80.44 200 SER A N 1
ATOM 1545 C CA . SER A 1 200 ? -7.787 5.669 10.080 1.00 80.44 200 SER A CA 1
ATOM 1546 C C . SER A 1 200 ? -7.563 7.191 10.224 1.00 80.44 200 SER A C 1
ATOM 1548 O O . SER A 1 200 ? -7.897 7.739 11.284 1.00 80.44 200 SER A O 1
ATOM 1550 N N . PRO A 1 201 ? -7.041 7.897 9.197 1.00 89.88 201 PRO A N 1
ATOM 1551 C CA . PRO A 1 201 ? -6.538 7.358 7.929 1.00 89.88 201 PRO A CA 1
ATOM 1552 C C . PRO A 1 201 ? -5.151 6.703 8.074 1.00 89.88 201 PRO A C 1
ATOM 1554 O O . PRO A 1 201 ? -4.296 7.194 8.814 1.00 89.88 201 PRO A O 1
ATOM 1557 N N . VAL A 1 202 ? -4.920 5.617 7.330 1.00 91.06 202 VAL A N 1
ATOM 1558 C CA . VAL A 1 202 ? -3.654 4.864 7.313 1.00 91.06 202 VAL A CA 1
ATOM 1559 C C . VAL A 1 202 ? -2.837 5.271 6.090 1.00 91.06 202 VAL A C 1
ATOM 1561 O O . VAL A 1 202 ? -3.318 5.126 4.972 1.00 91.06 202 VAL A O 1
ATOM 1564 N N . THR A 1 203 ? -1.600 5.733 6.283 1.00 93.44 203 THR A N 1
ATOM 1565 C CA . THR A 1 203 ? -0.680 6.081 5.185 1.00 93.44 203 THR A CA 1
ATOM 1566 C C . THR A 1 203 ? 0.513 5.133 5.165 1.00 93.44 203 THR A C 1
ATOM 1568 O O . THR A 1 203 ? 1.169 4.949 6.193 1.00 93.44 203 THR A O 1
ATOM 1571 N N . LEU A 1 204 ? 0.804 4.568 3.993 1.00 93.38 204 LEU A N 1
ATOM 1572 C CA . LEU A 1 204 ? 1.942 3.692 3.722 1.00 93.38 204 LEU A CA 1
ATOM 1573 C C . LEU A 1 204 ? 2.778 4.274 2.578 1.00 93.38 204 LEU A C 1
ATOM 1575 O O . LEU A 1 204 ? 2.229 4.839 1.634 1.00 93.38 204 LEU A O 1
ATOM 1579 N N . SER A 1 205 ? 4.096 4.102 2.652 1.00 94.88 205 SER A N 1
ATOM 1580 C CA . SER A 1 205 ? 5.010 4.420 1.551 1.00 94.88 205 SER A CA 1
ATOM 1581 C C . SER A 1 205 ? 5.350 3.137 0.801 1.00 94.88 205 SER A C 1
ATOM 1583 O O . SER A 1 205 ? 5.696 2.137 1.431 1.00 94.88 205 SER A O 1
ATOM 1585 N N . GLY A 1 206 ? 5.283 3.166 -0.527 1.00 93.19 206 GLY A N 1
ATOM 1586 C CA . GLY A 1 206 ? 5.530 2.012 -1.389 1.00 93.19 206 GLY A CA 1
ATOM 1587 C C . GLY A 1 206 ? 6.292 2.378 -2.659 1.00 93.19 206 GLY A C 1
ATOM 1588 O O . GLY A 1 206 ? 6.588 3.543 -2.928 1.00 93.19 206 GLY A O 1
ATOM 1589 N N . THR A 1 207 ? 6.632 1.364 -3.452 1.00 94.06 207 THR A N 1
ATOM 1590 C CA . THR A 1 207 ? 7.241 1.559 -4.768 1.00 94.06 207 THR A CA 1
ATOM 1591 C C . THR A 1 207 ? 6.773 0.488 -5.734 1.00 94.06 207 THR A C 1
ATOM 1593 O O . THR A 1 207 ? 6.680 -0.679 -5.375 1.00 94.06 207 THR A O 1
ATOM 1596 N N . THR A 1 208 ? 6.475 0.891 -6.966 1.00 95.00 208 THR A N 1
ATOM 1597 C CA . THR A 1 208 ? 6.261 -0.048 -8.076 1.00 95.00 208 THR A CA 1
ATOM 1598 C C . THR A 1 208 ? 7.549 -0.292 -8.853 1.00 95.00 208 THR A C 1
ATOM 1600 O O . THR A 1 208 ? 7.531 -1.047 -9.816 1.00 95.00 208 THR A O 1
ATOM 1603 N N . VAL A 1 209 ? 8.677 0.332 -8.495 1.00 89.75 209 VAL A N 1
ATOM 1604 C CA . VAL A 1 209 ? 9.952 0.132 -9.200 1.00 89.75 209 VAL A CA 1
ATOM 1605 C C . VAL A 1 209 ? 10.376 -1.332 -9.098 1.00 89.75 209 VAL A C 1
ATOM 1607 O O . VAL A 1 209 ? 10.420 -1.893 -8.010 1.00 89.75 209 VAL A O 1
ATOM 1610 N N . ALA A 1 210 ? 10.697 -1.938 -10.245 1.00 87.25 210 ALA A N 1
ATOM 1611 C CA . ALA A 1 210 ? 11.016 -3.363 -10.381 1.00 87.25 210 ALA A CA 1
ATOM 1612 C C . ALA A 1 210 ? 9.883 -4.335 -9.996 1.00 87.25 210 ALA A C 1
ATOM 1614 O O . ALA A 1 210 ? 10.132 -5.539 -9.940 1.00 87.25 210 ALA A O 1
ATOM 1615 N N . ALA A 1 211 ? 8.653 -3.839 -9.804 1.00 93.06 211 ALA A N 1
ATOM 1616 C CA . ALA A 1 211 ? 7.492 -4.703 -9.649 1.00 93.06 211 ALA A CA 1
ATOM 1617 C C . ALA A 1 211 ? 7.288 -5.571 -10.900 1.00 93.06 211 ALA A C 1
ATOM 1619 O O . ALA A 1 211 ? 7.548 -5.123 -12.028 1.00 93.06 211 ALA A O 1
ATOM 1620 N N . SER A 1 212 ? 6.860 -6.811 -10.698 1.00 90.56 212 SER A N 1
ATOM 1621 C CA . SER A 1 212 ? 6.642 -7.793 -11.752 1.00 90.56 212 SER A CA 1
ATOM 1622 C C . SER A 1 212 ? 5.210 -7.756 -12.283 1.00 90.56 212 SER A C 1
ATOM 1624 O O . SER A 1 212 ? 4.321 -7.136 -11.711 1.00 90.56 212 SER A O 1
ATOM 1626 N N . ILE A 1 213 ? 4.983 -8.387 -13.441 1.00 91.88 213 ILE A N 1
ATOM 1627 C CA . ILE A 1 213 ? 3.663 -8.378 -14.076 1.00 91.88 213 ILE A CA 1
ATOM 1628 C C . ILE A 1 213 ? 2.681 -9.251 -13.285 1.00 91.88 213 ILE A C 1
ATOM 1630 O O . ILE A 1 213 ? 2.783 -10.481 -13.286 1.00 91.88 213 ILE A O 1
ATOM 1634 N N . ASP A 1 214 ? 1.643 -8.614 -12.766 1.00 91.81 214 ASP A N 1
ATOM 1635 C CA . ASP A 1 214 ? 0.494 -9.202 -12.106 1.00 91.81 214 ASP A CA 1
ATOM 1636 C C . ASP A 1 214 ? -0.661 -9.522 -13.052 1.00 91.81 214 ASP A C 1
ATOM 1638 O O . ASP A 1 214 ? -0.930 -8.848 -14.059 1.00 91.81 214 ASP A O 1
ATOM 1642 N N . CYS A 1 215 ? -1.378 -10.584 -12.681 1.00 88.81 215 CYS A N 1
ATOM 1643 C CA . CYS A 1 215 ? -2.527 -11.136 -13.390 1.00 88.81 215 CYS A CA 1
ATOM 1644 C C . CYS A 1 215 ? -2.357 -11.159 -14.930 1.00 88.81 215 CYS A C 1
ATOM 1646 O O . CYS A 1 215 ? -3.139 -10.514 -15.651 1.00 88.81 215 CYS A O 1
ATOM 1648 N N . PRO A 1 216 ? -1.355 -11.888 -15.473 1.00 88.19 216 PRO A N 1
ATOM 1649 C CA . PRO A 1 216 ? -1.113 -11.933 -16.911 1.00 88.19 216 PRO A CA 1
ATOM 1650 C C . PRO A 1 216 ? -2.345 -12.399 -17.693 1.00 88.19 216 PRO A C 1
ATOM 1652 O O . PRO A 1 216 ? -2.947 -13.431 -17.400 1.00 88.19 216 PRO A O 1
ATOM 1655 N N . GLY A 1 217 ? -2.705 -11.650 -18.732 1.00 83.38 217 GLY A N 1
ATOM 1656 C CA . GLY A 1 217 ? -3.884 -11.907 -19.562 1.00 83.38 217 GLY A CA 1
ATOM 1657 C C . GLY A 1 217 ? -5.184 -11.266 -19.068 1.00 83.38 217 GLY A C 1
ATOM 1658 O O . GLY A 1 217 ? -6.125 -11.206 -19.861 1.00 83.38 217 GLY A O 1
ATOM 1659 N N . LEU A 1 218 ? -5.220 -10.742 -17.838 1.00 86.75 218 LEU A N 1
ATOM 1660 C CA . LEU A 1 218 ? -6.329 -9.931 -17.328 1.00 86.75 218 LEU A CA 1
ATOM 1661 C C . LEU A 1 218 ? -5.900 -8.472 -17.131 1.00 86.75 218 LEU A C 1
ATOM 1663 O O . LEU A 1 218 ? -6.368 -7.609 -17.871 1.00 86.75 218 LEU A O 1
ATOM 1667 N N . LEU A 1 219 ? -4.979 -8.216 -16.197 1.00 87.88 219 LEU A N 1
ATOM 1668 C CA . LEU A 1 219 ? -4.492 -6.865 -15.887 1.00 87.88 219 LEU A CA 1
ATOM 1669 C C . LEU A 1 219 ? -3.214 -6.554 -16.663 1.00 87.88 219 LEU A C 1
ATOM 1671 O O . LEU A 1 219 ? -3.162 -5.570 -17.397 1.00 87.88 219 LEU A O 1
ATOM 1675 N N . ASN A 1 220 ? -2.221 -7.447 -16.577 1.00 90.12 220 ASN A N 1
ATOM 1676 C CA . ASN A 1 220 ? -0.856 -7.214 -17.060 1.00 90.12 220 ASN A CA 1
ATOM 1677 C C . ASN A 1 220 ? -0.235 -5.936 -16.469 1.00 90.12 220 ASN A C 1
ATOM 1679 O O . ASN A 1 220 ? 0.356 -5.140 -17.197 1.00 90.12 220 ASN A O 1
ATOM 1683 N N . TRP A 1 221 ? -0.425 -5.711 -15.173 1.00 93.44 221 TRP A N 1
ATOM 1684 C CA . TRP A 1 221 ? 0.091 -4.533 -14.477 1.00 93.44 221 TRP A CA 1
ATOM 1685 C C . TRP A 1 221 ? 1.391 -4.874 -13.776 1.00 93.44 221 TRP A C 1
ATOM 1687 O O . TRP A 1 221 ? 1.482 -5.957 -13.229 1.00 93.44 221 TRP A O 1
ATOM 1697 N N . ASN A 1 222 ? 2.363 -3.964 -13.745 1.00 94.12 222 ASN A N 1
ATOM 1698 C CA . ASN A 1 222 ? 3.441 -4.084 -12.767 1.00 94.12 222 ASN A CA 1
ATOM 1699 C C . ASN A 1 222 ? 2.959 -3.437 -11.465 1.00 94.12 222 ASN A C 1
ATOM 1701 O O . ASN A 1 222 ? 3.007 -2.207 -11.352 1.00 94.12 222 ASN A O 1
ATOM 1705 N N . ALA A 1 223 ? 2.385 -4.230 -10.563 1.00 95.00 223 ALA A N 1
ATOM 1706 C CA . ALA A 1 223 ? 1.680 -3.734 -9.390 1.00 95.00 223 ALA A CA 1
ATOM 1707 C C . ALA A 1 223 ? 2.323 -4.228 -8.090 1.00 95.00 223 ALA A C 1
ATOM 1709 O O . ALA A 1 223 ? 3.177 -5.102 -8.073 1.00 95.00 223 ALA A O 1
ATOM 1710 N N . VAL A 1 224 ? 1.915 -3.619 -6.984 1.00 96.62 224 VAL A N 1
ATOM 1711 C CA . VAL A 1 224 ? 2.209 -4.108 -5.635 1.00 96.62 224 VAL A CA 1
ATOM 1712 C C . VAL A 1 224 ? 0.912 -4.278 -4.865 1.00 96.62 224 VAL A C 1
ATOM 1714 O O . VAL A 1 224 ? -0.070 -3.584 -5.133 1.00 96.62 224 VAL A O 1
ATOM 1717 N N . TRP A 1 225 ? 0.884 -5.211 -3.924 1.00 95.69 225 TRP A N 1
ATOM 1718 C CA . TRP A 1 225 ? -0.346 -5.685 -3.306 1.00 95.69 225 TRP A CA 1
ATOM 1719 C C . TRP A 1 225 ? -0.516 -5.185 -1.877 1.00 95.69 225 TRP A C 1
ATOM 1721 O O . TRP A 1 225 ? 0.410 -5.215 -1.064 1.00 95.69 225 TRP A O 1
ATOM 1731 N N . TYR A 1 226 ? -1.743 -4.789 -1.560 1.00 93.81 226 TYR A N 1
ATOM 1732 C CA . TYR A 1 226 ? -2.176 -4.435 -0.215 1.00 93.81 226 TYR A CA 1
ATOM 1733 C C . TYR A 1 226 ? -3.373 -5.289 0.198 1.00 93.81 226 TYR A C 1
ATOM 1735 O O . TYR A 1 226 ? -4.248 -5.585 -0.616 1.00 93.81 226 TYR A O 1
ATOM 1743 N N . GLU A 1 227 ? -3.421 -5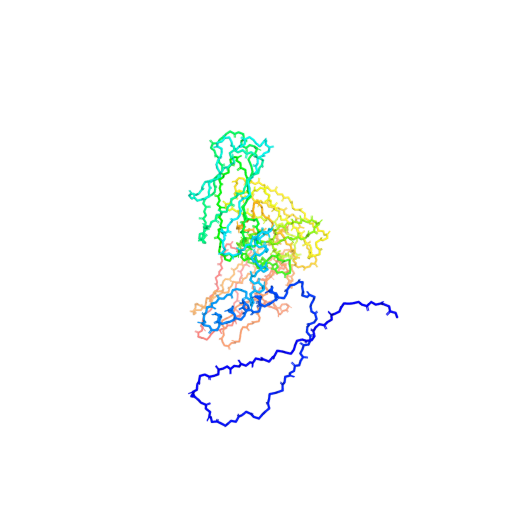.667 1.469 1.00 91.25 227 GLU A N 1
ATOM 1744 C CA . GLU A 1 227 ? -4.550 -6.355 2.088 1.00 91.25 227 GLU A CA 1
ATOM 1745 C C . GLU A 1 227 ? -5.234 -5.398 3.064 1.00 91.25 227 GLU A C 1
ATOM 1747 O O . GLU A 1 227 ? -4.635 -4.944 4.040 1.00 91.25 227 GLU A O 1
ATOM 1752 N N . ILE A 1 228 ? -6.502 -5.084 2.814 1.00 85.25 228 ILE A N 1
ATOM 1753 C CA . ILE A 1 228 ? -7.298 -4.238 3.701 1.00 85.25 228 ILE A CA 1
ATOM 1754 C C . ILE A 1 228 ? -8.216 -5.132 4.528 1.00 85.25 228 ILE A C 1
ATOM 1756 O O . ILE A 1 228 ? -9.048 -5.825 3.936 1.00 85.25 228 ILE A O 1
ATOM 1760 N N . PRO A 1 229 ? -8.142 -5.093 5.870 1.00 79.00 229 PRO A N 1
ATOM 1761 C CA . PRO A 1 229 ? -9.176 -5.688 6.699 1.00 79.00 229 PRO A CA 1
ATOM 1762 C C . PRO A 1 229 ? -10.468 -4.897 6.485 1.00 79.00 229 PRO A C 1
ATOM 1764 O O . PRO A 1 229 ? -10.532 -3.705 6.793 1.00 79.00 229 PRO A O 1
ATOM 1767 N N . VAL A 1 230 ? -11.486 -5.539 5.917 1.00 70.75 230 VAL A N 1
ATOM 1768 C CA . VAL A 1 230 ? -12.789 -4.888 5.758 1.00 70.75 230 VAL A CA 1
ATOM 1769 C C . VAL A 1 230 ? -13.506 -4.999 7.097 1.00 70.75 230 VAL A C 1
ATOM 1771 O O . VAL A 1 230 ? -13.579 -6.109 7.631 1.00 70.75 230 VAL A O 1
ATOM 1774 N N . PRO A 1 231 ? -14.005 -3.886 7.661 1.00 62.97 231 PRO A N 1
ATOM 1775 C CA . PRO A 1 231 ? -14.837 -3.939 8.854 1.00 62.97 231 PRO A CA 1
ATOM 1776 C C . PRO A 1 231 ? -16.028 -4.883 8.646 1.00 62.97 231 PRO A C 1
ATOM 1778 O O . PRO A 1 231 ? -16.503 -5.046 7.522 1.00 62.97 231 PRO A O 1
ATOM 1781 N N . ASP A 1 232 ? -16.532 -5.485 9.725 1.00 62.97 232 ASP A N 1
ATOM 1782 C CA . ASP A 1 232 ? -17.718 -6.354 9.655 1.00 62.97 232 ASP A CA 1
ATOM 1783 C C . ASP A 1 232 ? -18.965 -5.602 9.129 1.00 62.97 232 ASP A C 1
ATOM 1785 O O . ASP A 1 232 ? -19.892 -6.223 8.607 1.00 62.97 232 ASP A O 1
ATOM 1789 N N . GLU A 1 233 ? -18.929 -4.264 9.172 1.00 67.44 233 GLU A N 1
ATOM 1790 C CA . GLU A 1 233 ? -19.971 -3.361 8.691 1.00 67.44 233 GLU A CA 1
ATOM 1791 C C . GLU A 1 233 ? -19.624 -2.681 7.351 1.00 67.44 233 GLU A C 1
ATOM 1793 O O . GLU A 1 233 ? -18.454 -2.364 7.087 1.00 67.44 233 GLU A O 1
ATOM 1798 N N . PRO A 1 234 ? -20.630 -2.396 6.496 1.00 68.31 234 PRO A N 1
ATOM 1799 C CA . PRO A 1 234 ? -20.412 -1.743 5.210 1.00 68.31 234 PRO A CA 1
ATOM 1800 C C . PRO A 1 234 ? -19.728 -0.387 5.396 1.00 68.31 234 PRO A C 1
ATOM 1802 O O . PRO A 1 234 ? -20.219 0.498 6.102 1.00 68.31 234 PRO A O 1
ATOM 1805 N N . SER A 1 235 ? -18.591 -0.217 4.730 1.00 77.19 235 SER A N 1
ATOM 1806 C CA . SER A 1 235 ? -17.768 0.985 4.845 1.00 77.19 235 SER A CA 1
ATOM 1807 C C . SER A 1 235 ? -17.468 1.568 3.470 1.00 77.19 235 SER A C 1
ATOM 1809 O O . SER A 1 235 ? -17.256 0.832 2.501 1.00 77.19 235 SER A O 1
ATOM 1811 N N . ASP A 1 236 ? -17.430 2.892 3.399 1.00 86.19 236 ASP A N 1
ATOM 1812 C CA . ASP A 1 236 ? -16.892 3.615 2.259 1.00 86.19 236 ASP A CA 1
ATOM 1813 C C . ASP A 1 236 ? -15.368 3.685 2.410 1.00 86.19 236 ASP A C 1
ATOM 1815 O O . ASP A 1 236 ? -14.831 3.978 3.485 1.00 86.19 236 ASP A O 1
ATOM 1819 N N . ILE A 1 237 ? -14.661 3.373 1.326 1.00 87.31 237 ILE A N 1
ATOM 1820 C CA . ILE A 1 237 ? -13.200 3.374 1.277 1.00 87.31 237 ILE A CA 1
ATOM 1821 C C . ILE A 1 237 ? -12.763 4.441 0.282 1.00 87.31 237 ILE A C 1
ATOM 1823 O O . ILE A 1 237 ? -13.067 4.352 -0.910 1.00 87.31 237 ILE A O 1
ATOM 1827 N N . ALA A 1 238 ? -12.019 5.430 0.771 1.00 89.50 238 ALA A N 1
ATOM 1828 C CA . ALA A 1 238 ? -11.330 6.407 -0.060 1.00 89.50 238 ALA A CA 1
ATOM 1829 C C . ALA A 1 238 ? -9.825 6.121 -0.048 1.00 89.50 238 ALA A C 1
ATOM 1831 O O . ALA A 1 238 ? -9.223 5.975 1.019 1.00 89.50 238 ALA A O 1
ATOM 1832 N N . ILE A 1 239 ? -9.219 6.038 -1.230 1.00 90.88 239 ILE A N 1
ATOM 1833 C CA . ILE A 1 239 ? -7.792 5.757 -1.406 1.00 90.88 239 ILE A CA 1
ATOM 1834 C C . ILE A 1 239 ? -7.158 6.917 -2.163 1.00 90.88 239 ILE A C 1
ATOM 1836 O O . ILE A 1 239 ? -7.561 7.211 -3.285 1.00 90.88 239 ILE A O 1
ATOM 1840 N N . HIS A 1 240 ? -6.160 7.546 -1.552 1.00 92.62 240 HIS A N 1
ATOM 1841 C CA . HIS A 1 240 ? -5.397 8.648 -2.129 1.00 92.62 240 HIS A CA 1
ATOM 1842 C C . HIS A 1 240 ? -3.969 8.193 -2.421 1.00 92.62 240 HIS A C 1
ATOM 1844 O O . HIS A 1 240 ? -3.269 7.766 -1.503 1.00 92.62 240 HIS A O 1
ATOM 1850 N N . ILE A 1 241 ? -3.534 8.295 -3.673 1.00 94.12 241 ILE A N 1
ATOM 1851 C CA . ILE A 1 241 ? -2.168 7.979 -4.103 1.00 94.12 241 ILE A CA 1
ATOM 1852 C C . ILE A 1 241 ? -1.471 9.268 -4.519 1.00 94.12 241 ILE A C 1
ATOM 1854 O O . ILE A 1 241 ? -1.999 10.025 -5.338 1.00 94.12 241 ILE A O 1
ATOM 1858 N N . GLU A 1 242 ? -0.255 9.462 -4.020 1.00 94.31 242 GLU A N 1
ATOM 1859 C CA . GLU A 1 242 ? 0.616 10.574 -4.381 1.00 94.31 242 GLU A CA 1
ATOM 1860 C C . GLU A 1 242 ? 1.990 10.061 -4.821 1.00 94.31 242 GLU A C 1
ATOM 1862 O O . GLU A 1 242 ? 2.671 9.343 -4.089 1.00 94.31 242 GLU A O 1
ATOM 1867 N N . SER A 1 243 ? 2.420 10.448 -6.024 1.00 92.06 243 SER A N 1
ATOM 1868 C CA . SER A 1 243 ? 3.790 10.246 -6.501 1.00 92.06 243 SER A CA 1
ATOM 1869 C C . SER A 1 243 ? 4.474 11.583 -6.772 1.00 92.06 243 SER A C 1
ATOM 1871 O O . SER A 1 243 ? 3.853 12.563 -7.178 1.00 92.06 243 SER A O 1
ATOM 1873 N N . SER A 1 244 ? 5.796 11.623 -6.593 1.00 85.88 244 SER A N 1
ATOM 1874 C CA . SER A 1 244 ? 6.602 12.824 -6.858 1.00 85.88 244 SER A CA 1
ATOM 1875 C C . SER A 1 244 ? 6.741 13.168 -8.350 1.00 85.88 244 SER A C 1
ATOM 1877 O O . SER A 1 244 ? 7.222 14.254 -8.691 1.00 85.88 244 SER A O 1
ATOM 1879 N N . GLN A 1 245 ? 6.327 12.258 -9.236 1.00 84.56 245 GLN A N 1
ATOM 1880 C CA . GLN A 1 245 ? 6.363 12.421 -10.686 1.00 84.56 245 GLN A CA 1
ATOM 1881 C C . GLN A 1 245 ? 4.960 12.415 -11.300 1.00 84.56 245 GLN A C 1
ATOM 1883 O O . GLN A 1 245 ? 4.015 11.869 -10.738 1.00 84.56 245 GLN A O 1
ATOM 1888 N N . ALA A 1 246 ? 4.838 13.003 -12.492 1.00 84.62 246 ALA A N 1
ATOM 1889 C CA . ALA A 1 246 ? 3.592 12.954 -13.246 1.00 84.62 246 ALA A CA 1
ATOM 1890 C C . ALA A 1 246 ? 3.277 11.516 -13.676 1.00 84.62 246 ALA A C 1
ATOM 1892 O O . ALA A 1 246 ? 4.160 10.793 -14.145 1.00 84.62 246 ALA A O 1
ATOM 1893 N N . LEU A 1 247 ? 2.008 11.135 -13.558 1.00 87.00 247 LEU A N 1
ATOM 1894 C CA . LEU A 1 247 ? 1.546 9.800 -13.913 1.00 87.00 247 LEU A CA 1
ATOM 1895 C C . LEU A 1 247 ? 0.858 9.819 -15.278 1.00 87.00 247 LEU A C 1
ATOM 1897 O O . LEU A 1 247 ? 0.021 10.674 -15.576 1.00 87.00 247 LEU A O 1
ATOM 1901 N N . THR A 1 248 ? 1.205 8.853 -16.121 1.00 87.19 248 THR A N 1
ATOM 1902 C CA . THR A 1 248 ? 0.559 8.626 -17.420 1.00 87.19 248 THR A CA 1
ATOM 1903 C C . THR A 1 248 ? -0.567 7.605 -17.335 1.00 87.19 248 THR A C 1
ATOM 1905 O O . THR A 1 248 ? -1.470 7.622 -18.171 1.00 87.19 248 THR A O 1
ATOM 1908 N N . ASN A 1 249 ? -0.506 6.729 -16.336 1.00 87.81 249 ASN A N 1
ATOM 1909 C CA . ASN A 1 249 ? -1.481 5.687 -16.056 1.00 87.81 249 ASN A CA 1
ATOM 1910 C C . ASN A 1 249 ? -1.379 5.313 -14.573 1.00 87.81 249 ASN A C 1
ATOM 1912 O O . ASN A 1 249 ? -0.324 5.489 -13.968 1.00 87.81 249 ASN A O 1
ATOM 1916 N N . ALA A 1 250 ? -2.458 4.814 -13.995 1.00 89.88 250 ALA A N 1
ATOM 1917 C CA . ALA A 1 250 ? -2.469 4.235 -12.662 1.00 89.88 250 ALA A CA 1
ATOM 1918 C C . ALA A 1 250 ? -3.760 3.440 -12.485 1.00 89.88 250 ALA A C 1
ATOM 1920 O O . ALA A 1 250 ? -4.753 3.680 -13.180 1.00 89.88 250 ALA A O 1
ATOM 1921 N N . GLY A 1 251 ? -3.764 2.510 -11.544 1.00 84.88 251 GLY A N 1
ATOM 1922 C CA . GLY A 1 251 ? -4.944 1.725 -11.246 1.00 84.88 251 GLY A CA 1
ATOM 1923 C C . GLY A 1 251 ? -4.856 1.060 -9.889 1.00 84.88 251 GLY A C 1
ATOM 1924 O O . GLY A 1 251 ? -3.811 0.550 -9.497 1.00 84.88 251 GLY A O 1
ATOM 1925 N N . ILE A 1 252 ? -5.995 1.044 -9.210 1.00 80.31 252 ILE A N 1
ATOM 1926 C CA . ILE A 1 252 ? -6.274 0.159 -8.089 1.00 80.31 252 ILE A CA 1
ATOM 1927 C C . ILE A 1 252 ? -7.606 -0.518 -8.392 1.00 80.31 252 ILE A C 1
ATOM 1929 O O . ILE A 1 252 ? -8.557 0.128 -8.839 1.00 80.31 252 ILE A O 1
ATOM 1933 N N . ILE A 1 253 ? -7.675 -1.817 -8.142 1.00 81.88 253 ILE A N 1
ATOM 1934 C CA . ILE A 1 253 ? -8.908 -2.603 -8.213 1.00 81.88 253 ILE A CA 1
ATOM 1935 C C . ILE A 1 253 ? -9.061 -3.410 -6.930 1.00 81.88 253 ILE A C 1
ATOM 1937 O O . ILE A 1 253 ? -8.072 -3.708 -6.270 1.00 81.88 253 ILE A O 1
ATOM 1941 N N . ILE A 1 254 ? -10.292 -3.776 -6.593 1.00 84.69 254 ILE A N 1
ATOM 1942 C CA . ILE A 1 254 ? -10.550 -4.765 -5.547 1.00 84.69 254 ILE A CA 1
ATOM 1943 C C . ILE A 1 254 ? -10.539 -6.143 -6.189 1.00 84.69 254 ILE A C 1
ATOM 1945 O O . ILE A 1 254 ? -11.237 -6.367 -7.183 1.00 84.69 254 ILE A O 1
ATOM 1949 N N . MET A 1 255 ? -9.803 -7.058 -5.576 1.00 84.00 255 MET A N 1
ATOM 1950 C CA . MET A 1 255 ? -9.873 -8.489 -5.825 1.00 84.00 255 MET A CA 1
ATOM 1951 C C . MET A 1 255 ? -10.344 -9.205 -4.560 1.00 84.00 255 MET A C 1
ATOM 1953 O O . MET A 1 255 ? -9.974 -8.830 -3.442 1.00 84.00 255 MET A O 1
ATOM 1957 N N . ASP A 1 256 ? -11.203 -10.207 -4.731 1.00 78.81 256 ASP A N 1
ATOM 1958 C CA . ASP A 1 256 ? -11.710 -11.022 -3.625 1.00 78.81 256 ASP A CA 1
ATOM 1959 C C . ASP A 1 256 ? -10.701 -12.100 -3.195 1.00 78.81 256 ASP A C 1
ATOM 1961 O O . ASP A 1 256 ? -10.660 -12.477 -2.023 1.00 78.81 256 ASP A O 1
ATOM 1965 N N . ASP A 1 257 ? -9.850 -12.555 -4.117 1.00 83.75 257 ASP A N 1
ATOM 1966 C CA . ASP A 1 257 ? -8.722 -13.443 -3.862 1.00 83.75 257 ASP A CA 1
ATOM 1967 C C . ASP A 1 257 ? -7.571 -13.268 -4.882 1.00 83.75 257 ASP A C 1
ATOM 1969 O O . ASP A 1 257 ? -7.567 -12.359 -5.705 1.00 83.75 257 ASP A O 1
ATOM 1973 N N . CYS A 1 258 ? -6.546 -14.128 -4.818 1.00 88.88 258 CYS A N 1
ATOM 1974 C CA . CYS A 1 258 ? -5.380 -14.081 -5.711 1.00 88.88 258 CYS A CA 1
ATOM 1975 C C . CYS A 1 258 ? -5.559 -14.832 -7.050 1.00 88.88 258 CYS A C 1
ATOM 1977 O O . CYS A 1 258 ? -4.570 -15.065 -7.752 1.00 88.88 258 CYS A O 1
ATOM 1979 N N . ASN A 1 259 ? -6.764 -15.283 -7.412 1.00 88.38 259 ASN A N 1
ATOM 1980 C CA . ASN A 1 259 ? -6.980 -16.105 -8.611 1.00 88.38 259 ASN A CA 1
ATOM 1981 C C . ASN A 1 259 ? -6.952 -15.299 -9.912 1.00 88.38 259 ASN A C 1
ATOM 1983 O O . ASN A 1 259 ? -6.834 -15.907 -10.982 1.00 88.38 259 ASN A O 1
ATOM 1987 N N . CYS A 1 260 ? -7.016 -13.964 -9.839 1.00 87.12 260 CYS A N 1
ATOM 1988 C CA . CYS A 1 260 ? -6.995 -13.080 -11.006 1.00 87.12 260 CYS A CA 1
ATOM 1989 C C . CYS A 1 260 ? -8.076 -13.437 -12.046 1.00 87.12 260 CYS A C 1
ATOM 1991 O O . CYS A 1 260 ? -7.801 -13.454 -13.250 1.00 87.12 260 CYS A O 1
ATOM 1993 N N . ASP A 1 261 ? -9.286 -13.779 -11.610 1.00 86.44 261 ASP A N 1
ATOM 1994 C CA . ASP A 1 261 ? -10.404 -14.161 -12.477 1.00 86.44 261 ASP A CA 1
ATOM 1995 C C . ASP A 1 261 ? -11.545 -13.140 -12.493 1.00 86.44 261 ASP A C 1
ATOM 1997 O O . ASP A 1 261 ? -12.256 -13.053 -13.503 1.00 86.44 261 ASP A O 1
ATOM 2001 N N . ASP A 1 262 ? -11.666 -12.312 -11.459 1.00 83.31 262 ASP A N 1
ATOM 2002 C CA . ASP A 1 262 ? -12.516 -11.131 -11.458 1.00 83.31 262 ASP A CA 1
ATOM 2003 C C . ASP A 1 262 ? -11.891 -9.935 -10.720 1.00 83.31 262 ASP A C 1
ATOM 2005 O O . ASP A 1 262 ? -10.769 -9.991 -10.216 1.00 83.31 262 ASP A O 1
ATOM 2009 N N . TYR A 1 263 ? -12.577 -8.793 -10.811 1.00 85.88 263 TYR A N 1
ATOM 2010 C CA . TYR A 1 263 ? -12.229 -7.581 -10.082 1.00 85.88 263 TYR A CA 1
ATOM 2011 C C . TYR A 1 263 ? -13.416 -6.619 -10.002 1.00 85.88 263 TYR A C 1
ATOM 2013 O O . TYR A 1 263 ? -14.309 -6.620 -10.859 1.00 85.88 263 TYR A O 1
ATOM 2021 N N . ILE A 1 264 ? -13.381 -5.734 -9.008 1.00 83.06 264 ILE A N 1
ATOM 2022 C CA . ILE A 1 264 ? -14.296 -4.598 -8.870 1.00 83.06 264 ILE A CA 1
ATOM 2023 C C . ILE A 1 264 ? -13.497 -3.308 -9.070 1.00 83.06 264 ILE A C 1
ATOM 2025 O O . ILE A 1 264 ? -12.448 -3.103 -8.460 1.00 83.06 264 ILE A O 1
ATOM 2029 N N . ALA A 1 265 ? -13.999 -2.431 -9.937 1.00 82.44 265 ALA A N 1
ATOM 2030 C CA . ALA A 1 265 ? -13.437 -1.102 -10.152 1.00 82.44 265 ALA A CA 1
ATOM 2031 C C . ALA A 1 265 ? -14.203 -0.063 -9.323 1.00 82.44 265 ALA A C 1
ATOM 2033 O O . ALA A 1 265 ? -15.434 -0.099 -9.286 1.00 82.44 265 ALA A O 1
ATOM 2034 N N . GLY A 1 266 ? -13.468 0.846 -8.684 1.00 81.31 266 GLY A N 1
ATOM 2035 C CA . GLY A 1 266 ? -14.024 2.001 -7.983 1.00 81.31 266 GLY A CA 1
ATOM 2036 C C . GLY A 1 266 ? -14.242 3.190 -8.916 1.00 81.31 266 GLY A C 1
ATOM 2037 O O . GLY A 1 266 ? -13.773 3.201 -10.061 1.00 81.31 266 GLY A O 1
ATOM 2038 N N . ASP A 1 267 ? -14.935 4.203 -8.408 1.00 88.12 267 ASP A N 1
ATOM 2039 C CA . ASP A 1 267 ? -14.952 5.523 -9.035 1.00 88.12 267 ASP A CA 1
ATOM 2040 C C . ASP A 1 267 ? -13.620 6.237 -8.764 1.00 88.12 267 ASP A C 1
ATOM 2042 O O . ASP A 1 267 ? -12.932 5.929 -7.791 1.00 88.12 267 ASP A O 1
ATOM 2046 N N . PHE A 1 268 ? -13.226 7.174 -9.632 1.00 90.50 268 PHE A N 1
ATOM 2047 C CA . PHE A 1 268 ? -11.922 7.831 -9.520 1.00 90.50 268 PHE A CA 1
ATOM 2048 C C . PHE A 1 268 ? -11.933 9.313 -9.902 1.00 90.50 268 PHE A C 1
ATOM 2050 O O . PHE A 1 268 ? -12.695 9.755 -10.768 1.00 90.50 268 PHE A O 1
ATOM 2057 N N . GLU A 1 269 ? -11.013 10.065 -9.302 1.00 91.12 269 GLU A N 1
ATOM 2058 C CA . GLU A 1 269 ? -10.613 11.411 -9.704 1.00 91.12 269 GLU A CA 1
ATOM 2059 C C . GLU A 1 269 ? -9.107 11.424 -10.019 1.00 91.12 269 GLU A C 1
ATOM 2061 O O . GLU A 1 269 ? -8.291 10.861 -9.296 1.00 91.12 269 GLU A O 1
ATOM 2066 N N . TRP A 1 270 ? -8.733 12.023 -11.154 1.00 89.00 270 TRP A N 1
ATOM 2067 C CA . TRP A 1 270 ? -7.388 11.903 -11.727 1.00 89.00 270 TRP A CA 1
ATOM 2068 C C . TRP A 1 270 ? -6.765 13.266 -12.015 1.00 89.00 270 TRP A C 1
ATOM 2070 O O . TRP A 1 270 ? -7.322 14.060 -12.785 1.00 89.00 270 TRP A O 1
ATOM 2080 N N . ILE A 1 271 ? -5.578 13.515 -11.452 1.00 85.50 271 ILE A N 1
ATOM 2081 C CA . ILE A 1 271 ? -4.797 14.741 -11.668 1.00 85.50 271 ILE A CA 1
ATOM 2082 C C . ILE A 1 271 ? -3.369 14.345 -12.105 1.00 85.50 271 ILE A C 1
ATOM 2084 O O . ILE A 1 271 ? -2.448 14.300 -11.287 1.00 85.50 271 ILE A O 1
ATOM 2088 N N . PRO A 1 272 ? -3.152 14.081 -13.411 1.00 71.94 272 PRO A N 1
ATOM 2089 C CA . PRO A 1 272 ? -1.933 13.433 -13.913 1.00 71.94 272 PRO A CA 1
ATOM 2090 C C . PRO A 1 272 ? -0.674 14.279 -13.728 1.00 71.94 272 PRO A C 1
ATOM 2092 O O . PRO A 1 272 ? 0.367 13.765 -13.329 1.00 71.94 272 PRO A O 1
ATOM 2095 N N . ASP A 1 273 ? -0.776 15.589 -13.974 1.00 75.69 273 ASP A N 1
ATOM 2096 C CA . ASP A 1 273 ? 0.354 16.524 -13.869 1.00 75.69 273 ASP A CA 1
ATOM 2097 C C . ASP A 1 273 ? 0.823 16.719 -12.417 1.00 75.69 273 ASP A C 1
ATOM 2099 O O . ASP A 1 273 ? 1.931 17.201 -12.185 1.00 75.69 273 ASP A O 1
ATOM 2103 N N . GLY A 1 274 ? -0.034 16.379 -11.447 1.00 73.94 274 GLY A N 1
ATOM 2104 C CA . GLY A 1 274 ? 0.276 16.410 -10.020 1.00 73.94 274 GLY A CA 1
ATOM 2105 C C . GLY A 1 274 ? 0.724 15.064 -9.457 1.00 73.94 274 GLY A C 1
ATOM 2106 O O . GLY A 1 274 ? 1.085 15.023 -8.290 1.00 73.94 274 GLY A O 1
ATOM 2107 N N . GLY A 1 275 ? 0.686 13.991 -10.256 1.00 84.94 275 GLY A N 1
ATOM 2108 C CA . GLY A 1 275 ? 0.996 12.641 -9.790 1.00 84.94 275 GLY A CA 1
ATOM 2109 C C . GLY A 1 275 ? -0.036 12.063 -8.816 1.00 84.94 275 GLY A C 1
ATOM 2110 O O . GLY A 1 275 ? 0.332 11.259 -7.965 1.00 84.94 275 GLY A O 1
ATOM 2111 N N . LEU A 1 276 ? -1.302 12.495 -8.915 1.00 89.31 276 LEU A N 1
ATOM 2112 C CA . LEU A 1 276 ? -2.356 12.155 -7.953 1.00 89.31 276 LEU A CA 1
ATOM 2113 C C . LEU A 1 276 ? -3.466 11.296 -8.573 1.00 89.31 276 LEU A C 1
ATOM 2115 O O . LEU A 1 276 ? -3.977 11.609 -9.659 1.00 89.31 276 LEU A O 1
ATOM 2119 N N . LEU A 1 277 ? -3.885 10.273 -7.826 1.00 91.38 277 LEU A N 1
ATOM 2120 C CA . LEU A 1 277 ? -5.079 9.463 -8.078 1.00 91.38 277 LEU A CA 1
ATOM 2121 C C . LEU A 1 277 ? -5.885 9.321 -6.789 1.00 91.38 277 LEU A C 1
ATOM 2123 O O . LEU A 1 277 ? -5.375 8.806 -5.796 1.00 91.38 277 LEU A O 1
ATOM 2127 N N . ASP A 1 278 ? -7.151 9.712 -6.847 1.00 91.19 278 ASP A N 1
ATOM 2128 C CA . ASP A 1 278 ? -8.138 9.443 -5.808 1.00 91.19 278 ASP A CA 1
ATOM 2129 C C . ASP A 1 278 ? -9.109 8.372 -6.296 1.00 91.19 278 ASP A C 1
ATOM 2131 O O . ASP A 1 278 ? -9.618 8.451 -7.417 1.00 91.19 278 ASP A O 1
ATOM 2135 N N . LEU A 1 279 ? -9.381 7.376 -5.459 1.00 90.12 279 LEU A N 1
ATOM 2136 C CA . LEU A 1 279 ? -10.335 6.302 -5.725 1.00 90.12 279 LEU A CA 1
ATOM 2137 C C . LEU A 1 279 ? -11.358 6.207 -4.601 1.00 90.12 279 LEU A C 1
ATOM 2139 O O . LEU A 1 279 ? -11.020 6.356 -3.427 1.00 90.12 279 LEU A O 1
ATOM 2143 N N . PHE A 1 280 ? -12.594 5.893 -4.972 1.00 89.31 280 PHE A N 1
ATOM 2144 C CA . PHE A 1 280 ? -13.725 5.795 -4.062 1.00 89.31 280 PHE A CA 1
ATOM 2145 C C . PHE A 1 280 ? -14.478 4.488 -4.304 1.00 89.31 280 PHE A C 1
ATOM 2147 O O . PHE A 1 280 ? -14.871 4.172 -5.431 1.00 89.31 280 PHE A O 1
ATOM 2154 N N . PHE A 1 281 ? -14.693 3.738 -3.229 1.00 86.75 281 PHE A N 1
ATOM 2155 C CA . PHE A 1 281 ? -15.491 2.519 -3.220 1.00 86.75 281 PHE A CA 1
ATOM 2156 C C . PHE A 1 281 ? -16.595 2.665 -2.176 1.00 86.75 281 PHE A C 1
ATOM 2158 O O . PHE A 1 281 ? -16.306 2.818 -0.992 1.00 86.75 281 PHE A O 1
ATOM 2165 N N . GLU A 1 282 ? -17.851 2.617 -2.618 1.00 86.19 282 GLU A N 1
ATOM 2166 C CA . GLU A 1 282 ? -19.009 2.755 -1.732 1.00 86.19 282 GLU A CA 1
ATOM 2167 C C . GLU A 1 282 ? -19.511 1.392 -1.235 1.00 86.19 282 GLU A C 1
ATOM 2169 O O . GLU A 1 282 ? -19.590 0.432 -2.010 1.00 86.19 282 GLU A O 1
ATOM 2174 N N . ASN A 1 283 ? -19.948 1.332 0.027 1.00 78.69 283 ASN A N 1
ATOM 2175 C CA . ASN A 1 283 ? -20.595 0.166 0.650 1.00 78.69 283 ASN A CA 1
ATOM 2176 C C . ASN A 1 283 ? -19.809 -1.150 0.494 1.00 78.69 283 ASN A C 1
ATOM 2178 O O . ASN A 1 283 ? -20.382 -2.208 0.195 1.00 78.69 283 ASN A O 1
ATOM 2182 N N . VAL A 1 284 ? -18.491 -1.101 0.681 1.00 77.88 284 VAL A N 1
ATOM 2183 C CA . VAL A 1 284 ? -17.644 -2.290 0.582 1.00 77.88 284 VAL A CA 1
ATOM 2184 C C . VAL A 1 284 ? -17.941 -3.210 1.765 1.00 77.88 284 VAL A C 1
ATOM 2186 O O . VAL A 1 284 ? -17.826 -2.815 2.921 1.00 77.88 284 VAL A O 1
ATOM 2189 N N . SER A 1 285 ? -18.340 -4.446 1.467 1.00 70.56 285 SER A N 1
ATOM 2190 C CA . SER A 1 285 ? -18.528 -5.521 2.446 1.00 70.56 285 SER A CA 1
ATOM 2191 C C . SER A 1 285 ? -18.128 -6.852 1.812 1.00 70.56 285 SER A C 1
ATOM 2193 O O . SER A 1 285 ? -18.488 -7.133 0.666 1.00 70.56 285 SER A O 1
ATOM 2195 N N . VAL A 1 286 ? -17.375 -7.682 2.537 1.00 66.25 286 VAL A N 1
ATOM 2196 C CA . VAL A 1 286 ? -16.973 -9.016 2.063 1.00 66.25 286 VAL A CA 1
ATOM 2197 C C . VAL A 1 286 ? -17.139 -10.065 3.150 1.00 66.25 286 VAL A C 1
ATOM 2199 O O . VAL A 1 286 ? -16.842 -9.839 4.317 1.00 66.25 286 VAL A O 1
ATOM 2202 N N . SER A 1 287 ? -17.567 -11.267 2.766 1.00 56.22 287 SER A N 1
ATOM 2203 C CA . SER A 1 287 ? -17.786 -12.384 3.697 1.00 56.22 287 SER A CA 1
ATOM 2204 C C . SER A 1 287 ? -16.493 -13.102 4.130 1.00 56.22 287 SER A C 1
ATOM 2206 O O . SER A 1 287 ? -16.534 -14.299 4.417 1.00 56.22 287 SER A O 1
ATOM 2208 N N . GLY A 1 288 ? -15.346 -12.415 4.115 1.00 56.72 288 GLY A N 1
ATOM 2209 C CA . GLY A 1 288 ? -14.005 -13.014 4.189 1.00 56.72 288 GLY A CA 1
ATOM 2210 C C . GLY A 1 288 ? -12.981 -12.285 5.067 1.00 56.72 288 GLY A C 1
ATOM 2211 O O . GLY A 1 288 ? -11.877 -12.795 5.213 1.00 56.72 288 GLY A O 1
ATOM 2212 N N . GLY A 1 289 ? -13.336 -11.152 5.684 1.00 68.00 289 GLY A N 1
ATOM 2213 C CA . GLY A 1 289 ? -12.491 -10.418 6.640 1.00 68.00 289 GLY A CA 1
ATOM 2214 C C . GLY A 1 289 ? -11.471 -9.451 6.025 1.00 68.00 289 GLY A C 1
ATOM 2215 O O . GLY A 1 289 ? -11.079 -8.493 6.685 1.00 68.00 289 GLY A O 1
ATOM 2216 N N . SER A 1 290 ? -11.075 -9.636 4.766 1.00 80.81 290 SER A N 1
ATOM 2217 C CA . SER A 1 290 ? -10.198 -8.707 4.050 1.00 80.81 290 SER A CA 1
ATOM 2218 C C . SER A 1 290 ? -10.432 -8.740 2.541 1.00 80.81 290 SER A C 1
ATOM 2220 O O . SER A 1 290 ? -11.060 -9.659 2.012 1.00 80.81 290 SER A O 1
ATOM 2222 N N . ILE A 1 291 ? -9.952 -7.705 1.858 1.00 84.38 291 ILE A N 1
ATOM 2223 C CA . ILE A 1 291 ? -9.902 -7.603 0.397 1.00 84.38 291 ILE A CA 1
ATOM 2224 C C . ILE A 1 291 ? -8.486 -7.263 -0.052 1.00 84.38 291 ILE A C 1
ATOM 2226 O O . ILE A 1 291 ? -7.724 -6.627 0.681 1.00 84.38 291 ILE A O 1
ATOM 2230 N N . LEU A 1 292 ? -8.156 -7.673 -1.273 1.00 89.06 292 LEU A N 1
ATOM 2231 C CA . LEU A 1 292 ? -6.838 -7.503 -1.866 1.00 89.06 292 LEU A CA 1
ATOM 2232 C C . LEU A 1 292 ? -6.867 -6.410 -2.930 1.00 89.06 292 LEU A C 1
ATOM 2234 O O . LEU A 1 292 ? -7.816 -6.299 -3.706 1.00 89.06 292 LEU A O 1
ATOM 2238 N N . PHE A 1 293 ? -5.803 -5.618 -2.973 1.00 87.56 293 PHE A N 1
ATOM 2239 C CA . PHE A 1 293 ? -5.670 -4.481 -3.870 1.00 87.56 293 PHE A CA 1
ATOM 2240 C C . PHE A 1 293 ? -4.309 -4.492 -4.562 1.00 87.56 293 PHE A C 1
ATOM 2242 O O . PHE A 1 293 ? -3.314 -4.141 -3.922 1.00 87.56 293 PHE A O 1
ATOM 2249 N N . PRO A 1 294 ? -4.232 -4.835 -5.858 1.00 93.12 294 PRO A N 1
ATOM 2250 C CA . PRO A 1 294 ? -3.070 -4.498 -6.660 1.00 93.12 294 PRO A CA 1
ATOM 2251 C C . PRO A 1 294 ? -3.098 -3.003 -6.999 1.00 93.12 294 PRO A C 1
ATOM 2253 O O . PRO A 1 294 ? -4.079 -2.488 -7.545 1.00 93.12 294 PRO A O 1
ATOM 2256 N N . LEU A 1 295 ? -2.005 -2.315 -6.690 1.00 94.06 295 LEU A N 1
ATOM 2257 C CA . LEU A 1 295 ? -1.765 -0.909 -6.986 1.00 94.06 295 LEU A CA 1
ATOM 2258 C C . LEU A 1 295 ? -0.684 -0.790 -8.055 1.00 94.06 295 LEU A C 1
ATOM 2260 O O . LEU A 1 295 ? 0.452 -1.216 -7.859 1.00 94.06 295 LEU A O 1
ATOM 2264 N N . MET A 1 296 ? -1.034 -0.165 -9.174 1.00 93.94 296 MET A N 1
ATOM 2265 C CA . MET A 1 296 ? -0.129 0.147 -10.277 1.00 93.94 296 MET A CA 1
ATOM 2266 C C . MET A 1 296 ? -0.081 1.655 -10.514 1.00 93.94 296 MET A C 1
ATOM 2268 O O . MET A 1 296 ? -1.112 2.329 -10.492 1.00 93.94 296 MET A O 1
ATOM 2272 N N . ILE A 1 297 ? 1.116 2.167 -10.797 1.00 93.62 297 ILE A N 1
ATOM 2273 C CA . ILE A 1 297 ? 1.339 3.507 -11.342 1.00 93.62 297 ILE A CA 1
ATOM 2274 C C . ILE A 1 297 ? 2.322 3.420 -12.518 1.00 93.62 297 ILE A C 1
ATOM 2276 O O . ILE A 1 297 ? 3.257 2.620 -12.494 1.00 93.62 297 ILE A O 1
ATOM 2280 N N . GLU A 1 298 ? 2.122 4.239 -13.551 1.00 90.75 298 GLU A N 1
ATOM 2281 C CA . GLU A 1 298 ? 3.051 4.384 -14.675 1.00 90.75 298 GLU A CA 1
ATOM 2282 C C . GLU A 1 298 ? 3.449 5.856 -14.874 1.00 90.75 298 GLU A C 1
ATOM 2284 O O . GLU A 1 298 ? 2.565 6.720 -14.938 1.00 90.75 298 GLU A O 1
ATOM 2289 N N . PRO A 1 299 ? 4.750 6.154 -15.052 1.00 90.19 299 PRO A N 1
ATOM 2290 C CA . PRO A 1 299 ? 5.864 5.204 -14.976 1.00 90.19 299 PRO A CA 1
ATOM 2291 C C . PRO A 1 299 ? 6.020 4.615 -13.564 1.00 90.19 299 PRO A C 1
ATOM 2293 O O . PRO A 1 299 ? 5.615 5.257 -12.595 1.00 90.19 299 PRO A O 1
ATOM 2296 N N . GLN A 1 300 ? 6.599 3.409 -13.461 1.00 91.69 300 GLN A N 1
ATOM 2297 C CA . GLN A 1 300 ? 6.902 2.801 -12.160 1.00 91.69 300 GLN A CA 1
ATOM 2298 C C . GLN A 1 300 ? 7.728 3.782 -11.319 1.00 91.69 300 GLN A C 1
ATOM 2300 O O . GLN A 1 300 ? 8.693 4.372 -11.814 1.00 91.69 300 GLN A O 1
ATOM 2305 N N . ALA A 1 301 ? 7.325 3.978 -10.068 1.00 91.06 301 ALA A N 1
ATOM 2306 C CA . ALA A 1 301 ? 7.935 4.930 -9.148 1.00 91.06 301 ALA A CA 1
ATOM 2307 C C . ALA A 1 301 ? 7.567 4.649 -7.694 1.00 91.06 301 ALA A C 1
ATOM 2309 O O . ALA A 1 301 ? 6.720 3.804 -7.390 1.00 91.06 301 ALA A O 1
ATOM 2310 N N . ASP A 1 302 ? 8.210 5.416 -6.821 1.00 93.25 302 ASP A N 1
ATOM 2311 C CA . ASP A 1 302 ? 7.840 5.553 -5.422 1.00 93.25 302 ASP A CA 1
ATOM 2312 C C . ASP A 1 302 ? 6.542 6.364 -5.288 1.00 93.25 302 ASP A C 1
ATOM 2314 O O . ASP A 1 302 ? 6.273 7.298 -6.063 1.00 93.25 302 ASP A O 1
ATOM 2318 N N . PHE A 1 303 ? 5.745 6.012 -4.285 1.00 94.81 303 PHE A N 1
ATOM 2319 C CA . PHE A 1 303 ? 4.481 6.663 -3.967 1.00 94.81 303 PHE A CA 1
ATOM 2320 C C . PHE A 1 303 ? 4.172 6.576 -2.471 1.00 94.81 303 PHE A C 1
ATOM 2322 O O . PHE A 1 303 ? 4.648 5.682 -1.770 1.00 94.81 303 PHE A O 1
ATOM 2329 N N . ASP A 1 304 ? 3.317 7.479 -2.007 1.00 95.81 304 ASP A N 1
ATOM 2330 C CA . ASP A 1 304 ? 2.583 7.328 -0.756 1.00 95.81 304 ASP A CA 1
ATOM 2331 C C . ASP A 1 304 ? 1.125 6.985 -1.082 1.00 95.81 304 ASP A C 1
ATOM 2333 O O . ASP A 1 304 ? 0.520 7.561 -1.989 1.00 95.81 304 ASP A O 1
ATOM 2337 N N . VAL A 1 305 ? 0.553 6.033 -0.349 1.00 94.75 305 VAL A N 1
ATOM 2338 C CA . VAL A 1 305 ? -0.857 5.648 -0.451 1.00 94.75 305 VAL A CA 1
ATOM 2339 C C . VAL A 1 305 ? -1.533 5.826 0.902 1.00 94.75 305 VAL A C 1
ATOM 2341 O O . VAL A 1 305 ? -1.040 5.370 1.933 1.00 94.75 305 VAL A O 1
ATOM 2344 N N . THR A 1 306 ? -2.664 6.524 0.911 1.00 93.69 306 THR A N 1
ATOM 2345 C CA . THR A 1 306 ? -3.465 6.786 2.106 1.00 93.69 306 THR A CA 1
ATOM 2346 C C . THR A 1 306 ? -4.840 6.157 1.962 1.00 93.69 306 THR A C 1
ATOM 2348 O O . THR A 1 306 ? -5.578 6.477 1.035 1.00 93.69 306 THR A O 1
ATOM 2351 N N . PHE A 1 307 ? -5.195 5.301 2.912 1.00 89.62 307 PHE A N 1
ATOM 2352 C CA . PHE A 1 307 ? -6.487 4.637 3.013 1.00 89.62 307 PHE A CA 1
ATOM 2353 C C . PHE A 1 307 ? -7.318 5.309 4.102 1.00 89.62 307 PHE A C 1
ATOM 2355 O O . PHE A 1 307 ? -6.898 5.395 5.260 1.00 89.62 307 PHE A O 1
ATOM 2362 N N . ASN A 1 308 ? -8.502 5.782 3.737 1.00 88.81 308 ASN A N 1
ATOM 2363 C CA . ASN A 1 308 ? -9.472 6.352 4.655 1.00 88.81 308 ASN A CA 1
ATOM 2364 C C . ASN A 1 308 ? -10.737 5.493 4.659 1.00 88.81 308 ASN A C 1
ATOM 2366 O O . ASN A 1 308 ? -11.351 5.275 3.615 1.00 88.81 308 ASN A O 1
ATOM 2370 N N . PHE A 1 309 ? -11.108 5.029 5.848 1.00 84.31 309 PHE A N 1
ATOM 2371 C CA . PHE A 1 309 ? -12.292 4.213 6.086 1.00 84.31 309 PHE A CA 1
ATOM 2372 C C . PHE A 1 309 ? -13.359 5.061 6.768 1.00 84.31 309 PHE A C 1
ATOM 2374 O O . PHE A 1 309 ? -13.110 5.611 7.846 1.00 84.31 309 PHE A O 1
ATOM 2381 N N . GLU A 1 310 ? -14.538 5.143 6.162 1.00 77.25 310 GLU A N 1
ATOM 2382 C CA . GLU A 1 310 ? -15.711 5.802 6.730 1.00 77.25 310 GLU A CA 1
ATOM 2383 C C . GLU A 1 310 ? -16.840 4.774 6.859 1.00 77.25 310 GLU A C 1
ATOM 2385 O O . GLU A 1 310 ? -17.262 4.173 5.874 1.00 77.25 310 GLU A O 1
ATOM 2390 N N . SER A 1 311 ? -17.310 4.525 8.085 1.00 69.06 311 SER A N 1
ATOM 2391 C CA . SER A 1 311 ? -18.464 3.642 8.288 1.00 69.06 311 SER A CA 1
ATOM 2392 C C . SER A 1 311 ? -19.711 4.278 7.678 1.00 69.06 311 SER A C 1
ATOM 2394 O O . SER A 1 311 ? -19.964 5.466 7.890 1.00 69.06 311 SER A O 1
ATOM 2396 N N . THR A 1 312 ? -20.503 3.487 6.954 1.00 65.75 312 THR A N 1
ATOM 2397 C CA . THR A 1 312 ? -21.796 3.944 6.416 1.00 65.75 312 THR A CA 1
ATOM 2398 C C . THR A 1 312 ? -22.939 3.795 7.420 1.00 65.75 312 THR A C 1
ATOM 2400 O O . THR A 1 312 ? -24.038 4.309 7.184 1.00 65.75 312 THR A O 1
ATOM 2403 N N . GLU A 1 313 ? -22.700 3.121 8.548 1.00 64.50 313 GLU A N 1
ATOM 2404 C CA . GLU A 1 313 ? -23.692 3.005 9.608 1.00 64.50 313 GLU A CA 1
ATOM 2405 C C . GLU A 1 313 ? -23.830 4.323 10.372 1.00 64.50 313 GLU A C 1
ATOM 2407 O O . GLU A 1 313 ? -22.851 4.946 10.795 1.00 64.50 313 GLU A O 1
ATOM 2412 N N . GLU A 1 314 ? -25.078 4.751 10.572 1.00 64.12 314 GLU A N 1
ATOM 2413 C CA . GLU A 1 314 ? -25.358 5.860 11.475 1.00 64.12 314 GLU A CA 1
ATOM 2414 C C . GLU A 1 314 ? -24.936 5.422 12.886 1.00 64.12 314 GLU A C 1
ATOM 2416 O O . GLU A 1 314 ? -25.347 4.343 13.322 1.00 64.12 314 GLU A O 1
ATOM 2421 N N . PRO A 1 315 ? -24.112 6.209 13.608 1.00 65.31 315 PRO A N 1
ATOM 2422 C CA . PRO A 1 315 ? -23.690 5.825 14.945 1.00 65.31 315 PRO A CA 1
ATOM 2423 C C . PRO A 1 315 ? -24.928 5.548 15.804 1.00 65.31 315 PRO A C 1
ATOM 2425 O O . PRO A 1 315 ? -25.908 6.301 15.712 1.00 65.31 315 PRO A O 1
ATOM 2428 N N . PRO A 1 316 ? -24.901 4.492 16.635 1.00 68.56 316 PRO A N 1
ATOM 2429 C CA . PRO A 1 316 ? -26.050 4.118 17.440 1.00 68.56 316 PRO A CA 1
ATOM 2430 C C . PRO A 1 316 ? -26.502 5.319 18.266 1.00 68.56 316 PRO A C 1
ATOM 2432 O O . PRO A 1 316 ? -25.696 6.052 18.851 1.00 68.56 316 PRO A O 1
ATOM 2435 N N . SER A 1 317 ? -27.810 5.565 18.269 1.00 79.44 317 SER A N 1
ATOM 2436 C CA . SER A 1 317 ? -28.348 6.752 18.917 1.00 79.44 317 SER A CA 1
ATOM 2437 C C . SER A 1 317 ? -28.128 6.649 20.427 1.00 79.44 317 SER A C 1
ATOM 2439 O O . SER A 1 317 ? -28.430 5.628 21.034 1.00 79.44 317 SER A O 1
ATOM 2441 N N . THR A 1 318 ? -27.582 7.685 21.063 1.00 85.50 318 THR A N 1
ATOM 2442 C CA . THR A 1 318 ? -27.373 7.700 22.520 1.00 85.50 318 THR A CA 1
ATOM 2443 C C . THR A 1 318 ? -28.285 8.733 23.166 1.00 85.50 318 THR A C 1
ATOM 2445 O O . THR A 1 318 ? -28.300 9.888 22.739 1.00 85.50 318 THR A O 1
ATOM 2448 N N . ASP A 1 319 ? -28.993 8.357 24.230 1.00 88.31 319 ASP A N 1
ATOM 2449 C CA . ASP A 1 319 ? -29.753 9.303 25.056 1.00 88.31 319 ASP A CA 1
ATOM 2450 C C . ASP A 1 319 ? -28.806 10.211 25.850 1.00 88.31 319 ASP A C 1
ATOM 2452 O O . ASP A 1 319 ? -29.014 11.420 25.952 1.00 88.31 319 ASP A O 1
ATOM 2456 N N . PHE A 1 320 ? -27.759 9.616 26.427 1.00 88.62 320 PHE A N 1
ATOM 2457 C CA . PHE A 1 320 ? -26.642 10.323 27.041 1.00 88.62 320 PHE A CA 1
ATOM 2458 C C . PHE A 1 320 ? -25.398 9.435 27.048 1.00 88.62 320 PHE A C 1
ATOM 2460 O O . PHE A 1 320 ? -25.496 8.207 27.068 1.00 88.62 320 PHE A O 1
ATOM 2467 N N . THR A 1 321 ? -24.231 10.070 27.086 1.00 92.06 321 THR A N 1
ATOM 2468 C CA . THR A 1 321 ? -22.939 9.406 27.251 1.00 92.06 321 THR A CA 1
ATOM 2469 C C . THR A 1 321 ? -22.015 10.295 28.069 1.00 92.06 321 THR A C 1
ATOM 2471 O O . THR A 1 321 ? -22.016 11.518 27.920 1.00 92.06 321 THR A O 1
ATOM 2474 N N . THR A 1 322 ? -21.250 9.699 28.976 1.00 93.81 322 THR A N 1
ATOM 2475 C CA . THR A 1 322 ? -20.232 10.405 29.749 1.00 93.81 322 THR A CA 1
ATOM 2476 C C . THR A 1 322 ? -19.062 9.481 30.043 1.00 93.81 322 THR A C 1
ATOM 2478 O O . THR A 1 322 ? -19.244 8.303 30.349 1.00 93.81 322 THR A O 1
ATOM 2481 N N . THR A 1 323 ? -17.858 10.041 30.029 1.00 95.44 323 THR A N 1
ATOM 2482 C CA . THR A 1 323 ? -16.642 9.328 30.421 1.00 95.44 323 THR A CA 1
ATOM 2483 C C . THR A 1 323 ? -16.222 9.752 31.825 1.00 95.44 323 THR A C 1
ATOM 2485 O O . THR A 1 323 ? -16.235 10.938 32.169 1.00 95.44 323 THR A O 1
ATOM 2488 N N . ILE A 1 324 ? -15.896 8.761 32.647 1.00 94.81 324 ILE A N 1
ATOM 2489 C CA . ILE A 1 324 ? -15.369 8.895 33.997 1.00 94.81 324 ILE A CA 1
ATOM 2490 C C . ILE A 1 324 ? -13.918 8.424 33.960 1.00 94.81 324 ILE A C 1
ATOM 2492 O O . ILE A 1 324 ? -13.637 7.249 33.743 1.00 94.81 324 ILE A O 1
ATOM 2496 N N . THR A 1 325 ? -12.997 9.337 34.223 1.00 94.00 325 THR A N 1
ATOM 2497 C CA . THR A 1 325 ? -11.575 9.043 34.355 1.00 94.00 325 THR A CA 1
ATOM 2498 C C . THR A 1 325 ? -11.285 8.581 35.783 1.00 94.00 325 THR A C 1
ATOM 2500 O O . THR A 1 325 ? -11.561 9.314 36.739 1.00 94.00 325 THR A O 1
ATOM 2503 N N . ALA A 1 326 ? -10.715 7.387 35.939 1.00 92.25 326 ALA A N 1
ATOM 2504 C CA . ALA A 1 326 ? -10.321 6.799 37.215 1.00 92.25 326 ALA A CA 1
ATOM 2505 C C . ALA A 1 326 ? -8.792 6.746 37.371 1.00 92.25 326 ALA A C 1
ATOM 2507 O O . ALA A 1 326 ? -8.080 6.192 36.528 1.00 92.25 326 ALA A O 1
ATOM 2508 N N . THR A 1 327 ? -8.291 7.283 38.485 1.00 91.31 327 THR A N 1
ATOM 2509 C CA . THR A 1 327 ? -6.874 7.239 38.884 1.00 91.31 327 THR A CA 1
ATOM 2510 C C . THR A 1 327 ? -6.720 6.871 40.353 1.00 91.31 327 THR A C 1
ATOM 2512 O O . THR A 1 327 ? -7.640 7.063 41.146 1.00 91.31 327 THR A O 1
ATOM 2515 N N . ASP A 1 328 ? -5.533 6.414 40.736 1.00 88.06 328 ASP A N 1
ATOM 2516 C CA . ASP A 1 328 ? -5.105 6.347 42.133 1.00 88.06 328 ASP A CA 1
ATOM 2517 C C . ASP A 1 328 ? -4.362 7.627 42.566 1.00 88.06 328 ASP A C 1
ATOM 2519 O O . ASP A 1 328 ? -4.092 8.536 41.773 1.00 88.06 328 ASP A O 1
ATOM 2523 N N . ASP A 1 329 ? -4.045 7.708 43.855 1.00 86.50 329 ASP A N 1
ATOM 2524 C CA . ASP A 1 329 ? -3.254 8.766 44.488 1.00 86.50 329 ASP A CA 1
ATOM 2525 C C . ASP A 1 329 ? -1.740 8.660 44.236 1.00 86.50 329 ASP A C 1
ATOM 2527 O O . ASP A 1 329 ? -0.978 9.566 44.595 1.00 86.50 329 ASP A O 1
ATOM 2531 N N . LEU A 1 330 ? -1.294 7.581 43.595 1.00 85.88 330 LEU A N 1
ATOM 2532 C CA . LEU A 1 330 ? 0.106 7.328 43.262 1.00 85.88 330 LEU A CA 1
ATOM 2533 C C . LEU A 1 330 ? 0.486 7.823 41.859 1.00 85.88 330 LEU A C 1
ATOM 2535 O O . LEU A 1 330 ? 1.677 7.952 41.554 1.00 85.88 330 LEU A O 1
ATOM 2539 N N . GLY A 1 331 ? -0.502 8.207 41.049 1.00 73.38 331 GLY A N 1
ATOM 2540 C CA . GLY A 1 331 ? -0.302 8.797 39.731 1.00 73.38 331 GLY A CA 1
ATOM 2541 C C . GLY A 1 331 ? -0.096 7.751 38.642 1.00 73.38 331 GLY A C 1
ATOM 2542 O O . GLY A 1 331 ? 0.683 7.999 37.715 1.00 73.38 331 GLY A O 1
ATOM 2543 N N . SER A 1 332 ? -0.766 6.601 38.753 1.00 76.44 332 SER A N 1
ATOM 2544 C CA . SER A 1 332 ? -0.803 5.578 37.709 1.00 76.44 332 SER A CA 1
ATOM 2545 C C . SER A 1 332 ? -1.201 6.184 36.361 1.00 76.44 332 SER A C 1
ATOM 2547 O O . SER A 1 332 ? -2.232 6.846 36.227 1.00 76.44 332 SER A O 1
ATOM 2549 N N . ILE A 1 333 ? -0.346 5.972 35.357 1.00 73.75 333 ILE A N 1
ATOM 2550 C CA . ILE A 1 333 ? -0.527 6.455 33.986 1.00 73.75 333 ILE A CA 1
ATOM 2551 C C . ILE A 1 333 ? -0.417 5.293 32.986 1.00 73.75 333 ILE A C 1
ATOM 2553 O O . ILE A 1 333 ? 0.505 4.481 33.107 1.00 73.75 333 ILE A O 1
ATOM 2557 N N . PRO A 1 334 ? -1.282 5.240 31.956 1.00 81.19 334 PRO A N 1
ATOM 2558 C CA . PRO A 1 334 ? -2.437 6.119 31.727 1.00 81.19 334 PRO A CA 1
ATOM 2559 C C . PRO A 1 334 ? -3.581 5.879 32.741 1.00 81.19 334 PRO A C 1
ATOM 2561 O O . PRO A 1 334 ? -3.629 4.807 33.345 1.00 81.19 334 PRO A O 1
ATOM 2564 N N . PRO A 1 335 ? -4.485 6.858 32.951 1.00 86.88 335 PRO A N 1
ATOM 2565 C CA . PRO A 1 335 ? -5.710 6.637 33.719 1.00 86.88 335 PRO A CA 1
ATOM 2566 C C . PRO A 1 335 ? -6.634 5.633 33.010 1.00 86.88 335 PRO A C 1
ATOM 2568 O O . PRO A 1 335 ? -6.514 5.420 31.802 1.00 86.88 335 PRO A O 1
ATOM 2571 N N . PHE A 1 336 ? -7.586 5.057 33.746 1.00 91.38 336 PHE A N 1
ATOM 2572 C CA . PHE A 1 336 ? -8.664 4.276 33.137 1.00 91.38 336 PHE A CA 1
ATOM 2573 C C . PHE A 1 336 ? -9.812 5.197 32.736 1.00 91.38 336 PHE A C 1
ATOM 2575 O O . PHE A 1 336 ? -10.324 5.946 33.565 1.00 91.38 336 PHE A O 1
ATOM 2582 N N . GLU A 1 337 ? -10.236 5.117 31.479 1.00 94.81 337 GLU A N 1
ATOM 2583 C CA . GLU A 1 337 ? -11.413 5.825 30.978 1.00 94.81 337 GLU A CA 1
ATOM 2584 C C . GLU A 1 337 ? -12.610 4.871 30.991 1.00 94.81 337 GLU A C 1
ATOM 2586 O O . GLU A 1 337 ? -12.608 3.848 30.307 1.00 94.81 337 GLU A O 1
ATOM 2591 N N . LEU A 1 338 ? -13.621 5.196 31.795 1.00 96.38 338 LEU A N 1
ATOM 2592 C CA . LEU A 1 338 ? -14.827 4.395 31.986 1.00 96.38 338 LEU A CA 1
ATOM 2593 C C . LEU A 1 338 ? -16.027 5.139 31.403 1.00 96.38 338 LEU A C 1
ATOM 2595 O O . LEU A 1 338 ? -16.460 6.151 31.950 1.00 96.38 338 LEU A O 1
ATOM 2599 N N . THR A 1 339 ? -16.573 4.657 30.295 1.00 96.62 339 THR A N 1
ATOM 2600 C CA . THR A 1 339 ? -17.691 5.309 29.602 1.00 96.62 339 THR A CA 1
ATOM 2601 C C . THR A 1 339 ? -19.016 4.662 29.982 1.00 96.62 339 THR A C 1
ATOM 2603 O O . THR A 1 339 ? -19.201 3.462 29.814 1.00 96.62 339 THR A O 1
ATOM 2606 N N . ILE A 1 340 ? -19.953 5.463 30.482 1.00 95.19 340 ILE A N 1
ATOM 2607 C CA . ILE A 1 340 ? -21.324 5.029 30.763 1.00 95.19 340 ILE A CA 1
ATOM 2608 C C . ILE A 1 340 ? -22.296 5.808 29.885 1.00 95.19 340 ILE A C 1
ATOM 2610 O O . ILE A 1 340 ? -22.101 6.999 29.627 1.00 95.19 340 ILE A O 1
ATOM 2614 N N . GLY A 1 341 ? -23.382 5.163 29.479 1.00 94.38 341 GLY A N 1
ATOM 2615 C CA . GLY A 1 341 ? -24.423 5.829 28.709 1.00 94.38 341 GLY A CA 1
ATOM 2616 C C . GLY A 1 341 ? -25.707 5.026 28.623 1.00 94.38 341 GLY A C 1
ATOM 2617 O O . GLY A 1 341 ? -25.770 3.873 29.045 1.00 94.38 341 GLY A O 1
ATOM 2618 N N . THR A 1 342 ? -26.752 5.632 28.069 1.00 93.56 342 THR A N 1
ATOM 2619 C CA . THR A 1 342 ? -27.945 4.883 27.662 1.00 93.56 342 THR A CA 1
ATOM 2620 C C . THR A 1 342 ? -28.283 5.123 26.209 1.00 93.56 342 THR A C 1
ATOM 2622 O O . THR A 1 342 ? -28.013 6.196 25.671 1.00 93.56 342 THR A O 1
ATOM 2625 N N . SER A 1 343 ? -28.887 4.122 25.587 1.00 93.25 343 SER A N 1
ATOM 2626 C CA . SER A 1 343 ? -29.351 4.155 24.207 1.00 93.25 343 SER A CA 1
ATOM 2627 C C . SER A 1 343 ? -30.701 3.434 24.103 1.00 93.25 343 SER A C 1
ATOM 2629 O O . SER A 1 343 ? -30.916 2.446 24.815 1.00 93.25 343 SER A O 1
ATOM 2631 N N . PRO A 1 344 ? -31.620 3.878 23.226 1.00 91.75 344 PRO A N 1
ATOM 2632 C CA . PRO A 1 344 ? -32.825 3.113 22.903 1.00 91.75 344 PRO A CA 1
ATOM 2633 C C . PRO A 1 344 ? -32.515 1.788 22.195 1.00 91.75 344 PRO A C 1
ATOM 2635 O O . PRO A 1 344 ? -33.360 0.891 22.214 1.00 91.75 344 PRO A O 1
ATOM 2638 N N . ASP A 1 345 ? -31.323 1.672 21.609 1.00 89.38 345 ASP A N 1
ATOM 2639 C CA . ASP A 1 345 ? -30.858 0.516 20.846 1.00 89.38 345 ASP A CA 1
ATOM 2640 C C . ASP A 1 345 ? -30.039 -0.464 21.712 1.00 89.38 345 ASP A C 1
ATOM 2642 O O . ASP A 1 345 ? -29.835 -1.610 21.316 1.00 89.38 345 ASP A O 1
ATOM 2646 N N . ALA A 1 346 ? -29.637 -0.052 22.923 1.00 93.19 346 ALA A N 1
ATOM 2647 C CA . ALA A 1 346 ? -28.879 -0.879 23.860 1.00 93.19 346 ALA A CA 1
ATOM 2648 C C . ALA A 1 346 ? -29.734 -1.948 24.563 1.00 93.19 346 ALA A C 1
ATOM 2650 O O . ALA A 1 346 ? -30.917 -1.760 24.882 1.00 93.19 346 ALA A O 1
ATOM 2651 N N . THR A 1 347 ? -29.095 -3.065 24.891 1.00 92.88 347 THR A N 1
ATOM 2652 C CA . THR A 1 347 ? -29.585 -4.124 25.761 1.00 92.88 347 THR A CA 1
ATOM 2653 C C . THR A 1 347 ? -28.907 -4.065 27.135 1.00 92.88 347 THR A C 1
ATOM 2655 O O . THR A 1 347 ? -28.148 -3.169 27.471 1.00 92.88 347 THR A O 1
ATOM 2658 N N . VAL A 1 348 ? -29.263 -4.996 28.024 1.00 91.31 348 VAL A N 1
ATOM 2659 C CA . VAL A 1 348 ? -28.572 -5.153 29.319 1.00 91.31 348 VAL A CA 1
ATOM 2660 C C . VAL A 1 348 ? -27.221 -5.865 29.150 1.00 91.31 348 VAL A C 1
ATOM 2662 O O . VAL A 1 348 ? -26.408 -5.849 30.079 1.00 91.31 348 VAL A O 1
ATOM 2665 N N . GLY A 1 349 ? -27.051 -6.570 28.027 1.00 91.31 349 GLY A N 1
ATOM 2666 C CA . GLY A 1 349 ? -25.912 -7.423 27.720 1.00 91.31 349 GLY A CA 1
ATOM 2667 C C . GLY A 1 349 ? -24.736 -6.641 27.146 1.00 91.31 349 GLY A C 1
ATOM 2668 O O . GLY A 1 349 ? -24.529 -5.506 27.532 1.00 91.31 349 GLY A O 1
ATOM 2669 N N . TYR A 1 350 ? -23.968 -7.293 26.272 1.00 90.88 350 TYR A N 1
ATOM 2670 C CA . TYR A 1 350 ? -22.999 -6.618 25.413 1.00 90.88 350 TYR A CA 1
ATOM 2671 C C . TYR A 1 350 ? -23.683 -6.205 24.114 1.00 90.88 350 TYR A C 1
ATOM 2673 O O . TYR A 1 350 ? -24.294 -7.058 23.458 1.00 90.88 350 TYR A O 1
ATOM 2681 N N . ASP A 1 351 ? -23.530 -4.942 23.751 1.00 89.00 351 ASP A N 1
ATOM 2682 C CA . ASP A 1 351 ? -24.005 -4.354 22.511 1.00 89.00 351 ASP A CA 1
ATOM 2683 C C . ASP A 1 351 ? -22.817 -3.943 21.634 1.00 89.00 351 ASP A C 1
ATOM 2685 O O . ASP A 1 351 ? -22.012 -3.074 21.976 1.00 89.00 351 ASP A O 1
ATOM 2689 N N . GLU A 1 352 ? -22.708 -4.583 20.474 1.00 82.44 352 GLU A N 1
ATOM 2690 C CA . GLU A 1 352 ? -21.681 -4.271 19.485 1.00 82.44 352 GLU A CA 1
ATOM 2691 C C . GLU A 1 352 ? -21.814 -2.820 18.989 1.00 82.44 352 GLU A C 1
ATOM 2693 O O . GLU A 1 352 ? -22.917 -2.311 18.800 1.00 82.44 352 GLU A O 1
ATOM 2698 N N . GLY A 1 353 ? -20.683 -2.123 18.852 1.00 80.00 353 GLY A N 1
ATOM 2699 C CA . GLY A 1 353 ? -20.640 -0.704 18.473 1.00 80.00 353 GLY A CA 1
ATOM 2700 C C . GLY A 1 353 ? -20.948 0.294 19.600 1.00 80.00 353 GLY A C 1
ATOM 2701 O O . GLY A 1 353 ? -20.641 1.478 19.457 1.00 80.00 353 GLY A O 1
ATOM 2702 N N . LEU A 1 354 ? -21.489 -0.159 20.736 1.00 88.50 354 LEU A N 1
ATOM 2703 C CA . LEU A 1 354 ? -21.720 0.663 21.929 1.00 88.50 354 LEU A CA 1
ATOM 2704 C C . LEU A 1 354 ? -20.745 0.312 23.059 1.00 88.50 354 LEU A C 1
ATOM 2706 O O . LEU A 1 354 ? -20.107 1.199 23.634 1.00 88.50 354 LEU A O 1
ATOM 2710 N N . ASP A 1 355 ? -20.594 -0.976 23.354 1.00 93.50 355 ASP A N 1
ATOM 2711 C CA . ASP A 1 355 ? -19.832 -1.456 24.500 1.00 93.50 355 ASP A CA 1
ATOM 2712 C C . ASP A 1 355 ? -18.384 -1.809 24.164 1.00 93.50 355 ASP A C 1
ATOM 2714 O O . ASP A 1 355 ? -18.029 -2.235 23.062 1.00 93.50 355 ASP A O 1
ATOM 2718 N N . VAL A 1 356 ? -17.528 -1.724 25.183 1.00 92.44 356 VAL A N 1
ATOM 2719 C CA . VAL A 1 356 ? -16.127 -2.150 25.115 1.00 92.44 356 VAL A CA 1
ATOM 2720 C C . VAL A 1 356 ? -15.827 -3.012 26.329 1.00 92.44 356 VAL A C 1
ATOM 2722 O O . VAL A 1 356 ? -15.855 -2.522 27.457 1.00 92.44 356 VAL A O 1
ATOM 2725 N N . TYR A 1 357 ? -15.504 -4.289 26.119 1.00 92.31 357 TYR A N 1
ATOM 2726 C CA . TYR A 1 357 ? -15.106 -5.191 27.202 1.00 92.31 357 TYR A CA 1
ATOM 2727 C C . TYR A 1 357 ? -13.818 -4.723 27.890 1.00 92.31 357 TYR A C 1
ATOM 2729 O O . TYR A 1 357 ? -12.847 -4.338 27.238 1.00 92.31 357 TYR A O 1
ATOM 2737 N N . ALA A 1 358 ? -13.785 -4.833 29.217 1.00 90.38 358 ALA A N 1
ATOM 2738 C CA . ALA A 1 358 ? -12.548 -4.738 29.980 1.00 90.38 358 ALA A CA 1
ATOM 2739 C C . ALA A 1 358 ? -11.951 -6.145 30.152 1.00 90.38 358 ALA A C 1
ATOM 2741 O O . ALA A 1 358 ? -12.687 -7.106 30.406 1.00 90.38 358 ALA A O 1
ATOM 2742 N N . PRO A 1 359 ? -10.621 -6.304 30.049 1.00 88.94 359 PRO A N 1
ATOM 2743 C CA . PRO A 1 359 ? -9.980 -7.582 30.309 1.00 88.94 359 PRO A CA 1
ATOM 2744 C C . PRO A 1 359 ? -10.152 -8.008 31.783 1.00 88.94 359 PRO A C 1
ATOM 2746 O O . PRO A 1 359 ? -10.517 -7.205 32.654 1.00 88.94 359 PRO A O 1
ATOM 2749 N N . PRO A 1 360 ? -9.859 -9.282 32.105 1.00 88.81 360 PRO A N 1
ATOM 2750 C CA . PRO A 1 360 ? -9.761 -9.720 33.490 1.00 88.81 360 PRO A CA 1
ATOM 2751 C C . PRO A 1 360 ? -8.753 -8.861 34.270 1.00 88.81 360 PRO A C 1
ATOM 2753 O O . PRO A 1 360 ? -7.701 -8.528 33.715 1.00 88.81 360 PRO A O 1
ATOM 2756 N N . PRO A 1 361 ? -9.028 -8.548 35.550 1.00 88.25 361 PRO A N 1
ATOM 2757 C CA . PRO A 1 361 ? -8.132 -7.720 36.341 1.00 88.25 361 PRO A CA 1
ATOM 2758 C C . PRO A 1 361 ? -6.756 -8.400 36.479 1.00 88.25 361 PRO A C 1
ATOM 2760 O O . PRO A 1 361 ? -6.683 -9.628 36.648 1.00 88.25 361 PRO A O 1
ATOM 2763 N N . PRO A 1 362 ? -5.651 -7.638 36.419 1.00 87.69 362 PRO A N 1
ATOM 2764 C CA . PRO A 1 362 ? -4.313 -8.165 36.662 1.00 87.69 362 PRO A CA 1
ATOM 2765 C C . PRO A 1 362 ? -4.181 -8.725 38.094 1.00 87.69 362 PRO A C 1
ATOM 2767 O O . PRO A 1 362 ? -4.953 -8.359 38.977 1.00 87.69 362 PRO A O 1
ATOM 2770 N N . PRO A 1 363 ? -3.209 -9.611 38.389 1.00 89.88 363 PRO A N 1
ATOM 2771 C CA . PRO A 1 363 ? -3.041 -10.144 39.741 1.00 89.88 363 PRO A CA 1
ATOM 2772 C C . PRO A 1 363 ? -2.753 -9.041 40.785 1.00 89.88 363 PRO A C 1
ATOM 2774 O O . PRO A 1 363 ? -1.826 -8.249 40.582 1.00 89.88 363 PRO A O 1
ATOM 2777 N N . PRO A 1 364 ? -3.462 -9.005 41.931 1.00 87.50 364 PRO A N 1
ATOM 2778 C CA . PRO A 1 364 ? -3.174 -8.047 42.997 1.00 87.50 364 PRO A CA 1
ATOM 2779 C C . PRO A 1 364 ? -1.770 -8.228 43.615 1.00 87.50 364 PRO A C 1
ATOM 2781 O O . PRO A 1 364 ? -1.313 -9.371 43.755 1.00 87.50 364 PRO A O 1
ATOM 2784 N N . PRO A 1 365 ? -1.114 -7.150 44.098 1.00 88.50 365 PRO A N 1
ATOM 2785 C CA . PRO A 1 365 ? -1.567 -5.757 44.080 1.00 88.50 365 PRO A CA 1
ATOM 2786 C C . PRO A 1 365 ? -1.158 -5.052 42.776 1.00 88.50 365 PRO A C 1
ATOM 2788 O O . PRO A 1 365 ? 0.029 -4.845 42.526 1.00 88.50 365 PRO A O 1
ATOM 2791 N N . SER A 1 366 ? -2.134 -4.681 41.955 1.00 87.56 366 SER A N 1
ATOM 2792 C CA . SER A 1 366 ? -1.943 -3.894 40.733 1.00 87.56 366 SER A CA 1
ATOM 2793 C C . SER A 1 366 ? -3.168 -3.017 40.508 1.00 87.56 366 SER A C 1
ATOM 2795 O O . SER A 1 366 ? -4.282 -3.441 40.815 1.00 87.56 366 SER A O 1
ATOM 2797 N N . TRP A 1 367 ? -2.944 -1.800 40.023 1.00 90.06 367 TRP A N 1
ATOM 2798 C CA . TRP A 1 367 ? -4.002 -0.829 39.782 1.00 90.06 367 TRP A CA 1
ATOM 2799 C C . TRP A 1 367 ? -4.878 -1.305 38.624 1.00 90.06 367 TRP A C 1
ATOM 2801 O O . TRP A 1 367 ? -4.359 -1.672 37.568 1.00 90.06 367 TRP A O 1
ATOM 2811 N N . ASP A 1 368 ? -6.191 -1.334 38.838 1.00 92.81 368 ASP A N 1
ATOM 2812 C CA . ASP A 1 368 ? -7.183 -1.677 37.818 1.00 92.81 368 ASP A CA 1
ATOM 2813 C C . ASP A 1 368 ? -8.515 -0.993 38.134 1.00 92.81 368 ASP A C 1
ATOM 2815 O O . ASP A 1 368 ? -8.913 -0.915 39.300 1.00 92.81 368 ASP A O 1
ATOM 2819 N N . ALA A 1 369 ? -9.219 -0.534 37.103 1.00 94.12 369 ALA A N 1
ATOM 2820 C CA . ALA A 1 369 ? -10.577 -0.025 37.224 1.00 94.12 369 ALA A CA 1
ATOM 2821 C C . ALA A 1 369 ? -11.402 -0.435 35.999 1.00 94.12 369 ALA A C 1
ATOM 2823 O O . ALA A 1 369 ? -10.943 -0.312 34.864 1.00 94.12 369 ALA A O 1
ATOM 2824 N N . ALA A 1 370 ? -12.626 -0.904 36.225 1.00 96.50 370 ALA A N 1
ATOM 2825 C CA . ALA A 1 370 ? -13.566 -1.250 35.162 1.00 96.50 370 ALA A CA 1
ATOM 2826 C C . ALA A 1 370 ? -15.010 -1.028 35.618 1.00 96.50 370 ALA A C 1
ATOM 2828 O O . ALA A 1 370 ? -15.320 -1.066 36.809 1.00 96.50 370 ALA A O 1
ATOM 2829 N N . LEU A 1 371 ? -15.920 -0.850 34.668 1.00 97.19 371 LEU A N 1
ATOM 2830 C CA . LEU A 1 371 ? -17.353 -0.950 34.918 1.00 97.19 371 LEU A CA 1
ATOM 2831 C C . LEU A 1 371 ? -17.710 -2.421 35.125 1.00 97.19 371 LEU A C 1
ATOM 2833 O O . LEU A 1 371 ? -17.194 -3.292 34.427 1.00 97.19 371 LEU A O 1
ATOM 2837 N N . PHE A 1 372 ? -18.589 -2.707 36.080 1.00 95.38 372 PHE A N 1
ATOM 2838 C CA . PHE A 1 372 ? -19.059 -4.057 36.361 1.00 95.38 372 PHE A CA 1
ATOM 2839 C C . PHE A 1 372 ? -20.566 -4.160 36.171 1.00 95.38 372 PHE A C 1
ATOM 2841 O O . PHE A 1 372 ? -21.367 -3.542 36.881 1.00 95.38 372 PHE A O 1
ATOM 2848 N N . ASN A 1 373 ? -20.961 -5.005 35.227 1.00 94.38 373 ASN A N 1
ATOM 2849 C CA . ASN A 1 373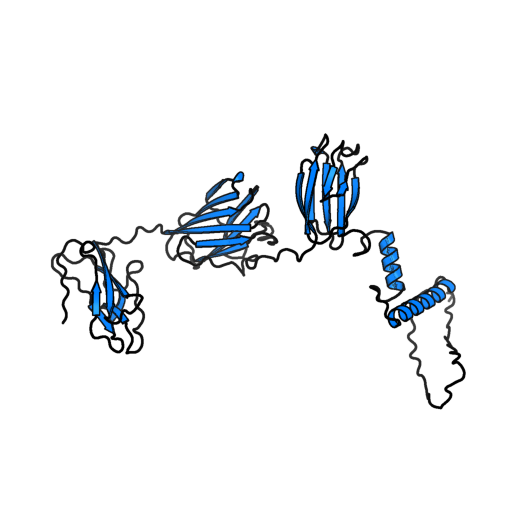 ? -22.350 -5.277 34.935 1.00 94.38 373 ASN A CA 1
ATOM 2850 C C . ASN A 1 373 ? -22.862 -6.388 35.857 1.00 94.38 373 ASN A C 1
ATOM 2852 O O . ASN A 1 373 ? -22.644 -7.573 35.616 1.00 94.38 373 ASN A O 1
ATOM 2856 N N . MET A 1 374 ? -23.580 -6.007 36.914 1.00 91.06 374 MET A N 1
ATOM 2857 C CA . MET A 1 374 ? -24.089 -6.955 37.914 1.00 91.06 374 MET A CA 1
ATOM 2858 C C . MET A 1 374 ? -25.130 -7.948 37.368 1.00 91.06 374 MET A C 1
ATOM 2860 O O . MET A 1 374 ? -25.359 -8.981 37.998 1.00 91.06 374 MET A O 1
ATOM 2864 N N . GLU A 1 375 ? -25.776 -7.653 36.237 1.00 91.94 375 GLU A N 1
ATOM 2865 C CA . GLU A 1 375 ? -26.833 -8.504 35.677 1.00 91.94 375 GLU A CA 1
ATOM 2866 C C . GLU A 1 375 ? -26.267 -9.686 34.886 1.00 91.94 375 GLU A C 1
ATOM 2868 O O . GLU A 1 375 ? -26.760 -10.807 35.024 1.00 91.94 375 GLU A O 1
ATOM 2873 N N . ILE A 1 376 ? -25.198 -9.454 34.117 1.00 93.25 376 ILE A N 1
ATOM 2874 C CA . ILE A 1 376 ? -24.514 -10.501 33.334 1.00 93.25 376 ILE A CA 1
ATOM 2875 C C . ILE A 1 376 ? -23.184 -10.956 33.947 1.00 93.25 376 ILE A C 1
ATOM 2877 O O . ILE A 1 376 ? -22.640 -11.967 33.525 1.00 93.25 376 ILE A O 1
ATOM 2881 N N . SER A 1 377 ? -22.718 -10.291 35.009 1.00 93.25 377 SER A N 1
ATOM 2882 C CA . SER A 1 377 ? -21.455 -10.577 35.706 1.00 93.25 377 SER A CA 1
ATOM 2883 C C . SER A 1 377 ? -20.195 -10.419 34.839 1.00 93.25 377 SER A C 1
ATOM 2885 O O . SER A 1 377 ? -19.260 -11.203 34.990 1.00 93.25 377 SER A O 1
ATOM 2887 N N . ASP A 1 378 ? -20.157 -9.382 33.996 1.00 94.94 378 ASP A N 1
ATOM 2888 C CA . ASP A 1 378 ? -19.028 -9.051 33.108 1.00 94.94 378 ASP A CA 1
ATOM 2889 C C . ASP A 1 378 ? -18.468 -7.639 33.362 1.00 94.94 378 ASP A C 1
ATOM 2891 O O . ASP A 1 378 ? -19.075 -6.832 34.075 1.00 94.94 378 ASP A O 1
ATOM 2895 N N . ARG A 1 379 ? -17.281 -7.357 32.801 1.00 95.81 379 ARG A N 1
ATOM 2896 C CA . ARG A 1 379 ? -16.530 -6.104 32.985 1.00 95.81 379 ARG A CA 1
ATOM 2897 C C . ARG A 1 379 ? -16.366 -5.338 31.676 1.00 95.81 379 ARG A C 1
ATOM 2899 O O . ARG A 1 379 ? -16.095 -5.940 30.640 1.00 95.81 379 ARG A O 1
ATOM 2906 N N . PHE A 1 380 ? -16.432 -4.013 31.753 1.00 95.81 380 PHE A N 1
ATOM 2907 C CA . PHE A 1 380 ? -16.430 -3.120 30.595 1.00 95.81 380 PHE A CA 1
ATOM 2908 C C . PHE A 1 380 ? -15.576 -1.865 30.826 1.00 95.81 380 PHE A C 1
ATOM 2910 O O . PHE A 1 380 ? -15.487 -1.359 31.944 1.00 95.81 380 PHE A O 1
ATOM 2917 N N . PHE A 1 381 ? -14.962 -1.344 29.766 1.00 95.19 381 PHE A N 1
ATOM 2918 C CA . PHE A 1 381 ? -14.478 0.036 29.696 1.00 95.19 381 PHE A CA 1
ATOM 2919 C C . PHE A 1 381 ? -15.558 0.986 29.163 1.00 95.19 381 PHE A C 1
ATOM 2921 O O . PHE A 1 381 ? -15.572 2.149 29.551 1.00 95.19 381 PHE A O 1
ATOM 2928 N N . ALA A 1 382 ? -16.491 0.499 28.340 1.00 96.06 382 ALA A N 1
ATOM 2929 C CA . ALA A 1 382 ? -17.703 1.221 27.955 1.00 96.06 382 ALA A CA 1
ATOM 2930 C C . ALA A 1 382 ? -18.929 0.311 28.124 1.00 96.06 382 ALA A C 1
ATOM 2932 O O . ALA A 1 382 ? -18.894 -0.815 27.636 1.00 96.06 382 ALA A O 1
ATOM 2933 N N . ASP A 1 383 ? -19.949 0.782 28.847 1.00 96.75 383 ASP A N 1
ATOM 2934 C CA . ASP A 1 383 ? -21.176 0.033 29.175 1.00 96.75 383 ASP A CA 1
ATOM 2935 C C . ASP A 1 383 ? -22.413 0.921 28.956 1.00 96.75 383 ASP A C 1
ATOM 2937 O O . ASP A 1 383 ? -22.738 1.794 29.781 1.00 96.75 383 ASP A O 1
ATOM 2941 N N . TYR A 1 384 ? -23.093 0.712 27.835 1.00 95.75 384 TYR A N 1
ATOM 2942 C CA . TYR A 1 384 ? -24.360 1.334 27.488 1.00 95.75 384 TYR A CA 1
ATOM 2943 C C . TYR A 1 384 ? -25.523 0.454 27.922 1.00 95.75 384 TYR A C 1
ATOM 2945 O O . TYR A 1 384 ? -25.509 -0.764 27.823 1.00 95.75 384 TYR A O 1
ATOM 2953 N N . ARG A 1 385 ? -26.571 1.096 28.434 1.00 94.38 385 ARG A N 1
ATOM 2954 C CA . ARG A 1 385 ? -27.783 0.417 28.908 1.00 94.38 385 ARG A CA 1
ATOM 2955 C C . ARG A 1 385 ? -29.012 0.887 28.151 1.00 94.38 385 ARG A C 1
ATOM 2957 O O . ARG A 1 385 ? -28.986 1.981 27.583 1.00 94.38 385 ARG A O 1
ATOM 2964 N N . PRO A 1 386 ? -30.126 0.135 28.190 1.00 94.12 386 PRO A N 1
ATOM 2965 C CA . PRO A 1 386 ? -31.359 0.588 27.567 1.00 94.12 386 PRO A CA 1
ATOM 2966 C C . PRO A 1 386 ? -31.780 1.943 28.147 1.00 94.12 386 PRO A C 1
ATOM 2968 O O . PRO A 1 386 ? -31.517 2.221 29.325 1.00 94.12 386 PRO A O 1
ATOM 2971 N N . THR A 1 387 ? -32.474 2.762 27.353 1.00 92.88 387 THR A N 1
ATOM 2972 C CA . THR A 1 387 ? -33.021 4.054 27.792 1.00 92.88 387 THR A CA 1
ATOM 2973 C C . THR A 1 387 ? -33.642 3.959 29.181 1.00 92.88 387 THR A C 1
ATOM 2975 O O . THR A 1 387 ? -34.522 3.130 29.444 1.00 92.88 387 THR A O 1
ATOM 2978 N N . THR A 1 388 ? -33.197 4.846 30.075 1.00 91.38 388 THR A N 1
ATOM 2979 C CA . THR A 1 388 ? -33.661 4.853 31.466 1.00 91.38 388 THR A CA 1
ATOM 2980 C C . THR A 1 388 ? -35.190 5.018 31.510 1.00 91.38 388 THR A C 1
ATOM 2982 O O . THR A 1 388 ? -35.709 6.012 30.997 1.00 91.38 388 THR A O 1
ATOM 2985 N N . PRO A 1 389 ? -35.945 4.093 32.136 1.00 88.94 389 PRO A N 1
ATOM 2986 C CA . PRO A 1 389 ? -37.400 4.201 32.208 1.00 88.94 389 PRO A CA 1
ATOM 2987 C C . PRO A 1 389 ? -37.857 5.458 32.965 1.00 88.94 389 PRO A C 1
ATOM 2989 O O . PRO A 1 389 ? -37.280 5.795 33.997 1.00 88.94 389 PRO A O 1
ATOM 2992 N N . GLU A 1 390 ? -38.972 6.080 32.548 1.00 86.25 390 GLU A N 1
ATOM 2993 C CA . GLU A 1 390 ? -39.542 7.278 33.213 1.00 86.25 390 GLU A CA 1
ATOM 2994 C C . GLU A 1 390 ? -39.753 7.100 34.731 1.00 86.25 390 GLU A C 1
ATOM 2996 O O . GLU A 1 390 ? -39.684 8.056 35.503 1.00 86.25 390 GLU A O 1
ATOM 3001 N N . ALA A 1 391 ? -40.036 5.868 35.162 1.00 85.38 391 ALA A N 1
ATOM 3002 C CA . ALA A 1 391 ? -40.198 5.481 36.558 1.00 85.38 391 ALA A CA 1
ATOM 3003 C C . ALA A 1 391 ? -39.171 4.407 36.952 1.00 85.38 391 ALA A C 1
ATOM 3005 O O . ALA A 1 391 ? -39.541 3.300 37.350 1.00 85.38 391 ALA A O 1
ATOM 3006 N N . GLY A 1 392 ? -37.883 4.727 36.826 1.00 87.38 392 GLY A N 1
ATOM 3007 C CA . GLY A 1 392 ? -36.786 3.822 37.157 1.00 87.38 392 GLY A CA 1
ATOM 3008 C C . GLY A 1 392 ? -35.457 4.536 37.389 1.00 87.38 392 GLY A C 1
ATOM 3009 O O . GLY A 1 392 ? -35.381 5.762 37.422 1.00 87.38 392 GLY A O 1
ATOM 3010 N N . THR A 1 393 ? -34.415 3.736 37.585 1.00 91.06 393 THR A N 1
ATOM 3011 C CA . THR A 1 393 ? -33.022 4.179 37.688 1.00 91.06 393 THR A CA 1
ATOM 3012 C C . THR A 1 393 ? -32.146 3.170 36.971 1.00 91.06 393 THR A C 1
ATOM 3014 O O . THR A 1 393 ? -32.328 1.968 37.176 1.00 91.06 393 THR A O 1
ATOM 3017 N N . THR A 1 394 ? -31.177 3.656 36.210 1.00 91.94 394 THR A N 1
ATOM 3018 C CA . THR A 1 394 ? -30.105 2.836 35.640 1.00 91.94 394 THR A CA 1
ATOM 3019 C C . THR A 1 394 ? -28.878 2.963 36.534 1.00 91.94 394 THR A C 1
ATOM 3021 O O . THR A 1 394 ? -28.600 4.048 37.050 1.00 91.94 394 THR A O 1
ATOM 3024 N N . VAL A 1 395 ? -28.199 1.847 36.799 1.00 92.75 395 VAL A N 1
ATOM 3025 C CA . VAL A 1 395 ? -27.099 1.777 37.768 1.00 92.75 395 VAL A CA 1
ATOM 3026 C C . VAL A 1 395 ? -25.907 1.087 37.127 1.00 92.75 395 VAL A C 1
ATOM 3028 O O . VAL A 1 395 ? -26.030 -0.040 36.657 1.00 92.75 395 VAL A O 1
ATOM 3031 N N . TRP A 1 396 ? -24.752 1.740 37.204 1.00 94.25 396 TRP A N 1
ATOM 3032 C CA . TRP A 1 396 ? -23.454 1.159 36.881 1.00 94.25 396 TRP A CA 1
ATOM 3033 C C . TRP A 1 396 ? -22.678 0.949 38.175 1.00 94.25 396 TRP A C 1
ATOM 3035 O O . TRP A 1 396 ? -22.698 1.806 39.062 1.00 94.25 396 TRP A O 1
ATOM 3045 N N . ALA A 1 397 ? -22.005 -0.192 38.293 1.00 94.88 397 ALA A N 1
ATOM 3046 C CA . ALA A 1 397 ? -21.018 -0.407 39.340 1.00 94.88 397 ALA A CA 1
ATOM 3047 C C . ALA A 1 397 ? -19.625 -0.143 38.767 1.00 94.88 397 ALA A C 1
ATOM 3049 O O . ALA A 1 397 ? -19.362 -0.473 37.613 1.00 94.88 397 ALA A O 1
ATOM 3050 N N . ILE A 1 398 ? -18.741 0.431 39.578 1.00 94.19 398 ILE A N 1
ATOM 3051 C CA . ILE A 1 398 ? -17.324 0.569 39.244 1.00 94.19 398 ILE A CA 1
ATOM 3052 C C . ILE A 1 398 ? -16.555 -0.373 40.165 1.00 94.19 398 ILE A C 1
ATOM 3054 O O . ILE A 1 398 ? -16.707 -0.318 41.386 1.00 94.19 398 ILE A O 1
ATOM 3058 N N . ASP A 1 399 ? -15.777 -1.259 39.565 1.00 92.44 399 ASP A N 1
ATOM 3059 C CA . ASP A 1 399 ? -14.915 -2.219 40.235 1.00 92.44 399 ASP A CA 1
ATOM 3060 C C . ASP A 1 399 ? -13.476 -1.695 40.236 1.00 92.44 399 ASP A C 1
ATOM 3062 O O . ASP A 1 399 ? -12.966 -1.285 39.193 1.00 92.44 399 ASP A O 1
ATOM 3066 N N . PHE A 1 400 ? -12.832 -1.704 41.406 1.00 91.00 400 PHE A N 1
ATOM 3067 C CA . PHE A 1 400 ? -11.478 -1.184 41.608 1.00 91.00 400 PHE A CA 1
ATOM 3068 C C . PHE A 1 400 ? -10.564 -2.247 42.206 1.00 91.00 400 PHE A C 1
ATOM 3070 O O . PHE A 1 400 ? -10.936 -2.948 43.153 1.00 91.00 400 PHE A O 1
ATOM 3077 N N . GLN A 1 401 ? -9.317 -2.279 41.744 1.00 90.81 401 GLN A N 1
ATOM 3078 C CA . GLN A 1 401 ? -8.236 -3.030 42.363 1.00 90.81 401 GLN A CA 1
ATOM 3079 C C . GLN A 1 401 ? -7.118 -2.091 42.811 1.00 90.81 401 GLN A C 1
ATOM 3081 O O . GLN A 1 401 ? -6.577 -1.323 42.022 1.00 90.81 401 GLN A O 1
ATOM 3086 N N . ALA A 1 402 ? -6.749 -2.189 44.089 1.00 85.81 402 ALA A N 1
ATOM 3087 C CA . ALA A 1 402 ? -5.679 -1.383 44.662 1.00 85.81 402 ALA A CA 1
ATOM 3088 C C . ALA A 1 402 ? -4.302 -1.837 44.160 1.00 85.81 402 ALA A C 1
ATOM 3090 O O . ALA A 1 402 ? -3.969 -3.031 44.229 1.00 85.81 402 ALA A O 1
ATOM 3091 N N . GLU A 1 403 ? -3.447 -0.881 43.798 1.00 87.88 403 GLU A N 1
ATOM 3092 C CA . GLU A 1 403 ? -2.009 -1.125 43.792 1.00 87.88 403 GLU A CA 1
ATOM 3093 C C . GLU A 1 403 ? -1.375 -0.960 45.179 1.00 87.88 403 GLU A C 1
ATOM 3095 O O . GLU A 1 403 ? -1.974 -0.470 46.142 1.00 87.88 403 GLU A O 1
ATOM 3100 N N . GLN A 1 404 ? -0.137 -1.436 45.314 1.00 88.19 404 GLN A N 1
ATOM 3101 C CA . GLN A 1 404 ? 0.552 -1.426 46.594 1.00 88.19 404 GLN A CA 1
ATOM 3102 C C . GLN A 1 404 ? 0.882 0.006 47.032 1.00 88.19 404 GLN A C 1
ATOM 3104 O O . GLN A 1 404 ? 1.805 0.620 46.512 1.00 88.19 404 GLN A O 1
ATOM 3109 N N . GLY A 1 405 ? 0.222 0.457 48.099 1.00 83.94 405 GLY A N 1
ATOM 3110 C CA . GLY A 1 405 ? 0.487 1.753 48.724 1.00 83.94 405 GLY A CA 1
ATOM 3111 C C . GLY A 1 405 ? -0.471 2.863 48.307 1.00 83.94 405 GLY A C 1
ATOM 3112 O O . GLY A 1 405 ? -0.243 3.987 48.737 1.00 83.94 405 GLY A O 1
ATOM 3113 N N . SER A 1 406 ? -1.502 2.552 47.514 1.00 85.94 406 SER A N 1
ATOM 3114 C CA . SER A 1 406 ? -2.596 3.486 47.250 1.00 85.94 406 SER A CA 1
ATOM 3115 C C . SER A 1 406 ? -3.527 3.579 48.461 1.00 85.94 406 SER A C 1
ATOM 3117 O O . SER A 1 406 ? -3.913 2.550 49.030 1.00 85.94 406 SER A O 1
ATOM 3119 N N . ASP A 1 407 ? -3.868 4.807 48.849 1.00 84.12 407 ASP A N 1
ATOM 3120 C CA . ASP A 1 407 ? -4.787 5.118 49.949 1.00 84.12 407 ASP A CA 1
ATOM 3121 C C . ASP A 1 407 ? -6.089 5.794 49.457 1.00 84.12 407 ASP A C 1
ATOM 3123 O O . ASP A 1 407 ? -7.068 5.848 50.209 1.00 84.12 407 ASP A O 1
ATOM 3127 N N . GLU A 1 408 ? -6.128 6.300 48.218 1.00 88.25 408 GLU A N 1
ATOM 3128 C CA . GLU A 1 408 ? -7.268 7.034 47.651 1.00 88.25 408 GLU A CA 1
ATOM 3129 C C . GLU A 1 408 ? -7.425 6.789 46.140 1.00 88.25 408 GLU A C 1
ATOM 3131 O O . GLU A 1 408 ? -6.452 6.738 45.390 1.00 88.25 408 GLU A O 1
ATOM 3136 N N . TYR A 1 409 ? -8.679 6.692 45.685 1.00 89.06 409 TYR A N 1
ATOM 3137 C CA . TYR A 1 409 ? -9.032 6.656 44.265 1.00 89.06 409 TYR A CA 1
ATOM 3138 C C . TYR A 1 409 ? -9.754 7.944 43.888 1.00 89.06 409 TYR A C 1
ATOM 3140 O O . TYR A 1 409 ? -10.660 8.396 44.589 1.00 89.06 409 TYR A O 1
ATOM 3148 N N . THR A 1 410 ? -9.372 8.523 42.758 1.00 89.62 410 THR A N 1
ATOM 3149 C CA . THR A 1 410 ? -9.965 9.744 42.222 1.00 89.62 410 THR A CA 1
ATOM 3150 C C . THR A 1 410 ? -10.778 9.417 40.978 1.00 89.62 410 THR A C 1
ATOM 3152 O O . THR A 1 410 ? -10.264 8.837 40.025 1.00 89.62 410 THR A O 1
ATOM 3155 N N . LEU A 1 411 ? -12.044 9.834 40.981 1.00 91.94 411 LEU A N 1
ATOM 3156 C CA . LEU A 1 411 ? -12.918 9.817 39.810 1.00 91.94 411 LEU A CA 1
ATOM 3157 C C . LEU A 1 411 ? -13.149 11.244 39.326 1.00 91.94 411 LEU A C 1
ATOM 3159 O O . LEU A 1 411 ? -13.541 12.110 40.111 1.00 91.94 411 LEU A O 1
ATOM 3163 N N . THR A 1 412 ? -12.941 11.479 38.036 1.00 91.81 412 THR A N 1
ATOM 3164 C CA . THR A 1 412 ? -13.148 12.780 37.391 1.00 91.81 412 THR A CA 1
ATOM 3165 C C . THR A 1 412 ? -14.058 12.618 36.181 1.00 91.81 412 THR A C 1
ATOM 3167 O O . THR A 1 412 ? -13.919 11.664 35.431 1.00 91.81 412 THR A O 1
ATOM 3170 N N . TRP A 1 413 ? -14.990 13.546 35.977 1.00 92.12 413 TRP A N 1
ATOM 3171 C CA . TRP A 1 413 ? -15.870 13.583 34.805 1.00 92.12 413 TRP A CA 1
ATOM 3172 C C . TRP A 1 413 ? -16.228 15.035 34.467 1.00 92.12 413 TRP A C 1
ATOM 3174 O O . TRP A 1 413 ? -16.097 15.920 35.321 1.00 92.12 413 TRP A O 1
ATOM 3184 N N . ASP A 1 414 ? -16.696 15.295 33.242 1.00 89.38 414 ASP A N 1
ATOM 3185 C CA . ASP A 1 414 ? -17.269 16.594 32.871 1.00 89.38 414 ASP A CA 1
ATOM 3186 C C . ASP A 1 414 ? -18.745 16.660 33.313 1.00 89.38 414 ASP A C 1
ATOM 3188 O O . ASP A 1 414 ? -19.572 15.879 32.852 1.00 89.38 414 ASP A O 1
ATOM 3192 N N . PRO A 1 415 ? -19.151 17.590 34.194 1.00 86.19 415 PRO A N 1
ATOM 3193 C CA . PRO A 1 415 ? -20.557 17.727 34.561 1.00 86.19 415 PRO A CA 1
ATOM 3194 C C . PRO A 1 415 ? -21.464 18.124 33.390 1.00 86.19 415 PRO A C 1
ATOM 3196 O O . PRO A 1 415 ? -22.673 17.947 33.496 1.00 86.19 415 PRO A O 1
ATOM 3199 N N . ASN A 1 416 ? -20.910 18.684 32.308 1.00 86.31 416 ASN A N 1
ATOM 3200 C CA . ASN A 1 416 ? -21.679 19.086 31.130 1.00 86.31 416 ASN A CA 1
ATOM 3201 C C . ASN A 1 416 ? -21.921 17.935 30.144 1.00 86.31 416 ASN A C 1
ATOM 3203 O O . ASN A 1 416 ? -22.786 18.081 29.284 1.00 86.31 416 ASN A O 1
ATOM 3207 N N . SER A 1 417 ? -21.187 16.818 30.249 1.00 84.31 417 SER A N 1
ATOM 3208 C CA . SER A 1 417 ? -21.484 15.600 29.477 1.00 84.31 417 SER A CA 1
ATOM 3209 C C . SER A 1 417 ? -22.610 14.778 30.103 1.00 84.31 417 SER A C 1
ATOM 3211 O O . SER A 1 417 ? -23.186 13.912 29.453 1.00 84.31 417 SER A O 1
ATOM 3213 N N . LEU A 1 418 ? -22.973 15.065 31.356 1.00 81.75 418 LEU A N 1
ATOM 3214 C CA . LEU A 1 418 ? -24.159 14.492 31.976 1.00 81.75 418 LEU A CA 1
ATOM 3215 C C . LEU A 1 418 ? -25.409 15.082 31.311 1.00 81.75 418 LEU A C 1
ATOM 3217 O O . LEU A 1 418 ? -25.602 16.297 31.303 1.00 81.75 418 LEU A O 1
ATOM 3221 N N . GLY A 1 419 ? -26.246 14.213 30.742 1.00 78.62 419 GLY A N 1
ATOM 3222 C CA . GLY A 1 419 ? -27.501 14.605 30.101 1.00 78.62 419 GLY A CA 1
ATOM 3223 C C . GLY A 1 419 ? -28.556 15.126 31.086 1.00 78.62 419 GLY A C 1
ATOM 3224 O O . GLY A 1 419 ? -28.292 15.399 32.258 1.00 78.62 419 GLY A O 1
ATOM 3225 N N . ASP A 1 420 ? -29.798 15.238 30.622 1.00 81.94 420 ASP A N 1
ATOM 3226 C CA . ASP A 1 420 ? -30.913 15.628 31.485 1.00 81.94 420 ASP A CA 1
ATOM 3227 C C . ASP A 1 420 ? -31.216 14.527 32.517 1.00 81.94 420 ASP A C 1
ATOM 3229 O O . ASP A 1 420 ? -31.532 13.391 32.169 1.00 81.94 420 ASP A O 1
ATOM 3233 N N . GLY A 1 421 ? -31.163 14.856 33.810 1.00 84.19 421 GLY A N 1
ATOM 3234 C CA . GLY A 1 421 ? -31.480 13.894 34.865 1.00 84.19 421 GLY A CA 1
ATOM 3235 C C . GLY A 1 421 ? -30.877 14.229 36.223 1.00 84.19 421 GLY A C 1
ATOM 3236 O O . GLY A 1 421 ? -30.303 15.295 36.436 1.00 84.19 421 GLY A O 1
ATOM 3237 N N . ASN A 1 422 ? -31.026 13.293 37.163 1.00 87.00 422 ASN A N 1
ATOM 3238 C CA . ASN A 1 422 ? -30.359 13.339 38.462 1.00 87.00 422 ASN A CA 1
ATOM 3239 C C . ASN A 1 422 ? -29.323 12.217 38.526 1.00 87.00 422 ASN A C 1
ATOM 3241 O O . ASN A 1 422 ? -29.686 11.044 38.537 1.00 87.00 422 ASN A O 1
ATOM 3245 N N . PHE A 1 423 ? -28.052 12.587 38.643 1.00 89.12 423 PHE A N 1
ATOM 3246 C CA . PHE A 1 423 ? -26.941 11.651 38.789 1.00 89.12 423 PHE A CA 1
ATOM 3247 C C . PHE A 1 423 ? -26.498 11.624 40.248 1.00 89.12 423 PHE A C 1
ATOM 3249 O O . PHE A 1 423 ? -26.379 12.667 40.893 1.00 89.12 423 PHE A O 1
ATOM 3256 N N . THR A 1 424 ? -26.302 10.432 40.802 1.00 88.56 424 THR A N 1
ATOM 3257 C CA . THR A 1 424 ? -25.852 10.254 42.187 1.00 88.56 424 THR A CA 1
ATOM 3258 C C . THR A 1 424 ? -24.745 9.216 42.210 1.00 88.56 424 THR A C 1
ATOM 3260 O O . THR A 1 424 ? -24.959 8.087 41.784 1.00 88.56 424 THR A O 1
ATOM 3263 N N . LEU A 1 425 ? -23.583 9.598 42.737 1.00 87.31 425 LEU A N 1
ATOM 3264 C CA . LEU A 1 425 ? -22.514 8.667 43.076 1.00 87.31 425 LEU A CA 1
ATOM 3265 C C . LEU A 1 425 ? -22.695 8.234 44.533 1.00 87.31 425 LEU A C 1
ATOM 3267 O O . LEU A 1 425 ? -22.808 9.081 45.424 1.00 87.31 425 LEU A O 1
ATOM 3271 N N . THR A 1 426 ? -22.743 6.928 44.775 1.00 86.38 426 THR A N 1
ATOM 3272 C CA . THR A 1 426 ? -22.865 6.351 46.118 1.00 86.38 426 THR A CA 1
ATOM 3273 C C . THR A 1 426 ? -21.732 5.375 46.377 1.00 86.38 426 THR A C 1
ATOM 3275 O O . THR A 1 426 ? -21.547 4.445 45.598 1.00 86.38 426 THR A O 1
ATOM 3278 N N . ASP A 1 427 ? -21.034 5.569 47.493 1.00 75.81 427 ASP A N 1
ATOM 3279 C CA . ASP A 1 427 ? -20.133 4.578 48.083 1.00 75.81 427 ASP A CA 1
ATOM 3280 C C . ASP A 1 427 ? -20.955 3.692 49.049 1.00 75.81 427 ASP A C 1
ATOM 3282 O O . ASP A 1 427 ? -21.673 4.261 49.886 1.00 75.81 427 ASP A O 1
ATOM 3286 N N . PRO A 1 428 ? -20.983 2.356 48.879 1.00 60.53 428 PRO A N 1
ATOM 3287 C CA . PRO A 1 428 ? -21.822 1.445 49.668 1.00 60.53 428 PRO A CA 1
ATOM 3288 C C . PRO A 1 428 ? -21.532 1.368 51.178 1.00 60.53 428 PRO A C 1
ATOM 3290 O O . PRO A 1 428 ? -20.371 1.520 51.615 1.00 60.53 428 PRO A O 1
#

=== Feature glossary ===
A reading guide for the features in this record.

Start from the sequence.

  · Sequence gives the chain of amino acids in standard one-letter code (A=alanine, C=cysteine, …, Y=tyrosine), read N→C. It is the only feature that is directly encoded by the gene; all structural features are derived from the folded form of this sequence.

Fold it, and you get atomic coordinates and the backbone conformation that goes with them.

  · The mmCIF table is the protein's shape written out atom by atom. For each backbone N, Cα, C, and carbonyl O, it records an (x, y, z) coordinate triple in Å plus the residue type, chain letter, and residue number.

  · Backbone dihedral angles. Every residue except chain termini has a φ (preceding-C → N → Cα → C) and a ψ (N → Cα → C → next-N). They are reported in degrees following the IUPAC sign convention. Secondary structure is essentially a statement about which (φ, ψ) basin each residue occupies.

  · DSSP 8-state secondary structure assigns each residue one of H (α-helix), G (3₁₀-helix), I (π-helix), E (extended β-strand), B (isolated β-bridge), T (hydrogen-bonded turn), S (bend), or '-' (coil). The assignment is computed from backbone hydrogen-bond geometry via the Kabsch–Sander algorithm.

  · P-SEA three-state annotation labels each residue as helix, strand, or coil based purely on the geometry of the Cα trace. It serves as a fallback when the full backbone (and thus DSSP) is unavailable.

Summarize the fold with a handful of shape descriptors and a per-residue structural alphabet.

  · Radius of gyration (Rg) is the root-mean-square distance of Cα atoms from their centroid — a single number for overall size and compactness. A globular domain of N residues has Rg ≈ 2.2·N^0.38 Å; an extended or disordered chain has a much larger Rg. The Cα contact count is the number of residue pairs whose Cα atoms are within 8 Å and are more than four positions apart in sequence — a standard proxy for tertiary packing density. The bounding box is the smallest axis-aligned box enclosing all Cα atoms.

  · Foldseek's 3Di representation compresses backbone geometry into a per-residue letter drawn from a learned twenty-state alphabet. It captures the tertiary interaction pattern around each residue — which residues are packed against it in space, regardless of where they are in sequence.

  · Accessible surface area quantifies burial. A residue with SASA near zero is packed into the hydrophobic core; one with SASA >100 Å² sits on the surface. Computed here via the Shrake–Rupley numerical algorithm with a 1.4 Å probe.

Ask how reliable the model is.

  · For AlphaFold models, the B-factor field carries pLDDT — the model's own estimate of local accuracy on a 0–100 scale. Regions with pLDDT<50 should be treated as essentially unmodeled; they often correspond to intrinsically disordered segments.

  · For experimental (PDB) structures, the B-factor (temperature factor) quantifies the positional spread of each atom in the crystal — a combination of thermal vibration and static disorder — in units of Å². High B-factors mark flexible loops or poorly resolved regions; low B-factors mark the rigid, well-ordered core.

  · PAE(i, j) answers: if I align the predicted and true structures on residue i, how far off (in Å) do I expect residue j to be? A block-diagonal PAE matrix with low values on the blocks and high values off-diagonal is the signature of a multi-domain protein with confidently predicted domains but uncertain inter-domain orientation.

Place it in context: what it resembles, what it is annotated as, and how it looks.

  · Structural nearest neighbors (via Foldseek easy-search vs the PDB). Reported per hit: target PDB id, E-value, and alignment TM-score. A TM-score above ~0.5 is the conventional threshold for 'same fold'.

  · Functional annotations link the protein to curated databases. InterPro entries identify conserved domains and families by matching the sequence against member-database signatures (Pfam, PROSITE, CDD, …). Gene Ontology (GO) terms describe molecular function, biological process, and cellular component in a controlled vocabulary. CATH places the structure in a hierarchical fold classification (Class/Architecture/Topology/Homologous-superfamily). The organism is the source species.

  · Plot images: a contact map (which residues are close in 3D, as an N×N binary image), a Ramachandran scatter (backbone torsion angles, revealing secondary-structure composition at a glance), and — for AlphaFold structures — a PAE heatmap (pairwise prediction confidence).

  · Structure images are PyMOL renders from six orthogonal camera directions. Cartoon representation draws helices as coils and strands as arrows; sticks shows the backbone as bonds; surface shows the solvent-excluded envelope. Rainbow coloring maps sequence position to hue (blue→red, N→C); chain coloring assigns a distinct color per polypeptide.